Protein 7A8T (pdb70)

B-factor: mean 125.26, std 32.47, range [78.83, 239.93]

Foldseek 3Di:
DVCVVVQVVLLVVLVVLLCVLLVVLVPVLVVLLPLDDDQALVVLVVVLVVVVCCVPPVVVVSVVSLVVSVVSQVVSQVVCVVVVHDGRDDDDCRGPCNSVVSVVSRVVSNVPHNVSSVVSSVLNVLLVVLVVVLVVLLVVVVVVLPCLLVVLPDPPLLADALVRLVVVLVVLVVVVVVLVVCPVSLVSSVVSLVVNVVSPRVCSVVSVVSSVVSVVSNVSSVVSSVVSNVVSVLSNVLSVLLLVLLVVLQVLVVVLLVVLVVLLVVLPDDDDDQALVVLVVVVVVLVVVVVCLVVSVVSLVVSLVSLVVNVVSCVVVVSPYDSDRPNHPDDNVSSVVSSVSSVVSSVVSVVVSVVVSVLNVVLLVLLQVLLVLCVVLVVVLVVLVVQLVCLQVDDDDDLVVSLVSLVVSVVVLVVCVVSLVVSVVSLVVNVVSVNPDHPSHPDDNVSSVVSSVVSVVSSVVSSVVSVVVVVVVD/DPADDADPVNVVDDPDGDDDVPDDDPDDDDAPVVGPVVVVVVVPD

GO terms:
  GO:0005515 protein binding (F, IPI)
  GO:0030018 Z disc (C, IDA)
  GO:0005884 actin filament (C, TAS)
  GO:0008307 structural constituent of muscle (F, TAS)
  GO:0005576 extracellular region (C, TAS)
  GO:0005829 cytosol (C, TAS)
  GO:0031093 platelet alpha granule lumen (C, TAS)
  GO:0042802 identical protein binding (F, IPI)
  GO:0043268 positive regulation of potassium ion transport (P, IDA)
  GO:0099103 channel activator activity (F, IMP)
  GO:0042391 regulation of membrane potential (P, IMP)
  GO:0043267 negative regulation of potassium ion transport (P, IMP)
  GO:2000009 negative regulation of protein localization to cell surface (P, IMP)
  GO:0070080 titin Z domain binding (F, IPI)
  GO:0031432 titin binding (F, IPI)
  GO:0044325 transmembrane transporter binding (F, IPI)
  GO:0051373 FATZ binding (F, IDA)
  GO:0005546 phosphatidylinositol-4,5-bisphosphate binding (F, IDA)
  GO:0008092 cytoskeletal protein binding (F, IDA)
  GO:0005886 plasma membrane (C, IDA)

Structure (mmCIF, N/CA/C/O backbone):
data_7A8T
#
_entry.id   7A8T
#
_cell.length_a   103.440
_cell.length_b   103.440
_cell.length_c   218.143
_cell.angle_alpha   90.000
_cell.angle_beta   90.000
_cell.angle_gamma   120.000
#
_symmetry.space_group_name_H-M   'P 31 2 1'
#
loop_
_entity.id
_entity.type
_entity.pdbx_description
1 polymer Alpha-actinin-2
2 polymer Myozenin-1
#
loop_
_atom_site.group_PDB
_atom_site.id
_atom_site.type_symbol
_atom_site.label_atom_id
_atom_site.label_alt_id
_atom_site.label_comp_id
_atom_site.label_asym_id
_atom_site.label_entity_id
_atom_site.label_seq_id
_atom_site.pdbx_PDB_ins_code
_atom_site.Cartn_x
_atom_site.Cartn_y
_atom_site.Cartn_z
_atom_site.occupancy
_atom_site.B_iso_or_equiv
_atom_site.auth_seq_id
_atom_site.auth_comp_id
_atom_site.auth_asym_id
_atom_site.auth_atom_id
_atom_site.pdbx_PDB_model_num
ATOM 1 N N . SER A 1 3 ? 50.361 34.701 -159.884 1.00 214.71 273 SER A N 1
ATOM 2 C CA . SER A 1 3 ? 50.469 33.532 -159.015 1.00 215.55 273 SER A CA 1
ATOM 3 C C . SER A 1 3 ? 50.186 33.905 -157.536 1.00 218.47 273 SER A C 1
ATOM 4 O O . SER A 1 3 ? 51.001 33.631 -156.644 1.00 217.92 273 SER A O 1
ATOM 7 N N . ALA A 1 4 ? 49.002 34.517 -157.293 1.00 216.28 274 ALA A N 1
ATOM 8 C CA . ALA A 1 4 ? 48.514 34.931 -155.969 1.00 216.13 274 ALA A CA 1
ATOM 9 C C . ALA A 1 4 ? 47.984 33.728 -155.163 1.00 220.16 274 ALA A C 1
ATOM 10 O O . ALA A 1 4 ? 48.141 33.692 -153.939 1.00 219.74 274 ALA A O 1
ATOM 12 N N . VAL A 1 5 ? 47.359 32.751 -155.863 1.00 218.89 275 VAL A N 1
ATOM 13 C CA . VAL A 1 5 ? 46.799 31.514 -155.301 1.00 220.09 275 VAL A CA 1
ATOM 14 C C . VAL A 1 5 ? 47.918 30.443 -155.161 1.00 222.53 275 VAL A C 1
ATOM 15 O O . VAL A 1 5 ? 47.810 29.579 -154.293 1.00 223.08 275 VAL A O 1
ATOM 19 N N . ASN A 1 6 ? 48.988 30.523 -155.991 1.00 218.85 276 ASN A N 1
ATOM 20 C CA . ASN A 1 6 ? 50.129 29.599 -155.957 1.00 218.63 276 ASN A CA 1
ATOM 21 C C . ASN A 1 6 ? 51.016 29.847 -154.724 1.00 220.03 276 ASN A C 1
ATOM 22 O O . ASN A 1 6 ? 51.686 28.919 -154.258 1.00 219.68 276 ASN A O 1
ATOM 27 N N . GLN A 1 7 ? 51.008 31.098 -154.201 1.00 216.46 277 GLN A N 1
ATOM 28 C CA . GLN A 1 7 ? 51.790 31.530 -153.035 1.00 215.62 277 GLN A CA 1
ATOM 29 C C . GLN A 1 7 ? 51.045 31.291 -151.691 1.00 218.80 277 GLN A C 1
ATOM 30 O O . GLN A 1 7 ? 51.700 30.921 -150.713 1.00 218.43 277 GLN A O 1
ATOM 36 N N . GLU A 1 8 ? 49.695 31.493 -151.645 1.00 216.31 278 GLU A N 1
ATOM 37 C CA . GLU A 1 8 ? 48.862 31.288 -150.441 1.00 216.39 278 GLU A CA 1
ATOM 38 C C . GLU A 1 8 ? 48.225 29.868 -150.412 1.00 219.40 278 GLU A C 1
ATOM 39 O O . GLU A 1 8 ? 47.235 29.636 -149.708 1.00 219.54 278 GLU A O 1
ATOM 45 N N . ASN A 1 9 ? 48.834 28.920 -151.159 1.00 216.93 279 ASN A N 1
ATOM 46 C CA . ASN A 1 9 ? 48.433 27.514 -151.279 1.00 217.92 279 ASN A CA 1
ATOM 47 C C . ASN A 1 9 ? 49.043 26.707 -150.132 1.00 219.43 279 ASN A C 1
ATOM 48 O O . ASN A 1 9 ? 48.377 26.517 -149.116 1.00 219.57 279 ASN A O 1
ATOM 53 N N . GLU A 1 10 ? 50.332 26.292 -150.276 1.00 215.21 280 GLU A N 1
ATOM 54 C CA . GLU A 1 10 ? 51.117 25.524 -149.294 1.00 214.51 280 GLU A CA 1
ATOM 55 C C . GLU A 1 10 ? 51.430 26.385 -148.037 1.00 214.94 280 GLU A C 1
ATOM 56 O O . GLU A 1 10 ? 51.918 25.854 -147.035 1.00 214.71 280 GLU A O 1
ATOM 62 N N . ARG A 1 11 ? 51.117 27.702 -148.093 1.00 210.41 281 ARG A N 1
ATOM 63 C CA . ARG A 1 11 ? 51.273 28.675 -147.005 1.00 208.77 281 ARG A CA 1
ATOM 64 C C . ARG A 1 11 ? 50.242 28.369 -145.906 1.00 210.68 281 ARG A C 1
ATOM 65 O O . ARG A 1 11 ? 50.616 28.161 -144.745 1.00 210.32 281 ARG A O 1
ATOM 73 N N . LEU A 1 12 ? 48.950 28.317 -146.297 1.00 207.48 282 LEU A N 1
ATOM 74 C CA . LEU A 1 12 ? 47.813 28.034 -145.424 1.00 206.94 282 LEU A CA 1
ATOM 75 C C . LEU A 1 12 ? 47.624 26.517 -145.229 1.00 209.74 282 LEU A C 1
ATOM 76 O O . LEU A 1 12 ? 46.983 26.109 -144.258 1.00 209.58 282 LEU A O 1
ATOM 81 N N . MET A 1 13 ? 48.205 25.690 -146.127 1.00 204.96 283 MET A N 1
ATOM 82 C CA . MET A 1 13 ? 48.167 24.227 -146.035 1.00 205.62 283 MET A CA 1
ATOM 83 C C . MET A 1 13 ? 49.133 23.734 -144.959 1.00 206.05 283 MET A C 1
ATOM 84 O O . MET A 1 13 ? 48.807 22.787 -144.240 1.00 206.62 283 MET A O 1
ATOM 89 N N . GLU A 1 14 ? 50.323 24.372 -144.851 1.00 198.98 284 GLU A N 1
ATOM 90 C CA . GLU A 1 14 ? 51.324 24.035 -143.838 1.00 197.07 284 GLU A CA 1
ATOM 91 C C . GLU A 1 14 ? 51.018 24.753 -142.520 1.00 195.47 284 GLU A C 1
ATOM 92 O O . GLU A 1 14 ? 51.619 24.417 -141.498 1.00 194.73 284 GLU A O 1
ATOM 98 N N . GLU A 1 15 ? 50.069 25.722 -142.540 1.00 188.01 285 GLU A N 1
ATOM 99 C CA . GLU A 1 15 ? 49.584 26.437 -141.353 1.00 184.77 285 GLU A CA 1
ATOM 100 C C . GLU A 1 15 ? 48.830 25.439 -140.479 1.00 184.68 285 GLU A C 1
ATOM 101 O O . GLU A 1 15 ? 49.135 25.311 -139.293 1.00 184.02 285 GLU A O 1
ATOM 107 N N . TYR A 1 16 ? 47.895 24.681 -141.102 1.00 178.36 286 TYR A N 1
ATOM 108 C CA . TYR A 1 16 ? 47.104 23.606 -140.502 1.00 177.17 286 TYR A CA 1
ATOM 109 C C . TYR A 1 16 ? 48.035 22.497 -140.016 1.00 179.96 286 TYR A C 1
ATOM 110 O O . TYR A 1 16 ? 47.809 21.962 -138.938 1.00 179.81 286 TYR A O 1
ATOM 119 N N . GLU A 1 17 ? 49.077 22.156 -140.807 1.00 175.77 287 GLU A N 1
ATOM 120 C CA . GLU A 1 17 ? 50.062 21.126 -140.463 1.00 175.83 287 GLU A CA 1
ATOM 121 C C . GLU A 1 17 ? 50.871 21.529 -139.226 1.00 177.28 287 GLU A C 1
ATOM 122 O O . GLU A 1 17 ? 51.210 20.673 -138.411 1.00 177.16 287 GLU A O 1
ATOM 128 N N . ARG A 1 18 ? 51.150 22.839 -139.083 1.00 171.75 288 ARG A N 1
ATOM 129 C CA . ARG A 1 18 ? 51.877 23.427 -137.958 1.00 170.06 288 ARG A CA 1
ATOM 130 C C . ARG A 1 18 ? 50.969 23.461 -136.712 1.00 172.38 288 ARG A C 1
ATOM 131 O O . ARG A 1 18 ? 51.356 22.942 -135.657 1.00 172.08 288 ARG A O 1
ATOM 139 N N . LEU A 1 19 ? 49.761 24.064 -136.848 1.00 166.88 289 LEU A N 1
ATOM 140 C CA . LEU A 1 19 ? 48.782 24.218 -135.776 1.00 165.08 289 LEU A CA 1
ATOM 141 C C . LEU A 1 19 ? 48.259 22.883 -135.257 1.00 167.65 289 LEU A C 1
ATOM 142 O O . LEU A 1 19 ? 48.136 22.739 -134.037 1.00 167.12 289 LEU A O 1
ATOM 147 N N . ALA A 1 20 ? 47.979 21.906 -136.154 1.00 163.21 290 ALA A N 1
ATOM 148 C CA . ALA A 1 20 ? 47.491 20.584 -135.752 1.00 163.54 290 ALA A CA 1
ATOM 149 C C . ALA A 1 20 ? 48.544 19.808 -134.945 1.00 166.88 290 ALA A C 1
ATOM 150 O O . ALA A 1 20 ? 48.165 19.029 -134.070 1.00 166.76 290 ALA A O 1
ATOM 152 N N . SER A 1 21 ? 49.853 20.036 -135.207 1.00 162.84 291 SER A N 1
ATOM 153 C CA . SER A 1 21 ? 50.930 19.353 -134.473 1.00 162.84 291 SER A CA 1
ATOM 154 C C . SER A 1 21 ? 51.073 19.932 -133.068 1.00 162.41 291 SER A C 1
ATOM 155 O O . SER A 1 21 ? 51.147 19.164 -132.110 1.00 162.65 291 SER A O 1
ATOM 158 N N . GLU A 1 22 ? 51.085 21.279 -132.949 1.00 154.99 292 GLU A N 1
ATOM 159 C CA . GLU A 1 22 ? 51.194 22.008 -131.679 1.00 152.52 292 GLU A CA 1
ATOM 160 C C . GLU A 1 22 ? 50.069 21.631 -130.700 1.00 153.58 292 GLU A C 1
ATOM 161 O O . GLU A 1 22 ? 50.322 21.516 -129.498 1.00 153.43 292 GLU A O 1
ATOM 167 N N . LEU A 1 23 ? 48.844 21.422 -131.225 1.00 147.71 293 LEU A N 1
ATOM 168 C CA . LEU A 1 23 ? 47.662 21.056 -130.454 1.00 146.36 293 LEU A CA 1
ATOM 169 C C . LEU A 1 23 ? 47.677 19.572 -130.065 1.00 150.28 293 LEU A C 1
ATOM 170 O O . LEU A 1 23 ? 47.518 19.276 -128.878 1.00 149.93 293 LEU A O 1
ATOM 175 N N . LEU A 1 24 ? 47.888 18.645 -131.038 1.00 146.82 294 LEU A N 1
ATOM 176 C CA . LEU A 1 24 ? 47.906 17.198 -130.774 1.00 147.73 294 LEU A CA 1
ATOM 177 C C . LEU A 1 24 ? 49.072 16.798 -129.876 1.00 150.63 294 LEU A C 1
ATOM 178 O O . LEU A 1 24 ? 49.009 15.735 -129.254 1.00 150.27 294 LEU A O 1
ATOM 183 N N . GLU A 1 25 ? 50.110 17.661 -129.776 1.00 147.31 295 GLU A N 1
ATOM 184 C CA . GLU A 1 25 ? 51.252 17.438 -128.887 1.00 148.12 295 GLU A CA 1
ATOM 185 C C . GLU A 1 25 ? 50.836 17.751 -127.456 1.00 151.34 295 GLU A C 1
ATOM 186 O O . GLU A 1 25 ? 51.128 16.970 -126.540 1.00 152.28 295 GLU A O 1
ATOM 192 N N . TRP A 1 26 ? 50.135 18.893 -127.270 1.00 144.67 296 TRP A N 1
ATOM 193 C CA . TRP A 1 26 ? 49.635 19.330 -125.974 1.00 142.20 296 TRP A CA 1
ATOM 194 C C . TRP A 1 26 ? 48.586 18.354 -125.447 1.00 142.71 296 TRP A C 1
ATOM 195 O O . TRP A 1 26 ? 48.579 18.072 -124.252 1.00 141.72 296 TRP A O 1
ATOM 206 N N . ILE A 1 27 ? 47.715 17.835 -126.334 1.00 138.01 297 ILE A N 1
ATOM 207 C CA . ILE A 1 27 ? 46.654 16.890 -125.979 1.00 137.89 297 ILE A CA 1
ATOM 208 C C . ILE A 1 27 ? 47.279 15.550 -125.560 1.00 143.19 297 ILE A C 1
ATOM 209 O O . ILE A 1 27 ? 46.809 14.962 -124.591 1.00 142.07 297 ILE A O 1
ATOM 214 N N . ARG A 1 28 ? 48.349 15.092 -126.257 1.00 142.70 298 ARG A N 1
ATOM 215 C CA . ARG A 1 28 ? 49.037 13.810 -125.989 1.00 144.69 298 ARG A CA 1
ATOM 216 C C . ARG A 1 28 ? 49.679 13.743 -124.599 1.00 147.53 298 ARG A C 1
ATOM 217 O O . ARG A 1 28 ? 49.698 12.667 -123.994 1.00 147.98 298 ARG A O 1
ATOM 225 N N . ARG A 1 29 ? 50.195 14.879 -124.092 1.00 142.03 299 ARG A N 1
ATOM 226 C CA . ARG A 1 29 ? 50.842 14.892 -122.786 1.00 140.94 299 ARG A CA 1
ATOM 227 C C . ARG A 1 29 ? 49.887 15.284 -121.636 1.00 144.07 299 ARG A C 1
ATOM 228 O O . ARG A 1 29 ? 50.101 14.814 -120.518 1.00 144.12 299 ARG A O 1
ATOM 236 N N . THR A 1 30 ? 48.853 16.119 -121.873 1.00 139.96 300 THR A N 1
ATOM 237 C CA . THR A 1 30 ? 47.978 16.486 -120.752 1.00 138.66 300 THR A CA 1
ATOM 238 C C . THR A 1 30 ? 46.872 15.421 -120.528 1.00 144.51 300 THR A C 1
ATOM 239 O O . THR A 1 30 ? 46.234 15.475 -119.477 1.00 144.70 300 THR A O 1
ATOM 243 N N . ILE A 1 31 ? 46.681 14.433 -121.441 1.00 141.83 301 ILE A N 1
ATOM 244 C CA . ILE A 1 31 ? 45.670 13.386 -121.213 1.00 143.08 301 ILE A CA 1
ATOM 245 C C . ILE A 1 31 ? 46.134 12.426 -120.067 1.00 149.20 301 ILE A C 1
ATOM 246 O O . ILE A 1 31 ? 45.339 12.231 -119.144 1.00 148.52 301 ILE A O 1
ATOM 251 N N . PRO A 1 32 ? 47.372 11.843 -120.060 1.00 147.60 302 PRO A N 1
ATOM 252 C CA . PRO A 1 32 ? 47.747 10.912 -118.964 1.00 147.98 302 PRO A CA 1
ATOM 253 C C . PRO A 1 32 ? 47.644 11.500 -117.552 1.00 149.33 302 PRO A C 1
ATOM 254 O O . PRO A 1 32 ? 47.269 10.790 -116.609 1.00 148.94 302 PRO A O 1
ATOM 258 N N . TRP A 1 33 ? 47.975 12.798 -117.424 1.00 143.84 303 TRP A N 1
ATOM 259 C CA . TRP A 1 33 ? 47.934 13.579 -116.189 1.00 141.51 303 TRP A CA 1
ATOM 260 C C . TRP A 1 33 ? 46.496 13.637 -115.635 1.00 143.35 303 TRP A C 1
ATOM 261 O O . TRP A 1 33 ? 46.279 13.396 -114.450 1.00 142.79 303 TRP A O 1
ATOM 272 N N . LEU A 1 34 ? 45.533 13.925 -116.510 1.00 139.35 304 LEU A N 1
ATOM 273 C CA . LEU A 1 34 ? 44.105 14.060 -116.236 1.00 138.90 304 LEU A CA 1
ATOM 274 C C . LEU A 1 34 ? 43.434 12.721 -115.845 1.00 144.15 304 LEU A C 1
ATOM 275 O O . LEU A 1 34 ? 42.550 12.727 -114.981 1.00 142.38 304 LEU A O 1
ATOM 280 N N . GLU A 1 35 ? 43.839 11.582 -116.469 1.00 143.61 305 GLU A N 1
ATOM 281 C CA . GLU A 1 35 ? 43.209 10.295 -116.140 1.00 145.54 305 GLU A CA 1
ATOM 282 C C . GLU A 1 35 ? 43.975 9.514 -115.042 1.00 150.75 305 GLU A C 1
ATOM 283 O O . GLU A 1 35 ? 43.674 8.342 -114.796 1.00 152.14 305 GLU A O 1
ATOM 289 N N . ASN A 1 36 ? 44.876 10.193 -114.315 1.00 146.36 306 ASN A N 1
ATOM 290 C CA . ASN A 1 36 ? 45.540 9.599 -113.162 1.00 146.40 306 ASN A CA 1
ATOM 291 C C . ASN A 1 36 ? 44.696 9.928 -111.908 1.00 150.60 306 ASN A C 1
ATOM 292 O O . ASN A 1 36 ? 44.743 11.055 -111.397 1.00 147.94 306 ASN A O 1
ATOM 297 N N . ARG A 1 37 ? 43.881 8.948 -111.464 1.00 149.65 307 ARG A N 1
ATOM 298 C CA . ARG A 1 37 ? 43.004 9.063 -110.294 1.00 148.89 307 ARG A CA 1
ATOM 299 C C . ARG A 1 37 ? 43.553 8.213 -109.111 1.00 153.62 307 ARG A C 1
ATOM 300 O O . ARG A 1 37 ? 42.788 7.556 -108.387 1.00 154.15 307 ARG A O 1
ATOM 308 N N . THR A 1 38 ? 44.883 8.276 -108.894 1.00 149.53 308 THR A N 1
ATOM 309 C CA . THR A 1 38 ? 45.540 7.590 -107.778 1.00 149.36 308 THR A CA 1
ATOM 310 C C . THR A 1 38 ? 45.812 8.658 -106.705 1.00 150.25 308 THR A C 1
ATOM 311 O O . THR A 1 38 ? 46.637 9.550 -106.938 1.00 148.86 308 THR A O 1
ATOM 315 N N . PRO A 1 39 ? 45.085 8.633 -105.557 1.00 145.49 309 PRO A N 1
ATOM 316 C CA . PRO A 1 39 ? 45.275 9.691 -104.543 1.00 142.91 309 PRO A CA 1
ATOM 317 C C . PRO A 1 39 ? 46.652 9.687 -103.878 1.00 144.01 309 PRO A C 1
ATOM 318 O O . PRO A 1 39 ? 47.323 8.651 -103.826 1.00 143.69 309 PRO A O 1
ATOM 322 N N . GLU A 1 40 ? 47.063 10.871 -103.382 1.00 138.07 310 GLU A N 1
ATOM 323 C CA . GLU A 1 40 ? 48.325 11.095 -102.681 1.00 136.81 310 GLU A CA 1
ATOM 324 C C . GLU A 1 40 ? 48.128 10.871 -101.164 1.00 138.20 310 GLU A C 1
ATOM 325 O O . GLU A 1 40 ? 46.996 10.653 -100.708 1.00 136.77 310 GLU A O 1
ATOM 331 N N . LYS A 1 41 ? 49.239 10.860 -100.404 1.00 133.94 311 LYS A N 1
ATOM 332 C CA . LYS A 1 41 ? 49.236 10.574 -98.971 1.00 133.14 311 LYS A CA 1
ATOM 333 C C . LYS A 1 41 ? 48.821 11.770 -98.111 1.00 133.47 311 LYS A C 1
ATOM 334 O O . LYS A 1 41 ? 48.165 11.568 -97.084 1.00 132.80 311 LYS A O 1
ATOM 340 N N . THR A 1 42 ? 49.230 12.994 -98.492 1.00 126.97 312 THR A N 1
ATOM 341 C CA . THR A 1 42 ? 48.936 14.173 -97.690 1.00 124.68 312 THR A CA 1
ATOM 342 C C . THR A 1 42 ? 47.859 15.058 -98.371 1.00 126.10 312 THR A C 1
ATOM 343 O O . THR A 1 42 ? 47.729 15.071 -99.603 1.00 126.72 312 THR A O 1
ATOM 347 N N . MET A 1 43 ? 47.067 15.771 -97.545 1.00 119.27 313 MET A N 1
ATOM 348 C CA . MET A 1 43 ? 46.016 16.682 -98.012 1.00 117.15 313 MET A CA 1
ATOM 349 C C . MET A 1 43 ? 46.641 17.842 -98.792 1.00 122.51 313 MET A C 1
ATOM 350 O O . MET A 1 43 ? 46.135 18.184 -99.859 1.00 122.83 313 MET A O 1
ATOM 355 N N . GLN A 1 44 ? 47.766 18.400 -98.281 1.00 119.74 314 GLN A N 1
ATOM 356 C CA . GLN A 1 44 ? 48.542 19.496 -98.876 1.00 120.01 314 GLN A CA 1
ATOM 357 C C . GLN A 1 44 ? 48.912 19.192 -100.347 1.00 124.50 314 GLN A C 1
ATOM 358 O O . GLN A 1 44 ? 48.913 20.110 -101.180 1.00 123.78 314 GLN A O 1
ATOM 364 N N . ALA A 1 45 ? 49.195 17.894 -100.653 1.00 121.48 315 ALA A N 1
ATOM 365 C CA . ALA A 1 45 ? 49.544 17.385 -101.985 1.00 121.88 315 ALA A CA 1
ATOM 366 C C . ALA A 1 45 ? 48.360 17.473 -102.931 1.00 125.17 315 ALA A C 1
ATOM 367 O O . ALA A 1 45 ? 48.521 17.900 -104.079 1.00 125.32 315 ALA A O 1
ATOM 369 N N . MET A 1 46 ? 47.169 17.075 -102.448 1.00 120.42 316 MET A N 1
ATOM 370 C CA . MET A 1 46 ? 45.928 17.152 -103.211 1.00 119.75 316 MET A CA 1
ATOM 371 C C . MET A 1 46 ? 45.527 18.620 -103.381 1.00 120.24 316 MET A C 1
ATOM 372 O O . MET A 1 46 ? 44.999 18.981 -104.427 1.00 119.61 316 MET A O 1
ATOM 377 N N . GLN A 1 47 ? 45.875 19.475 -102.400 1.00 114.28 317 GLN A N 1
ATOM 378 C CA . GLN A 1 47 ? 45.652 20.912 -102.460 1.00 113.31 317 GLN A CA 1
ATOM 379 C C . GLN A 1 47 ? 46.519 21.576 -103.567 1.00 119.46 317 GLN A C 1
ATOM 380 O O . GLN A 1 47 ? 46.080 22.556 -104.181 1.00 119.70 317 GLN A O 1
ATOM 386 N N . LYS A 1 48 ? 47.736 21.038 -103.819 1.00 116.07 318 LYS A N 1
ATOM 387 C CA . LYS A 1 48 ? 48.646 21.519 -104.866 1.00 115.33 318 LYS A CA 1
ATOM 388 C C . LYS A 1 48 ? 48.098 21.051 -106.211 1.00 118.74 318 LYS A C 1
ATOM 389 O O . LYS A 1 48 ? 48.079 21.845 -107.156 1.00 119.60 318 LYS A O 1
ATOM 395 N N . LYS A 1 49 ? 47.605 19.790 -106.283 1.00 113.72 319 LYS A N 1
ATOM 396 C CA . LYS A 1 49 ? 46.998 19.217 -107.489 1.00 113.56 319 LYS A CA 1
ATOM 397 C C . LYS A 1 49 ? 45.764 20.020 -107.911 1.00 117.67 319 LYS A C 1
ATOM 398 O O . LYS A 1 49 ? 45.567 20.255 -109.103 1.00 118.93 319 LYS A O 1
ATOM 404 N N . LEU A 1 50 ? 44.954 20.471 -106.933 1.00 113.75 320 LEU A N 1
ATOM 405 C CA . LEU A 1 50 ? 43.755 21.265 -107.185 1.00 113.41 320 LEU A CA 1
ATOM 406 C C . LEU A 1 50 ? 44.115 22.597 -107.809 1.00 117.79 320 LEU A C 1
ATOM 407 O O . LEU A 1 50 ? 43.448 22.991 -108.755 1.00 118.30 320 LEU A O 1
ATOM 412 N N . GLU A 1 51 ? 45.192 23.256 -107.340 1.00 114.10 321 GLU A N 1
ATOM 413 C CA . GLU A 1 51 ? 45.643 24.532 -107.908 1.00 113.61 321 GLU A CA 1
ATOM 414 C C . GLU A 1 51 ? 46.155 24.339 -109.330 1.00 117.85 321 GLU A C 1
ATOM 415 O O . GLU A 1 51 ? 45.967 25.227 -110.166 1.00 117.58 321 GLU A O 1
ATOM 421 N N . ASP A 1 52 ? 46.758 23.166 -109.610 1.00 114.63 322 ASP A N 1
ATOM 422 C CA . ASP A 1 52 ? 47.245 22.797 -110.942 1.00 114.70 322 ASP A CA 1
ATOM 423 C C . ASP A 1 52 ? 46.084 22.638 -111.910 1.00 116.91 322 ASP A C 1
ATOM 424 O O . ASP A 1 52 ? 46.208 23.053 -113.064 1.00 118.43 322 ASP A O 1
ATOM 429 N N . PHE A 1 53 ? 44.955 22.068 -111.449 1.00 110.90 323 PHE A N 1
ATOM 430 C CA . PHE A 1 53 ? 43.763 21.943 -112.286 1.00 110.44 323 PHE A CA 1
ATOM 431 C C . PHE A 1 53 ? 43.084 23.328 -112.438 1.00 116.00 323 PHE A C 1
ATOM 432 O O . PHE A 1 53 ? 42.457 23.593 -113.465 1.00 116.06 323 PHE A O 1
ATOM 440 N N . ARG A 1 54 ? 43.248 24.227 -111.442 1.00 113.28 324 ARG A N 1
ATOM 441 C CA . ARG A 1 54 ? 42.727 25.593 -111.538 1.00 113.10 324 ARG A CA 1
ATOM 442 C C . ARG A 1 54 ? 43.542 26.332 -112.588 1.00 119.08 324 ARG A C 1
ATOM 443 O O . ARG A 1 54 ? 42.971 27.090 -113.364 1.00 119.78 324 ARG A O 1
ATOM 451 N N . ASP A 1 55 ? 44.869 26.072 -112.643 1.00 116.60 325 ASP A N 1
ATOM 452 C CA . ASP A 1 55 ? 45.762 26.672 -113.635 1.00 116.97 325 ASP A CA 1
ATOM 453 C C . ASP A 1 55 ? 45.389 26.177 -115.023 1.00 118.90 325 ASP A C 1
ATOM 454 O O . ASP A 1 55 ? 45.264 26.988 -115.940 1.00 118.44 325 ASP A O 1
ATOM 459 N N . TYR A 1 56 ? 45.152 24.856 -115.158 1.00 113.54 326 TYR A N 1
ATOM 460 C CA . TYR A 1 56 ? 44.741 24.230 -116.413 1.00 112.89 326 TYR A CA 1
ATOM 461 C C . TYR A 1 56 ? 43.457 24.903 -116.914 1.00 117.11 326 TYR A C 1
ATOM 462 O O . TYR A 1 56 ? 43.488 25.582 -117.938 1.00 117.45 326 TYR A O 1
ATOM 471 N N . ARG A 1 57 ? 42.368 24.790 -116.142 1.00 112.56 327 ARG A N 1
ATOM 472 C CA . ARG A 1 57 ? 41.069 25.345 -116.474 1.00 112.02 327 ARG A CA 1
ATOM 473 C C . ARG A 1 57 ? 41.080 26.814 -116.778 1.00 117.26 327 ARG A C 1
ATOM 474 O O . ARG A 1 57 ? 40.400 27.191 -117.733 1.00 118.90 327 ARG A O 1
ATOM 482 N N . ARG A 1 58 ? 41.782 27.665 -115.999 1.00 113.19 328 ARG A N 1
ATOM 483 C CA . ARG A 1 58 ? 41.618 29.079 -116.321 1.00 114.06 328 ARG A CA 1
ATOM 484 C C . ARG A 1 58 ? 42.810 29.724 -117.092 1.00 120.52 328 ARG A C 1
ATOM 485 O O . ARG A 1 58 ? 42.614 30.812 -117.647 1.00 120.70 328 ARG A O 1
ATOM 493 N N . LYS A 1 59 ? 43.968 29.046 -117.224 1.00 117.69 329 LYS A N 1
ATOM 494 C CA . LYS A 1 59 ? 45.108 29.634 -117.934 1.00 117.45 329 LYS A CA 1
ATOM 495 C C . LYS A 1 59 ? 45.571 28.813 -119.158 1.00 121.55 329 LYS A C 1
ATOM 496 O O . LYS A 1 59 ? 45.762 29.403 -120.218 1.00 121.02 329 LYS A O 1
ATOM 502 N N . HIS A 1 60 ? 45.758 27.484 -119.018 1.00 118.49 330 HIS A N 1
ATOM 503 C CA . HIS A 1 60 ? 46.291 26.615 -120.070 1.00 119.32 330 HIS A CA 1
ATOM 504 C C . HIS A 1 60 ? 45.273 26.050 -121.077 1.00 121.48 330 HIS A C 1
ATOM 505 O O . HIS A 1 60 ? 45.624 25.947 -122.253 1.00 123.06 330 HIS A O 1
ATOM 512 N N . LYS A 1 61 ? 44.063 25.643 -120.655 1.00 114.61 331 LYS A N 1
ATOM 513 C CA . LYS A 1 61 ? 43.086 25.106 -121.609 1.00 113.55 331 LYS A CA 1
ATOM 514 C C . LYS A 1 61 ? 42.391 26.233 -122.435 1.00 117.33 331 LYS A C 1
ATOM 515 O O . LYS A 1 61 ? 42.208 26.012 -123.636 1.00 116.85 331 LYS A O 1
ATOM 521 N N . PRO A 1 62 ? 42.023 27.429 -121.873 1.00 114.02 332 PRO A N 1
ATOM 522 C CA . PRO A 1 62 ? 41.371 28.464 -122.707 1.00 114.38 332 PRO A CA 1
ATOM 523 C C . PRO A 1 62 ? 42.116 28.802 -124.024 1.00 119.71 332 PRO A C 1
ATOM 524 O O . PRO A 1 62 ? 41.423 28.903 -125.048 1.00 120.32 332 PRO A O 1
ATOM 528 N N . PRO A 1 63 ? 43.476 28.925 -124.091 1.00 116.17 333 PRO A N 1
ATOM 529 C CA . PRO A 1 63 ? 44.114 29.190 -125.393 1.00 115.58 333 PRO A CA 1
ATOM 530 C C . PRO A 1 63 ? 44.055 27.977 -126.339 1.00 119.34 333 PRO A C 1
ATOM 531 O O . PRO A 1 63 ? 43.937 28.160 -127.556 1.00 120.86 333 PRO A O 1
ATOM 535 N N . LYS A 1 64 ? 44.120 26.746 -125.787 1.00 113.26 334 LYS A N 1
ATOM 536 C CA . LYS A 1 64 ? 44.052 25.504 -126.561 1.00 112.39 334 LYS A CA 1
ATOM 537 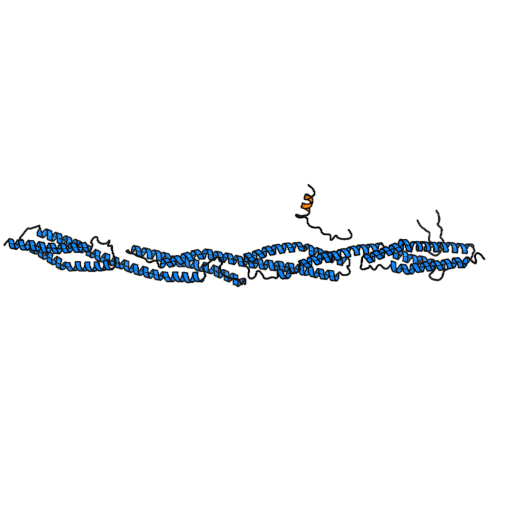C C . LYS A 1 64 ? 42.624 25.281 -127.096 1.00 115.77 334 LYS A C 1
ATOM 538 O O . LYS A 1 64 ? 42.447 24.702 -128.170 1.00 115.25 334 LYS A O 1
ATOM 544 N N . VAL A 1 65 ? 41.613 25.794 -126.376 1.00 112.51 335 VAL A N 1
ATOM 545 C CA . VAL A 1 65 ? 40.218 25.746 -126.812 1.00 113.42 335 VAL A CA 1
ATOM 546 C C . VAL A 1 65 ? 40.110 26.625 -128.050 1.00 118.44 335 VAL A C 1
ATOM 547 O O . VAL A 1 65 ? 39.616 26.163 -129.079 1.00 119.93 335 VAL A O 1
ATOM 551 N N . GLN A 1 66 ? 40.661 27.857 -127.971 1.00 114.57 336 GLN A N 1
ATOM 552 C CA . GLN A 1 66 ? 40.686 28.827 -129.066 1.00 114.70 336 GLN A CA 1
ATOM 553 C C . GLN A 1 66 ? 41.416 28.255 -130.280 1.00 120.23 336 GLN A C 1
ATOM 554 O O . GLN A 1 66 ? 40.895 28.358 -131.385 1.00 121.15 336 GLN A O 1
ATOM 560 N N . GLU A 1 67 ? 42.586 27.618 -130.077 1.00 117.30 337 GLU A N 1
ATOM 561 C CA . GLU A 1 67 ? 43.369 27.002 -131.153 1.00 118.29 337 GLU A CA 1
ATOM 562 C C . GLU A 1 67 ? 42.572 25.897 -131.866 1.00 124.59 337 GLU A C 1
ATOM 563 O O . GLU A 1 67 ? 42.581 25.860 -133.095 1.00 125.42 337 GLU A O 1
ATOM 569 N N . LYS A 1 68 ? 41.865 25.029 -131.107 1.00 122.49 338 LYS A N 1
ATOM 570 C CA . LYS A 1 68 ? 41.052 23.930 -131.639 1.00 124.58 338 LYS A CA 1
ATOM 571 C C . LYS A 1 68 ? 39.886 24.479 -132.490 1.00 133.16 338 LYS A C 1
ATOM 572 O O . LYS A 1 68 ? 39.572 23.890 -133.526 1.00 134.22 338 LYS A O 1
ATOM 578 N N . CYS A 1 69 ? 39.262 25.599 -132.089 1.00 132.56 339 CYS A N 1
ATOM 579 C CA . CYS A 1 69 ? 38.184 26.122 -132.925 1.00 135.49 339 CYS A CA 1
ATOM 580 C C . CYS A 1 69 ? 38.762 27.000 -134.078 1.00 137.07 339 CYS A C 1
ATOM 581 O O . CYS A 1 69 ? 38.079 27.199 -135.089 1.00 137.18 339 CYS A O 1
ATOM 584 N N . GLN A 1 70 ? 40.044 27.446 -133.953 1.00 130.92 340 GLN A N 1
ATOM 585 C CA . GLN A 1 70 ? 40.758 28.226 -134.976 1.00 129.57 340 GLN A CA 1
ATOM 586 C C . GLN A 1 70 ? 41.191 27.308 -136.115 1.00 133.02 340 GLN A C 1
ATOM 587 O O . GLN A 1 70 ? 41.124 27.693 -137.282 1.00 132.21 340 GLN A O 1
ATOM 593 N N . LEU A 1 71 ? 41.637 26.088 -135.752 1.00 129.47 341 LEU A N 1
ATOM 594 C CA . LEU A 1 71 ? 42.046 25.004 -136.643 1.00 129.48 341 LEU A CA 1
ATOM 595 C C . LEU A 1 71 ? 40.863 24.623 -137.531 1.00 133.31 341 LEU A C 1
ATOM 596 O O . LEU A 1 71 ? 41.043 24.404 -138.721 1.00 133.94 341 LEU A O 1
ATOM 601 N N . GLU A 1 72 ? 39.653 24.623 -136.956 1.00 130.05 342 GLU A N 1
ATOM 602 C CA . GLU A 1 72 ? 38.394 24.365 -137.641 1.00 132.06 342 GLU A CA 1
ATOM 603 C C . GL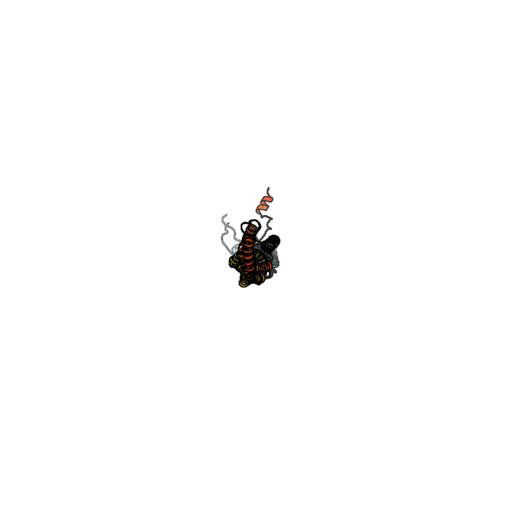U A 1 72 ? 38.082 25.500 -138.625 1.00 136.67 342 GLU A C 1
ATOM 604 O O . GLU A 1 72 ? 37.673 25.221 -139.751 1.00 137.98 342 GLU A O 1
ATOM 610 N N . ILE A 1 73 ? 38.289 26.766 -138.207 1.00 132.62 343 ILE A N 1
ATOM 611 C CA . ILE A 1 73 ? 38.052 27.956 -139.033 1.00 133.06 343 ILE A CA 1
ATOM 612 C C . ILE A 1 73 ? 39.037 27.945 -140.208 1.00 140.65 343 ILE A C 1
ATOM 613 O O . ILE A 1 73 ? 38.610 28.032 -141.360 1.00 142.08 343 ILE A O 1
ATOM 618 N N . ASN A 1 74 ? 40.336 27.775 -139.920 1.00 138.03 344 ASN A N 1
ATOM 619 C CA . ASN A 1 74 ? 41.403 27.716 -140.919 1.00 138.30 344 ASN A CA 1
ATOM 620 C C . ASN A 1 74 ? 41.116 26.633 -141.980 1.00 147.62 344 ASN A C 1
ATOM 621 O O . ASN A 1 74 ? 41.286 26.902 -143.176 1.00 148.98 344 ASN A O 1
ATOM 626 N N . PHE A 1 75 ? 40.625 25.447 -141.547 1.00 146.13 345 PHE A N 1
ATOM 627 C CA . PHE A 1 75 ? 40.284 24.330 -142.427 1.00 148.45 345 PHE A CA 1
ATOM 628 C C . PHE A 1 75 ? 39.033 24.635 -143.285 1.00 155.96 345 PHE A C 1
ATOM 629 O O . PHE A 1 75 ? 39.095 24.477 -144.504 1.00 156.56 345 PHE A O 1
ATOM 637 N N . ASN A 1 76 ? 37.904 25.041 -142.656 1.00 154.43 346 ASN A N 1
ATOM 638 C CA . ASN A 1 76 ? 36.634 25.331 -143.346 1.00 156.50 346 ASN A CA 1
ATOM 639 C C . ASN A 1 76 ? 36.786 26.399 -144.449 1.00 161.73 346 ASN A C 1
ATOM 640 O O . ASN A 1 76 ? 36.092 26.315 -145.466 1.00 162.27 346 ASN A O 1
ATOM 645 N N . THR A 1 77 ? 37.697 27.385 -144.239 1.00 158.29 347 THR A N 1
ATOM 646 C CA . THR A 1 77 ? 37.992 28.480 -145.175 1.00 158.13 347 THR A CA 1
ATOM 647 C C . THR A 1 77 ? 38.965 28.026 -146.266 1.00 162.79 347 THR A C 1
ATOM 648 O O . THR A 1 77 ? 38.815 28.464 -147.407 1.00 162.69 347 THR A O 1
ATOM 652 N N . LEU A 1 78 ? 39.955 27.162 -145.920 1.00 159.67 348 LEU A N 1
ATOM 653 C CA . LEU A 1 78 ? 40.923 26.618 -146.882 1.00 160.48 348 LEU A CA 1
ATOM 654 C C . LEU A 1 78 ? 40.219 25.702 -147.910 1.00 166.19 348 LEU A C 1
ATOM 655 O O . LEU A 1 78 ? 40.541 25.776 -149.099 1.00 166.59 348 LEU A O 1
ATOM 660 N N . GLN A 1 79 ? 39.253 24.872 -147.457 1.00 162.93 349 GLN A N 1
ATOM 661 C CA . GLN A 1 79 ? 38.511 23.951 -148.321 1.00 164.63 349 GLN A CA 1
ATOM 662 C C . GLN A 1 79 ? 37.493 24.678 -149.220 1.00 168.89 349 GLN A C 1
ATOM 663 O O . GLN A 1 79 ? 37.296 24.233 -150.351 1.00 170.22 349 GLN A O 1
ATOM 669 N N . THR A 1 80 ? 36.866 25.788 -148.754 1.00 163.91 350 THR A N 1
ATOM 670 C CA . THR A 1 80 ? 35.925 26.546 -149.598 1.00 164.40 350 THR A CA 1
ATOM 671 C C . THR A 1 80 ? 36.698 27.488 -150.561 1.00 168.10 350 THR A C 1
ATOM 672 O O . THR A 1 80 ? 36.127 27.960 -151.544 1.00 167.97 350 THR A O 1
ATOM 676 N N . LYS A 1 81 ? 38.000 27.718 -150.303 1.00 164.66 351 LYS A N 1
ATOM 677 C CA . LYS A 1 81 ? 38.886 28.490 -151.182 1.00 164.12 351 LYS A CA 1
ATOM 678 C C . LYS A 1 81 ? 39.212 27.624 -152.421 1.00 171.22 351 LYS A C 1
ATOM 679 O O . LYS A 1 81 ? 38.938 28.055 -153.548 1.00 171.35 351 LYS A O 1
ATOM 685 N N . LEU A 1 82 ? 39.751 26.386 -152.197 1.00 169.59 352 LEU A N 1
ATOM 686 C CA . LEU A 1 82 ? 40.136 25.442 -153.257 1.00 171.80 352 LEU A CA 1
ATOM 687 C C . LEU A 1 82 ? 38.920 24.822 -154.001 1.00 179.85 352 LEU A C 1
ATOM 688 O O . LEU A 1 82 ? 39.113 24.301 -155.102 1.00 181.91 352 LEU A O 1
ATOM 693 N N . ARG A 1 83 ? 37.692 24.892 -153.439 1.00 177.07 353 ARG A N 1
ATOM 694 C CA . ARG A 1 83 ? 36.496 24.391 -154.131 1.00 179.65 353 ARG A CA 1
ATOM 695 C C . ARG A 1 83 ? 35.975 25.475 -155.096 1.00 183.42 353 ARG A C 1
ATOM 696 O O . ARG A 1 83 ? 35.438 25.137 -156.155 1.00 185.28 353 ARG A O 1
ATOM 704 N N . ILE A 1 84 ? 36.171 26.770 -154.745 1.00 177.67 354 ILE A N 1
ATOM 705 C CA . ILE A 1 84 ? 35.780 27.912 -155.579 1.00 177.28 354 ILE A CA 1
ATOM 706 C C . ILE A 1 84 ? 36.736 28.002 -156.784 1.00 182.98 354 ILE A C 1
ATOM 707 O O . ILE A 1 84 ? 36.264 28.152 -157.912 1.00 183.74 354 ILE A O 1
ATOM 712 N N . SER A 1 85 ? 38.066 27.872 -156.544 1.00 179.70 355 SER A N 1
ATOM 713 C CA . SER A 1 85 ? 39.108 27.932 -157.582 1.00 180.01 355 SER A CA 1
ATOM 714 C C . SER A 1 85 ? 39.290 26.574 -158.324 1.00 188.33 355 SER A C 1
ATOM 715 O O . SER A 1 85 ? 40.279 26.396 -159.050 1.00 188.24 355 SER A O 1
ATOM 718 N N . ASN A 1 86 ? 38.309 25.639 -158.154 1.00 188.25 356 ASN A N 1
ATOM 719 C CA . ASN A 1 86 ? 38.198 24.299 -158.769 1.00 191.28 356 ASN A CA 1
ATOM 720 C C . ASN A 1 86 ? 39.458 23.411 -158.568 1.00 195.98 356 ASN A C 1
ATOM 721 O O . ASN A 1 86 ? 39.592 22.374 -159.225 1.00 197.99 356 ASN A O 1
ATOM 726 N N . ARG A 1 87 ? 40.335 23.796 -157.619 1.00 190.87 357 ARG A N 1
ATOM 727 C CA . ARG A 1 87 ? 41.575 23.104 -157.261 1.00 190.71 357 ARG A CA 1
ATOM 728 C C . ARG A 1 87 ? 41.271 21.776 -156.529 1.00 197.52 357 ARG A C 1
ATOM 729 O O . ARG A 1 87 ? 40.158 21.631 -156.016 1.00 197.18 357 ARG A O 1
ATOM 737 N N . PRO A 1 88 ? 42.217 20.798 -156.450 1.00 197.29 358 PRO A N 1
ATOM 738 C CA . PRO A 1 88 ? 41.907 19.545 -155.727 1.00 199.59 358 PRO A CA 1
ATOM 739 C C . PRO A 1 88 ? 41.758 19.758 -154.210 1.00 202.22 358 PRO A C 1
ATOM 740 O O . PRO A 1 88 ? 42.294 20.734 -153.672 1.00 198.89 358 PRO A O 1
ATOM 744 N N . ALA A 1 89 ? 41.009 18.855 -153.530 1.00 200.53 359 ALA A N 1
ATOM 745 C CA . ALA A 1 89 ? 40.734 18.914 -152.086 1.00 199.13 359 ALA A CA 1
ATOM 746 C C . ALA A 1 89 ? 41.981 18.601 -151.238 1.00 202.10 359 ALA A C 1
ATOM 747 O O . ALA A 1 89 ? 42.729 17.666 -151.551 1.00 203.70 359 ALA A O 1
ATOM 749 N N . PHE A 1 90 ? 42.198 19.394 -150.165 1.00 195.53 360 PHE A N 1
ATOM 750 C CA . PHE A 1 90 ? 43.343 19.248 -149.262 1.00 193.62 360 PHE A CA 1
ATOM 751 C C . PHE A 1 90 ? 43.187 18.034 -148.345 1.00 197.14 360 PHE A C 1
ATOM 752 O O . PHE A 1 90 ? 42.076 17.703 -147.926 1.00 197.68 360 PHE A O 1
ATOM 760 N N . MET A 1 91 ? 44.321 17.382 -148.038 1.00 192.94 361 MET A N 1
ATOM 761 C CA . MET A 1 91 ? 44.403 16.219 -147.162 1.00 193.94 361 MET A CA 1
ATOM 762 C C . MET A 1 91 ? 45.689 16.302 -146.287 1.00 193.71 361 MET A C 1
ATOM 763 O O . MET A 1 91 ? 46.775 16.538 -146.826 1.00 193.09 361 MET A O 1
ATOM 768 N N . PRO A 1 92 ? 45.578 16.104 -144.944 1.00 186.92 362 PRO A N 1
ATOM 769 C CA . PRO A 1 92 ? 46.761 16.208 -144.066 1.00 184.19 362 PRO A CA 1
ATOM 770 C C . PRO A 1 92 ? 47.507 14.878 -143.837 1.00 186.53 362 PRO A C 1
ATOM 771 O O . PRO A 1 92 ? 46.977 13.802 -144.118 1.00 188.03 362 PRO A O 1
ATOM 775 N N . SER A 1 93 ? 48.738 14.974 -143.286 1.00 180.51 363 SER A N 1
ATOM 776 C CA . SER A 1 93 ? 49.697 13.880 -143.078 1.00 182.02 363 SER A CA 1
ATOM 777 C C . SER A 1 93 ? 49.422 12.927 -141.893 1.00 185.55 363 SER A C 1
ATOM 778 O O . SER A 1 93 ? 49.636 13.285 -140.729 1.00 183.47 363 SER A O 1
ATOM 781 N N . GLU A 1 94 ? 49.061 11.667 -142.235 1.00 183.90 364 GLU A N 1
ATOM 782 C CA . GLU A 1 94 ? 48.807 10.521 -141.349 1.00 185.11 364 GLU A CA 1
ATOM 783 C C . GLU A 1 94 ? 47.843 10.870 -140.182 1.00 187.14 364 GLU A C 1
ATOM 784 O O . GLU A 1 94 ? 46.675 11.164 -140.450 1.00 187.03 364 GLU A O 1
ATOM 790 N N . GLY A 1 95 ? 48.332 10.833 -138.931 1.00 181.10 365 GLY A N 1
ATOM 791 C CA . GLY A 1 95 ? 47.557 11.118 -137.722 1.00 178.18 365 GLY A CA 1
ATOM 792 C C . GLY A 1 95 ? 47.418 12.594 -137.399 1.00 175.98 365 GLY A C 1
ATOM 793 O O . GLY A 1 95 ? 47.674 13.013 -136.263 1.00 173.08 365 GLY A O 1
ATOM 794 N N . LYS A 1 96 ? 47.007 13.389 -138.412 1.00 170.25 366 LYS A N 1
ATOM 795 C CA . LYS A 1 96 ? 46.833 14.843 -138.344 1.00 166.48 366 LYS A CA 1
ATOM 796 C C . LYS A 1 96 ? 45.607 15.305 -139.161 1.00 168.47 366 LYS A C 1
ATOM 797 O O . LYS A 1 96 ? 45.535 16.475 -139.548 1.00 165.40 366 LYS A O 1
ATOM 803 N N . MET A 1 97 ? 44.633 14.391 -139.386 1.00 167.38 367 MET A N 1
ATOM 804 C CA . MET A 1 97 ? 43.402 14.649 -140.150 1.00 168.11 367 MET A CA 1
ATOM 805 C C . MET A 1 97 ? 42.247 15.048 -139.227 1.00 169.57 367 MET A C 1
ATOM 806 O O . MET A 1 97 ? 42.340 14.861 -138.011 1.00 168.44 367 MET A O 1
ATOM 811 N N . VAL A 1 98 ? 41.157 15.587 -139.813 1.00 164.87 368 VAL A N 1
ATOM 812 C CA . VAL A 1 98 ? 39.943 16.063 -139.126 1.00 163.49 368 VAL A CA 1
ATOM 813 C C . VAL A 1 98 ? 39.487 15.067 -138.036 1.00 167.71 368 VAL A C 1
ATOM 814 O O . VAL A 1 98 ? 39.384 15.445 -136.869 1.00 165.44 368 VAL A O 1
ATOM 818 N N . SER A 1 99 ? 39.280 13.795 -138.418 1.00 166.57 369 SER A N 1
ATOM 819 C CA . SER A 1 99 ? 38.844 12.705 -137.544 1.00 167.63 369 SER A CA 1
ATOM 820 C C . SER A 1 99 ? 39.827 12.431 -136.395 1.00 168.13 369 SER A C 1
ATOM 821 O O . SER A 1 99 ? 39.387 12.050 -135.308 1.00 166.79 369 SER A O 1
ATOM 824 N N . ASP A 1 100 ? 41.145 12.603 -136.644 1.00 163.54 370 ASP A N 1
ATOM 825 C CA . ASP A 1 100 ? 42.213 12.342 -135.667 1.00 162.06 370 ASP A CA 1
ATOM 826 C C . ASP A 1 100 ? 42.256 13.410 -134.578 1.00 161.58 370 ASP A C 1
ATOM 827 O O . ASP A 1 100 ? 42.569 13.090 -133.431 1.00 160.11 370 ASP A O 1
ATOM 832 N N . ILE A 1 101 ? 41.961 14.671 -134.937 1.00 156.03 371 ILE A N 1
ATOM 833 C CA . ILE A 1 101 ? 41.951 15.798 -133.996 1.00 152.94 371 ILE A CA 1
ATOM 834 C C . ILE A 1 101 ? 40.725 15.680 -133.069 1.00 155.26 371 ILE A C 1
ATOM 835 O O . ILE A 1 101 ? 40.886 15.664 -131.847 1.00 153.57 371 ILE A O 1
ATOM 840 N N . ALA A 1 102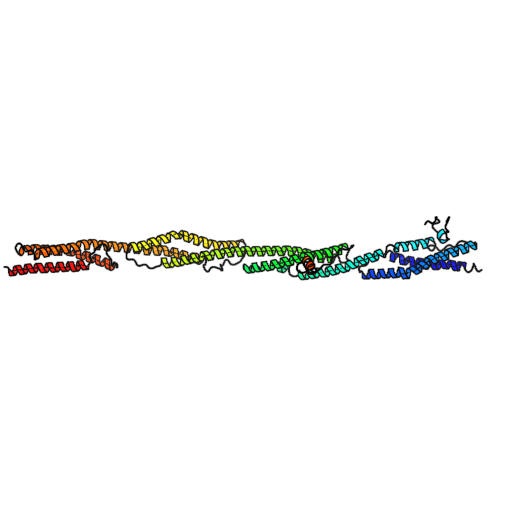 ? 39.512 15.575 -133.662 1.00 152.02 372 ALA A N 1
ATOM 841 C CA . ALA A 1 102 ? 38.237 15.460 -132.953 1.00 152.14 372 ALA A CA 1
ATOM 842 C C . ALA A 1 102 ? 38.195 14.252 -132.017 1.00 156.45 372 ALA A C 1
ATOM 843 O O . ALA A 1 102 ? 37.548 14.320 -130.973 1.00 156.00 372 ALA A O 1
ATOM 845 N N . GLY A 1 103 ? 38.897 13.184 -132.387 1.00 153.80 373 GLY A N 1
ATOM 846 C CA . GLY A 1 103 ? 38.992 11.964 -131.595 1.00 154.71 373 GLY A CA 1
ATOM 847 C C . GLY A 1 103 ? 39.956 12.076 -130.432 1.00 155.76 373 GLY A C 1
ATOM 848 O O . GLY A 1 103 ? 39.767 11.415 -129.407 1.00 155.68 373 GLY A O 1
ATOM 849 N N . ALA A 1 104 ? 41.010 12.900 -130.594 1.00 149.83 374 ALA A N 1
ATOM 850 C CA . ALA A 1 104 ? 42.027 13.138 -129.566 1.00 147.61 374 ALA A CA 1
ATOM 851 C C . ALA A 1 104 ? 41.489 14.112 -128.509 1.00 148.82 374 ALA A C 1
ATOM 852 O O . ALA A 1 104 ? 41.646 13.876 -127.306 1.00 147.81 374 ALA A O 1
ATOM 854 N N . TRP A 1 105 ? 40.814 15.182 -128.970 1.00 143.76 375 TRP A N 1
ATOM 855 C CA . TRP A 1 105 ? 40.171 16.172 -128.125 1.00 141.88 375 TRP A CA 1
ATOM 856 C C . TRP A 1 105 ? 39.035 15.497 -127.358 1.00 148.41 375 TRP A C 1
ATOM 857 O O . TRP A 1 105 ? 38.726 15.915 -126.243 1.00 148.04 375 TRP A O 1
ATOM 868 N N . GLN A 1 106 ? 38.454 14.420 -127.927 1.00 147.19 376 GLN A N 1
ATOM 869 C CA . GLN A 1 106 ? 37.385 13.661 -127.286 1.00 148.73 376 GLN A CA 1
ATOM 870 C C . GLN A 1 106 ? 37.888 12.925 -126.032 1.00 152.54 376 GLN A C 1
ATOM 871 O O . GLN A 1 106 ? 37.188 12.947 -125.013 1.00 151.52 376 GLN A O 1
ATOM 877 N N . ARG A 1 107 ? 39.096 12.304 -126.093 1.00 149.88 377 ARG A N 1
ATOM 878 C CA . ARG A 1 107 ? 39.677 11.583 -124.948 1.00 150.12 377 ARG A CA 1
ATOM 879 C C . ARG A 1 107 ? 40.021 12.555 -123.808 1.00 151.91 377 ARG A C 1
ATOM 880 O O . ARG A 1 107 ? 39.922 12.178 -122.630 1.00 152.11 377 ARG A O 1
ATOM 888 N N . LEU A 1 108 ? 40.402 13.807 -124.168 1.00 145.06 378 LEU A N 1
ATOM 889 C CA . LEU A 1 108 ? 40.739 14.867 -123.221 1.00 141.29 378 LEU A CA 1
ATOM 890 C C . LEU A 1 108 ? 39.490 15.271 -122.430 1.00 144.43 378 LEU A C 1
ATOM 891 O O . LEU A 1 108 ? 39.504 15.124 -121.210 1.00 143.10 378 LEU A O 1
ATOM 896 N N . GLU A 1 109 ? 38.390 15.681 -123.119 1.00 141.76 379 GLU A N 1
ATOM 897 C CA . GLU A 1 109 ? 37.133 16.113 -122.482 1.00 141.66 379 GLU A CA 1
ATOM 898 C C . GLU A 1 109 ? 36.470 14.972 -121.664 1.00 148.30 379 GLU A C 1
ATOM 899 O O . GLU A 1 109 ? 35.671 15.253 -120.767 1.00 147.15 379 GLU A O 1
ATOM 905 N N . GLN A 1 110 ? 36.866 13.704 -121.931 1.00 147.92 380 GLN A N 1
ATOM 906 C CA . GLN A 1 110 ? 36.415 12.503 -121.219 1.00 149.79 380 GLN A CA 1
ATOM 907 C C . GLN A 1 110 ? 37.229 12.303 -119.943 1.00 153.14 380 GLN A C 1
ATOM 908 O O . GLN A 1 110 ? 36.659 11.989 -118.890 1.00 153.33 380 GLN A O 1
ATOM 914 N N . ALA A 1 111 ? 38.567 12.481 -120.037 1.00 148.09 381 ALA A N 1
ATOM 915 C CA . ALA A 1 111 ? 39.484 12.377 -118.896 1.00 146.07 381 ALA A CA 1
ATOM 916 C C . ALA A 1 111 ? 39.196 13.505 -117.874 1.00 146.99 381 ALA A C 1
ATOM 917 O O . ALA A 1 111 ? 39.322 13.312 -116.662 1.00 146.39 381 ALA A O 1
ATOM 919 N N . GLU A 1 112 ? 38.733 14.649 -118.404 1.00 141.49 382 GLU A N 1
ATOM 920 C CA . GLU A 1 112 ? 38.378 15.908 -117.763 1.00 139.04 382 GLU A CA 1
ATOM 921 C C . GLU A 1 112 ? 37.132 15.830 -116.882 1.00 143.63 382 GLU A C 1
ATOM 922 O O . GLU A 1 112 ? 37.115 16.501 -115.849 1.00 143.21 382 GLU A O 1
ATOM 928 N N . LYS A 1 113 ? 36.075 15.088 -117.289 1.00 141.17 383 LYS A N 1
ATOM 929 C CA . LYS A 1 113 ? 34.838 15.058 -116.498 1.00 141.57 383 LYS A CA 1
ATOM 930 C C . LYS A 1 113 ? 35.063 14.376 -115.129 1.00 145.25 383 LYS A C 1
ATOM 931 O O . LYS A 1 113 ? 34.711 14.944 -114.080 1.00 143.48 383 LYS A O 1
ATOM 937 N N . GLY A 1 114 ? 35.739 13.233 -115.147 1.00 142.94 384 GLY A N 1
ATOM 938 C CA . GLY A 1 114 ? 36.082 12.530 -113.921 1.00 142.71 384 GLY A CA 1
ATOM 939 C C . GLY A 1 114 ? 37.340 13.109 -113.295 1.00 142.75 384 GLY A C 1
ATOM 940 O O . GLY A 1 114 ? 38.405 12.455 -113.382 1.00 142.92 384 GLY A O 1
ATOM 941 N N . TYR A 1 115 ? 37.239 14.369 -112.674 1.00 132.43 385 TYR A N 1
ATOM 942 C CA . TYR A 1 115 ? 38.436 14.981 -112.079 1.00 127.71 385 TYR A CA 1
ATOM 943 C C . TYR A 1 115 ? 38.215 15.945 -110.889 1.00 129.22 385 TYR A C 1
ATOM 944 O O . TYR A 1 115 ? 38.694 15.593 -109.799 1.00 128.95 385 TYR A O 1
ATOM 953 N N . GLU A 1 116 ? 37.646 17.181 -111.084 1.00 122.50 386 GLU A N 1
ATOM 954 C CA . GLU A 1 116 ? 37.551 18.152 -109.976 1.00 119.84 386 GLU A CA 1
ATOM 955 C C . GLU A 1 116 ? 36.778 17.558 -108.774 1.00 124.20 386 GLU A C 1
ATOM 956 O O . GLU A 1 116 ? 37.253 17.669 -107.634 1.00 123.00 386 GLU A O 1
ATOM 962 N N . GLU A 1 117 ? 35.644 16.876 -109.042 1.00 121.20 387 GLU A N 1
ATOM 963 C CA . GLU A 1 117 ? 34.806 16.230 -108.033 1.00 121.05 387 GLU A CA 1
ATOM 964 C C . GLU A 1 117 ? 35.598 15.151 -107.279 1.00 125.01 387 GLU A C 1
ATOM 965 O O . GLU A 1 117 ? 35.403 15.008 -106.079 1.00 124.66 387 GLU A O 1
ATOM 971 N N . TRP A 1 118 ? 36.505 14.426 -107.965 1.00 122.49 388 TRP A N 1
ATOM 972 C CA . TRP A 1 118 ? 37.352 13.389 -107.362 1.00 122.44 388 TRP A CA 1
ATOM 973 C C . TRP A 1 118 ? 38.396 14.029 -106.464 1.00 122.16 388 TRP A C 1
ATOM 974 O O . TRP A 1 118 ? 38.615 13.562 -105.352 1.00 121.54 388 TRP A O 1
ATOM 985 N N . LEU A 1 119 ? 39.062 15.074 -106.968 1.00 116.48 389 LEU A N 1
ATOM 986 C CA . LEU A 1 119 ? 40.107 15.811 -106.272 1.00 114.11 389 LEU A CA 1
ATOM 987 C C . LEU A 1 119 ? 39.576 16.324 -104.946 1.00 115.09 389 LEU A C 1
ATOM 988 O O . LEU A 1 119 ? 40.176 16.050 -103.922 1.00 113.79 389 LEU A O 1
ATOM 993 N N . LEU A 1 120 ? 38.394 16.959 -104.960 1.00 111.68 390 LEU A N 1
ATOM 994 C CA . LEU A 1 120 ? 37.721 17.521 -103.789 1.00 110.89 390 LEU A CA 1
ATOM 995 C C . LEU A 1 120 ? 37.288 16.467 -102.781 1.00 116.38 390 LEU A C 1
ATOM 996 O O . LEU A 1 120 ? 37.384 16.731 -101.581 1.00 116.07 390 LEU A O 1
ATOM 1001 N N . ASN A 1 121 ? 36.822 15.282 -103.246 1.00 113.80 391 ASN A N 1
ATOM 1002 C CA . ASN A 1 121 ? 36.420 14.196 -102.344 1.00 113.75 391 ASN A CA 1
ATOM 1003 C C . ASN A 1 121 ? 37.638 13.616 -101.650 1.00 114.96 391 ASN A C 1
ATOM 1004 O O . ASN A 1 121 ? 37.585 13.335 -100.446 1.00 114.45 391 ASN A O 1
ATOM 1009 N N . GLU A 1 122 ? 38.754 13.524 -102.386 1.00 109.36 392 GLU A N 1
ATOM 1010 C CA . GLU A 1 122 ? 40.012 13.068 -101.825 1.00 107.92 392 GLU A CA 1
ATOM 1011 C C . GLU A 1 122 ? 40.537 14.094 -100.828 1.00 108.79 392 GLU A C 1
ATOM 1012 O O . GLU A 1 122 ? 40.999 13.663 -99.773 1.00 109.55 392 GLU A O 1
ATOM 1018 N N . ILE A 1 123 ? 40.405 15.428 -101.099 1.00 102.14 393 ILE A N 1
ATOM 1019 C CA . ILE A 1 123 ? 40.849 16.478 -100.152 1.00 100.41 393 ILE A CA 1
ATOM 1020 C C . ILE A 1 123 ? 40.002 16.405 -98.878 1.00 105.82 393 ILE A C 1
ATOM 1021 O O . ILE A 1 123 ? 40.546 16.483 -97.776 1.00 105.22 393 ILE A O 1
ATOM 1026 N N . ARG A 1 124 ? 38.677 16.259 -99.036 1.00 104.15 394 ARG A N 1
ATOM 1027 C CA . ARG A 1 124 ? 37.712 16.180 -97.941 1.00 104.52 394 ARG A CA 1
ATOM 1028 C C . ARG A 1 124 ? 38.019 15.003 -97.003 1.00 111.12 394 ARG A C 1
ATOM 1029 O O . ARG A 1 124 ? 37.972 15.174 -95.771 1.00 111.75 394 ARG A O 1
ATOM 1037 N N . ARG A 1 125 ? 38.343 13.821 -97.593 1.00 107.83 395 ARG A N 1
ATOM 1038 C CA . ARG A 1 125 ? 38.695 12.594 -96.881 1.00 107.48 395 ARG A CA 1
ATOM 1039 C C . ARG A 1 125 ? 40.025 12.795 -96.144 1.00 110.78 395 ARG A C 1
ATOM 1040 O O . ARG A 1 125 ? 40.093 12.544 -94.934 1.00 110.92 395 ARG A O 1
ATOM 1048 N N . LEU A 1 126 ? 41.066 13.298 -96.850 1.00 105.81 396 LEU A N 1
ATOM 1049 C CA . LEU A 1 126 ? 42.388 13.522 -96.249 1.00 104.56 396 LEU A CA 1
ATOM 1050 C C . LEU A 1 126 ? 42.339 14.507 -95.078 1.00 106.65 396 LEU A C 1
ATOM 1051 O O . LEU A 1 126 ? 43.056 14.305 -94.110 1.00 106.50 396 LEU A O 1
ATOM 1056 N N . GLU A 1 127 ? 41.486 15.538 -95.152 1.00 102.13 397 GLU A N 1
ATOM 1057 C CA . GLU A 1 127 ? 41.300 16.543 -94.109 1.00 101.48 397 GLU A CA 1
ATOM 1058 C C . GLU A 1 127 ? 40.827 15.887 -92.832 1.00 107.50 397 GLU A C 1
ATOM 1059 O O . GLU A 1 127 ? 41.349 16.188 -91.744 1.00 106.27 397 GLU A O 1
ATOM 1065 N N . ARG A 1 128 ? 39.840 14.975 -92.984 1.00 106.23 398 ARG A N 1
ATOM 1066 C CA . ARG A 1 128 ? 39.256 14.183 -91.905 1.00 106.61 398 ARG A CA 1
ATOM 1067 C C . ARG A 1 128 ? 40.319 13.261 -91.314 1.00 110.03 398 ARG A C 1
ATOM 1068 O O . ARG A 1 128 ? 40.611 13.346 -90.115 1.00 110.01 398 ARG A O 1
ATOM 1076 N N . LEU A 1 129 ? 40.908 12.409 -92.166 1.00 104.80 399 LEU A N 1
ATOM 1077 C CA . LEU A 1 129 ? 41.952 11.488 -91.768 1.00 104.26 399 LEU A CA 1
ATOM 1078 C C . LEU A 1 129 ? 43.051 12.190 -90.986 1.00 105.30 399 LEU A C 1
ATOM 1079 O O . LEU A 1 129 ? 43.392 11.713 -89.910 1.00 104.67 399 LEU A O 1
ATOM 1084 N N . GLU A 1 130 ? 43.555 13.347 -91.473 1.00 99.95 400 GLU A N 1
ATOM 1085 C CA . GLU A 1 130 ? 44.622 14.089 -90.798 1.00 98.86 400 GLU A CA 1
ATOM 1086 C C . GLU A 1 130 ? 44.194 14.516 -89.384 1.00 103.46 400 GLU A C 1
ATOM 1087 O O . GLU A 1 130 ? 44.984 14.373 -88.440 1.00 103.50 400 GLU A O 1
ATOM 1093 N N . HIS A 1 131 ? 42.933 14.961 -89.231 1.00 98.53 401 HIS A N 1
ATOM 1094 C CA . HIS A 1 131 ? 42.378 15.368 -87.948 1.00 96.99 401 HIS A CA 1
ATOM 1095 C C . HIS A 1 131 ? 42.270 14.159 -87.016 1.00 102.94 401 HIS A C 1
ATOM 1096 O O . HIS A 1 131 ? 42.873 14.166 -85.935 1.00 103.85 401 HIS A O 1
ATOM 1103 N N . LEU A 1 132 ? 41.522 13.118 -87.430 1.00 98.95 402 LEU A N 1
ATOM 1104 C CA . LEU A 1 132 ? 41.306 11.940 -86.591 1.00 98.73 402 LEU A CA 1
ATOM 1105 C C . LEU A 1 132 ? 42.598 11.243 -86.182 1.00 103.01 402 LEU A C 1
ATOM 1106 O O . LEU A 1 132 ? 42.664 10.750 -85.059 1.00 103.03 402 LEU A O 1
ATOM 1111 N N . ALA A 1 133 ? 43.623 11.229 -87.057 1.00 100.05 403 ALA A N 1
ATOM 1112 C CA . ALA A 1 133 ? 44.924 10.613 -86.771 1.00 100.38 403 ALA A CA 1
ATOM 1113 C C . ALA A 1 133 ? 45.619 11.333 -85.640 1.00 104.87 403 ALA A C 1
ATOM 1114 O O . ALA A 1 133 ? 46.245 10.677 -84.804 1.00 107.27 403 ALA A O 1
ATOM 1116 N N . GLU A 1 134 ? 45.482 12.670 -85.584 1.00 99.01 404 GLU A N 1
ATOM 1117 C CA . GLU A 1 134 ? 46.076 13.475 -84.530 1.00 97.73 404 GLU A CA 1
ATOM 1118 C C . GLU A 1 134 ? 45.241 13.349 -83.272 1.00 101.76 404 GLU A C 1
ATOM 1119 O O . GLU A 1 134 ? 45.813 13.266 -82.181 1.00 103.53 404 GLU A O 1
ATOM 1125 N N . LYS A 1 135 ? 43.895 13.304 -83.404 1.00 95.94 405 LYS A N 1
ATOM 1126 C CA . LYS A 1 135 ? 43.014 13.153 -82.234 1.00 93.90 405 LYS A CA 1
ATOM 1127 C C . LYS A 1 135 ? 43.285 11.801 -81.573 1.00 97.79 405 LYS A C 1
ATOM 1128 O O . LYS A 1 135 ? 43.329 11.733 -80.346 1.00 97.61 405 LYS A O 1
ATOM 1134 N N . PHE A 1 136 ? 43.520 10.736 -82.387 1.00 93.23 406 PHE A N 1
ATOM 1135 C CA . PHE A 1 136 ? 43.851 9.408 -81.877 1.00 92.40 406 PHE A CA 1
ATOM 1136 C C . PHE A 1 136 ? 45.133 9.496 -81.042 1.00 97.35 406 PHE A C 1
ATOM 1137 O O . PHE A 1 136 ? 45.104 9.110 -79.882 1.00 95.90 406 PHE A O 1
ATOM 1145 N N . ARG A 1 137 ? 46.230 10.060 -81.610 1.00 95.83 407 ARG A N 1
ATOM 1146 C CA . ARG A 1 137 ? 47.512 10.262 -80.917 1.00 96.05 407 ARG A CA 1
ATOM 1147 C C . ARG A 1 137 ? 47.297 11.021 -79.602 1.00 101.09 407 ARG A C 1
ATOM 1148 O O . ARG A 1 137 ? 47.931 10.682 -78.611 1.00 101.37 407 ARG A O 1
ATOM 1156 N N . GLN A 1 138 ? 46.389 12.031 -79.589 1.00 97.80 408 GLN A N 1
ATOM 1157 C CA . GLN A 1 138 ? 46.061 12.844 -78.407 1.00 97.35 408 GLN A CA 1
ATOM 1158 C C . GLN A 1 138 ? 45.387 11.972 -77.342 1.00 98.28 408 GLN A C 1
ATOM 1159 O O . GLN A 1 138 ? 45.899 11.876 -76.230 1.00 101.43 408 GLN A O 1
ATOM 1165 N N . LYS A 1 139 ? 44.267 11.323 -77.685 1.00 89.71 409 LYS A N 1
ATOM 1166 C CA . LYS A 1 139 ? 43.507 10.492 -76.755 1.00 88.08 409 LYS A CA 1
ATOM 1167 C C . LYS A 1 139 ? 44.287 9.274 -76.278 1.00 91.66 409 LYS A C 1
ATOM 1168 O O . LYS A 1 139 ? 44.259 8.982 -75.077 1.00 92.46 409 LYS A O 1
ATOM 1174 N N . ALA A 1 140 ? 44.953 8.542 -77.202 1.00 88.03 410 ALA A N 1
ATOM 1175 C CA . ALA A 1 140 ? 45.706 7.318 -76.869 1.00 88.04 410 ALA A CA 1
ATOM 1176 C C . ALA A 1 140 ? 46.805 7.650 -75.874 1.00 92.94 410 ALA A C 1
ATOM 1177 O O . ALA A 1 140 ? 46.811 7.070 -74.802 1.00 92.45 410 ALA A O 1
ATOM 1179 N N . SER A 1 141 ? 47.613 8.687 -76.155 1.00 91.13 411 SER A N 1
ATOM 1180 C CA . SER A 1 141 ? 48.686 9.144 -75.282 1.00 91.95 411 SER A CA 1
ATOM 1181 C C . SER A 1 141 ? 48.207 9.465 -73.889 1.00 97.72 411 SER A C 1
ATOM 1182 O O . SER A 1 141 ? 48.833 8.996 -72.930 1.00 98.38 411 SER A O 1
ATOM 1185 N N . THR A 1 142 ? 47.103 10.243 -73.751 1.00 94.17 412 THR A N 1
ATOM 1186 C CA . THR A 1 142 ? 46.645 10.609 -72.411 1.00 94.22 412 THR A CA 1
ATOM 1187 C C . THR A 1 142 ? 46.113 9.352 -71.682 1.00 97.34 412 THR A C 1
ATOM 1188 O O . THR A 1 142 ? 46.439 9.175 -70.506 1.00 97.98 412 THR A O 1
ATOM 1192 N N . HIS A 1 143 ? 45.426 8.427 -72.378 1.00 92.51 413 HIS A N 1
ATOM 1193 C CA . HIS A 1 143 ? 44.990 7.194 -71.693 1.00 91.40 413 HIS A CA 1
ATOM 1194 C C . HIS A 1 143 ? 46.211 6.367 -71.260 1.00 94.26 413 HIS A C 1
ATOM 1195 O O . HIS A 1 143 ? 46.263 5.877 -70.133 1.00 93.37 413 HIS A O 1
ATOM 1202 N N . GLU A 1 144 ? 47.207 6.269 -72.150 1.00 90.89 414 GLU A N 1
ATOM 1203 C CA . GLU A 1 144 ? 48.466 5.574 -71.907 1.00 91.46 414 GLU A CA 1
ATOM 1204 C C . GLU A 1 144 ? 49.162 6.113 -70.654 1.00 98.00 414 GLU A C 1
ATOM 1205 O O . GLU A 1 144 ? 49.549 5.286 -69.811 1.00 99.48 414 GLU A O 1
ATOM 1211 N N . THR A 1 145 ? 49.248 7.480 -70.476 1.00 93.70 415 THR A N 1
ATOM 1212 C CA . THR A 1 145 ? 49.897 8.047 -69.272 1.00 93.25 415 THR A CA 1
ATOM 1213 C C . THR A 1 145 ? 49.079 7.754 -68.011 1.00 96.36 415 THR A C 1
ATOM 1214 O O . THR A 1 145 ? 49.679 7.567 -66.962 1.00 99.29 415 THR A O 1
ATOM 1218 N N . TRP A 1 146 ? 47.743 7.674 -68.106 1.00 89.67 416 TRP A N 1
ATOM 1219 C CA . TRP A 1 146 ? 46.881 7.311 -66.977 1.00 87.87 416 TRP A CA 1
ATOM 1220 C C . TRP A 1 146 ? 47.067 5.833 -66.600 1.00 91.73 416 TRP A C 1
ATOM 1221 O O . TRP A 1 146 ? 47.036 5.503 -65.422 1.00 92.08 416 TRP A O 1
ATOM 1232 N N . ALA A 1 147 ? 47.207 4.945 -67.587 1.00 88.38 417 ALA A N 1
ATOM 1233 C CA . ALA A 1 147 ? 47.314 3.504 -67.346 1.00 88.43 417 ALA A CA 1
ATOM 1234 C C . ALA A 1 147 ? 48.638 3.076 -66.728 1.00 94.24 417 ALA A C 1
ATOM 1235 O O . ALA A 1 147 ? 48.643 2.084 -66.004 1.00 96.12 417 ALA A O 1
ATOM 1237 N N . TYR A 1 148 ? 49.740 3.815 -66.960 1.00 90.65 418 TYR A N 1
ATOM 1238 C CA . TYR A 1 148 ? 51.059 3.465 -66.411 1.00 91.00 418 TYR A CA 1
ATOM 1239 C C . TYR A 1 148 ? 50.989 3.162 -64.945 1.00 94.29 418 TYR A C 1
ATOM 1240 O O . TYR A 1 148 ? 50.359 3.911 -64.204 1.00 94.16 418 TYR A O 1
ATOM 1249 N N . GLY A 1 149 ? 51.544 2.010 -64.566 1.00 90.83 419 GLY A N 1
ATOM 1250 C CA . GLY A 1 149 ? 51.597 1.508 -63.197 1.00 88.99 419 GLY A CA 1
ATOM 1251 C C . GLY A 1 149 ? 50.356 0.867 -62.603 1.00 92.90 419 GLY A C 1
ATOM 1252 O O . GLY A 1 149 ? 50.475 0.104 -61.633 1.00 95.02 419 GLY A O 1
ATOM 1253 N N . LYS A 1 150 ? 49.155 1.175 -63.128 1.00 87.52 420 LYS A N 1
ATOM 1254 C CA . LYS A 1 150 ? 47.885 0.694 -62.554 1.00 86.73 420 LYS A CA 1
ATOM 1255 C C . LYS A 1 150 ? 47.785 -0.840 -62.434 1.00 92.56 420 LYS A C 1
ATOM 1256 O O . LYS A 1 150 ? 47.190 -1.313 -61.474 1.00 92.04 420 LYS A O 1
ATOM 1262 N N . GLU A 1 151 ? 48.366 -1.614 -63.369 1.00 92.13 421 GLU A N 1
ATOM 1263 C CA . GLU A 1 151 ? 48.299 -3.082 -63.277 1.00 93.34 421 GLU A CA 1
ATOM 1264 C C . GLU A 1 151 ? 49.141 -3.592 -62.107 1.00 99.38 421 GLU A C 1
ATOM 1265 O O . GLU A 1 151 ? 48.685 -4.461 -61.348 1.00 100.00 421 GLU A O 1
ATOM 1271 N N . GLN A 1 152 ? 50.348 -3.005 -61.931 1.00 95.75 422 GLN A N 1
ATOM 1272 C CA . GLN A 1 152 ? 51.283 -3.317 -60.841 1.00 95.20 422 GLN A CA 1
ATOM 1273 C C . GLN A 1 152 ? 50.634 -3.043 -59.496 1.00 96.81 422 GLN A C 1
ATOM 1274 O O . GLN A 1 152 ? 50.636 -3.917 -58.628 1.00 98.26 422 GLN A O 1
ATOM 1280 N N . ILE A 1 153 ? 50.040 -1.836 -59.341 1.00 89.99 423 ILE A N 1
ATOM 1281 C CA . ILE A 1 153 ? 49.375 -1.385 -58.105 1.00 87.79 423 ILE A CA 1
ATOM 1282 C C . ILE A 1 153 ? 48.235 -2.352 -57.729 1.00 92.25 423 ILE A C 1
ATOM 1283 O O . ILE A 1 153 ? 48.030 -2.622 -56.546 1.00 91.03 423 ILE A O 1
ATOM 1288 N N . LEU A 1 154 ? 47.481 -2.838 -58.728 1.00 90.15 424 LEU A N 1
ATOM 1289 C CA . LEU A 1 154 ? 46.334 -3.706 -58.483 1.00 90.06 424 LEU A CA 1
ATOM 1290 C C . LEU A 1 154 ? 46.759 -5.080 -58.068 1.00 98.17 424 LEU A C 1
ATOM 1291 O O . LEU A 1 154 ? 45.999 -5.764 -57.383 1.00 98.79 424 LEU A O 1
ATOM 1296 N N . LEU A 1 155 ? 47.977 -5.481 -58.455 1.00 97.77 425 LEU A N 1
ATOM 1297 C CA . LEU A 1 155 ? 48.525 -6.778 -58.065 1.00 99.25 425 LEU A CA 1
ATOM 1298 C C . LEU A 1 155 ? 49.147 -6.715 -56.666 1.00 104.56 425 LEU A C 1
ATOM 1299 O O . LEU A 1 155 ? 49.395 -7.770 -56.101 1.00 107.60 425 LEU A O 1
ATOM 1304 N N . GLN A 1 156 ? 49.406 -5.521 -56.103 1.00 99.27 426 GLN A N 1
ATOM 1305 C CA . GLN A 1 156 ? 50.011 -5.387 -54.769 1.00 98.88 426 GLN A CA 1
ATOM 1306 C C . GLN A 1 156 ? 49.241 -6.159 -53.728 1.00 106.53 426 GLN A C 1
ATOM 1307 O O . GLN A 1 156 ? 48.001 -6.075 -53.696 1.00 105.84 426 GLN A O 1
ATOM 1313 N N . LYS A 1 157 ? 49.991 -6.922 -52.883 1.00 106.20 427 LYS A N 1
ATOM 1314 C CA . LYS A 1 157 ? 49.467 -7.778 -51.809 1.00 106.80 427 LYS A CA 1
ATOM 1315 C C . LYS A 1 157 ? 49.706 -7.117 -50.426 1.00 114.87 427 LYS A C 1
ATOM 1316 O O . LYS A 1 157 ? 50.221 -7.720 -49.466 1.00 116.23 427 LYS A O 1
ATOM 1322 N N . ASP A 1 158 ? 49.252 -5.871 -50.335 1.00 111.71 428 ASP A N 1
ATOM 1323 C CA . ASP A 1 158 ? 49.368 -5.034 -49.157 1.00 111.89 428 ASP A CA 1
ATOM 1324 C C . ASP A 1 158 ? 48.480 -5.496 -47.987 1.00 115.83 428 ASP A C 1
ATOM 1325 O O . ASP A 1 158 ? 48.891 -5.378 -46.834 1.00 117.60 428 ASP A O 1
ATOM 1330 N N . TYR A 1 159 ? 47.292 -6.017 -48.279 1.00 111.08 429 TYR A N 1
ATOM 1331 C CA . TYR A 1 159 ? 46.274 -6.440 -47.309 1.00 110.87 429 TYR A CA 1
ATOM 1332 C C . TYR A 1 159 ? 46.600 -7.746 -46.510 1.00 117.00 429 TYR A C 1
ATOM 1333 O O . TYR A 1 159 ? 45.893 -8.029 -45.529 1.00 113.94 429 TYR A O 1
ATOM 1342 N N . GLU A 1 160 ? 47.631 -8.536 -46.939 1.00 118.01 430 GLU A N 1
ATOM 1343 C CA . GLU A 1 160 ? 47.997 -9.847 -46.360 1.00 120.22 430 GLU A CA 1
ATOM 1344 C C . GLU A 1 160 ? 48.249 -9.802 -44.843 1.00 128.50 430 GLU A C 1
ATOM 1345 O O . GLU A 1 160 ? 47.823 -10.712 -44.118 1.00 128.27 430 GLU A O 1
ATOM 1351 N N . SER A 1 161 ? 48.910 -8.737 -44.364 1.00 127.99 431 SER A N 1
ATOM 1352 C CA . SER A 1 161 ? 49.232 -8.557 -42.941 1.00 128.38 431 SER A CA 1
ATOM 1353 C C . SER A 1 161 ? 48.723 -7.189 -42.459 1.00 131.81 431 SER A C 1
ATOM 1354 O O . SER A 1 161 ? 49.496 -6.367 -41.950 1.00 132.52 431 SER A O 1
ATOM 1357 N N . ALA A 1 162 ? 47.420 -6.932 -42.660 1.00 126.17 432 ALA A N 1
ATOM 1358 C CA . ALA A 1 162 ? 46.807 -5.659 -42.289 1.00 124.00 432 ALA A CA 1
ATOM 1359 C C . ALA A 1 162 ? 45.663 -5.875 -41.309 1.00 124.40 432 ALA A C 1
ATOM 1360 O O . ALA A 1 162 ? 45.069 -6.957 -41.288 1.00 123.43 432 ALA A O 1
ATOM 1362 N N . SER A 1 163 ? 45.376 -4.841 -40.489 1.00 119.00 433 SER A N 1
ATOM 1363 C CA . SER A 1 163 ? 44.313 -4.814 -39.473 1.00 117.57 433 SER A CA 1
ATOM 1364 C C . SER A 1 163 ? 42.945 -4.681 -40.140 1.00 117.90 433 SER A C 1
ATOM 1365 O O . SER A 1 163 ? 42.888 -4.347 -41.322 1.00 118.16 433 SER A O 1
ATOM 1368 N N . LEU A 1 164 ? 41.854 -4.914 -39.388 1.00 111.65 434 LEU A N 1
ATOM 1369 C CA . LEU A 1 164 ? 40.483 -4.824 -39.890 1.00 111.33 434 LEU A CA 1
ATOM 1370 C C . LEU A 1 164 ? 40.144 -3.423 -40.412 1.00 117.58 434 LEU A C 1
ATOM 1371 O O . LEU A 1 164 ? 39.455 -3.295 -41.425 1.00 117.86 434 LEU A O 1
ATOM 1376 N N . THR A 1 165 ? 40.634 -2.381 -39.746 1.00 115.21 435 THR A N 1
ATOM 1377 C CA . THR A 1 165 ? 40.331 -1.023 -40.186 1.00 114.89 435 THR A CA 1
ATOM 1378 C C . THR A 1 165 ? 41.290 -0.601 -41.303 1.00 116.60 435 THR A C 1
ATOM 1379 O O . THR A 1 165 ? 40.857 0.151 -42.182 1.00 116.84 435 THR A O 1
ATOM 1383 N N . GLU A 1 166 ? 42.549 -1.121 -41.315 1.00 111.28 436 GLU A N 1
ATOM 1384 C CA . GLU A 1 166 ? 43.518 -0.866 -42.399 1.00 110.75 436 GLU A CA 1
ATOM 1385 C C . GLU A 1 166 ? 42.936 -1.347 -43.749 1.00 113.24 436 GLU A C 1
ATOM 1386 O O . GLU A 1 166 ? 42.971 -0.607 -44.736 1.00 112.45 436 GLU A O 1
ATOM 1392 N N . VAL A 1 167 ? 42.360 -2.576 -43.745 1.00 109.05 437 VAL A N 1
ATOM 1393 C CA . VAL A 1 167 ? 41.684 -3.263 -44.859 1.00 108.56 437 VAL A CA 1
ATOM 1394 C C . VAL A 1 167 ? 40.450 -2.444 -45.280 1.00 113.69 437 VAL A C 1
ATOM 1395 O O . VAL A 1 167 ? 40.257 -2.185 -46.473 1.00 114.13 437 VAL A O 1
ATOM 1399 N N . ARG A 1 168 ? 39.648 -2.009 -44.301 1.00 109.87 438 ARG A N 1
ATOM 1400 C CA . ARG A 1 168 ? 38.467 -1.203 -44.561 1.00 109.99 438 ARG A CA 1
ATOM 1401 C C . ARG A 1 168 ? 38.820 0.138 -45.236 1.00 112.23 438 ARG A C 1
ATOM 1402 O O . ARG A 1 168 ? 38.016 0.623 -46.037 1.00 112.22 438 ARG A O 1
ATOM 1410 N N . ALA A 1 169 ? 40.024 0.707 -44.955 1.00 106.46 439 ALA A N 1
ATOM 1411 C CA . ALA A 1 169 ? 40.486 1.944 -45.605 1.00 105.47 439 ALA A CA 1
ATOM 1412 C C . ALA A 1 169 ? 40.830 1.656 -47.052 1.00 108.82 439 ALA A C 1
ATOM 1413 O O . ALA A 1 169 ? 40.511 2.464 -47.928 1.00 111.02 439 ALA A O 1
ATOM 1415 N N . LEU A 1 170 ? 41.442 0.470 -47.307 1.00 100.80 440 LEU A N 1
ATOM 1416 C CA . LEU A 1 170 ? 41.848 -0.001 -48.617 1.00 97.74 440 LEU A CA 1
ATOM 1417 C C . LEU A 1 170 ? 40.636 -0.230 -49.513 1.00 103.99 440 LEU A C 1
ATOM 1418 O O . LEU A 1 170 ? 40.766 -0.117 -50.745 1.00 104.72 440 LEU A O 1
ATOM 1423 N N . LEU A 1 171 ? 39.469 -0.557 -48.904 1.00 100.97 441 LEU A N 1
ATOM 1424 C CA . LEU A 1 171 ? 38.209 -0.782 -49.620 1.00 101.77 441 LEU A CA 1
ATOM 1425 C C . LEU A 1 171 ? 37.530 0.533 -50.006 1.00 109.86 441 LEU A C 1
ATOM 1426 O O . LEU A 1 171 ? 36.754 0.539 -50.962 1.00 111.79 441 LEU A O 1
ATOM 1431 N N . ARG A 1 172 ? 37.764 1.632 -49.261 1.00 107.35 442 ARG A N 1
ATOM 1432 C CA . ARG A 1 172 ? 37.164 2.917 -49.652 1.00 108.03 442 ARG A CA 1
ATOM 1433 C C . ARG A 1 172 ? 37.995 3.484 -50.777 1.00 110.25 442 ARG A C 1
ATOM 1434 O O . ARG A 1 172 ? 37.441 3.994 -51.745 1.00 110.95 442 ARG A O 1
ATOM 1442 N N . LYS A 1 173 ? 39.331 3.364 -50.657 1.00 104.45 443 LYS A N 1
ATOM 1443 C CA . LYS A 1 173 ? 40.300 3.805 -51.655 1.00 103.74 443 LYS A CA 1
ATOM 1444 C C . LYS A 1 173 ? 40.079 3.068 -52.983 1.00 109.91 443 LYS A C 1
ATOM 1445 O O . LYS A 1 173 ? 40.146 3.690 -54.057 1.00 111.13 443 LYS A O 1
ATOM 1451 N N . HIS A 1 174 ? 39.790 1.748 -52.901 1.00 105.54 444 HIS A N 1
ATOM 1452 C CA . HIS A 1 174 ? 39.503 0.903 -54.054 1.00 104.98 444 HIS A CA 1
ATOM 1453 C C . HIS A 1 174 ? 38.137 1.262 -54.662 1.00 111.91 444 HIS A C 1
ATOM 1454 O O . HIS A 1 174 ? 37.989 1.234 -55.889 1.00 113.07 444 HIS A O 1
ATOM 1461 N N . GLU A 1 175 ? 37.152 1.625 -53.814 1.00 108.80 445 GLU A N 1
ATOM 1462 C CA . GLU A 1 175 ? 35.827 2.074 -54.260 1.00 109.93 445 GLU A CA 1
ATOM 1463 C C . GLU A 1 175 ? 35.998 3.304 -55.171 1.00 109.76 445 GLU A C 1
ATOM 1464 O O . GLU A 1 175 ? 35.351 3.388 -56.224 1.00 110.43 445 GLU A O 1
ATOM 1470 N N . ALA A 1 176 ? 36.932 4.210 -54.782 1.00 101.96 446 ALA A N 1
ATOM 1471 C CA . ALA A 1 176 ? 37.290 5.416 -55.521 1.00 100.53 446 ALA A CA 1
ATOM 1472 C C . ALA A 1 176 ? 37.938 5.063 -56.842 1.00 103.15 446 ALA A C 1
ATOM 1473 O O . ALA A 1 176 ? 37.649 5.705 -57.853 1.00 103.27 446 ALA A O 1
ATOM 1475 N N . PHE A 1 177 ? 38.798 4.028 -56.847 1.00 98.01 447 PHE A N 1
ATOM 1476 C CA . PHE A 1 177 ? 39.486 3.593 -58.056 1.00 96.56 447 PHE A CA 1
ATOM 1477 C C . PHE A 1 177 ? 38.491 3.082 -59.075 1.00 101.13 447 PHE A C 1
ATOM 1478 O O . PHE A 1 177 ? 38.634 3.397 -60.258 1.00 99.15 447 PHE A O 1
ATOM 1486 N N . GLU A 1 178 ? 37.479 2.310 -58.613 1.00 100.51 448 GLU A N 1
ATOM 1487 C CA . GLU A 1 178 ? 36.425 1.712 -59.444 1.00 102.20 448 GLU A CA 1
ATOM 1488 C C . GLU A 1 178 ? 35.593 2.774 -60.166 1.00 109.99 448 GLU A C 1
ATOM 1489 O O . GLU A 1 178 ? 35.221 2.556 -61.323 1.00 110.41 448 GLU A O 1
ATOM 1495 N N . SER A 1 179 ? 35.311 3.918 -59.490 1.00 107.92 449 SER A N 1
ATOM 1496 C CA . SER A 1 179 ? 34.568 5.045 -60.057 1.00 108.49 449 SER A CA 1
ATOM 1497 C C . SER A 1 179 ? 35.401 5.708 -61.146 1.00 112.22 449 SER A C 1
ATOM 1498 O O . SER A 1 179 ? 34.855 6.064 -62.200 1.00 112.63 449 SER A O 1
ATOM 1501 N N . ASP A 1 180 ? 36.738 5.855 -60.885 1.00 107.93 450 ASP A N 1
ATOM 1502 C CA . ASP A 1 180 ? 37.737 6.433 -61.800 1.00 107.67 450 ASP A CA 1
ATOM 1503 C C . ASP A 1 180 ? 37.849 5.532 -63.023 1.00 110.56 450 ASP A C 1
ATOM 1504 O O . ASP A 1 180 ? 37.916 6.016 -64.146 1.00 112.18 450 ASP A O 1
ATOM 1509 N N . LEU A 1 181 ? 37.784 4.222 -62.806 1.00 104.13 451 LEU A N 1
ATOM 1510 C CA . LEU A 1 181 ? 37.829 3.237 -63.867 1.00 101.96 451 LEU A CA 1
ATOM 1511 C C . LEU A 1 181 ? 36.562 3.298 -64.722 1.00 104.56 451 LEU A C 1
ATOM 1512 O O . LEU A 1 181 ? 36.653 3.099 -65.921 1.00 105.44 451 LEU A O 1
ATOM 1517 N N . ALA A 1 182 ? 35.396 3.577 -64.127 1.00 100.53 452 ALA A N 1
ATOM 1518 C CA . ALA A 1 182 ? 34.135 3.664 -64.868 1.00 101.54 452 ALA A CA 1
ATOM 1519 C C . ALA A 1 182 ? 34.158 4.855 -65.826 1.00 107.27 452 ALA A C 1
ATOM 1520 O O . ALA A 1 182 ? 33.741 4.741 -66.994 1.00 107.26 452 ALA A O 1
ATOM 1522 N N . ALA A 1 183 ? 34.717 5.980 -65.336 1.00 104.04 453 ALA A N 1
ATOM 1523 C CA . ALA A 1 183 ? 34.881 7.225 -66.070 1.00 104.43 453 ALA A CA 1
ATOM 1524 C C . ALA A 1 183 ? 35.674 7.030 -67.379 1.00 110.64 453 ALA A C 1
ATOM 1525 O O . ALA A 1 183 ? 35.277 7.575 -68.417 1.00 112.55 453 ALA A O 1
ATOM 1527 N N . HIS A 1 184 ? 36.740 6.202 -67.351 1.00 106.96 454 HIS A N 1
ATOM 1528 C CA . HIS A 1 184 ? 37.597 5.960 -68.523 1.00 106.42 454 HIS A CA 1
ATOM 1529 C C . HIS A 1 184 ? 37.016 4.984 -69.538 1.00 110.51 454 HIS A C 1
ATOM 1530 O O . HIS A 1 184 ? 37.615 4.816 -70.601 1.00 110.13 454 HIS A O 1
ATOM 1537 N N . GLN A 1 185 ? 35.848 4.377 -69.259 1.00 108.46 455 GLN A N 1
ATOM 1538 C CA . GLN A 1 185 ? 35.216 3.421 -70.186 1.00 109.08 455 GLN A CA 1
ATOM 1539 C C . GLN A 1 185 ? 34.968 4.052 -71.546 1.00 114.50 455 GLN A C 1
ATOM 1540 O O . GLN A 1 185 ? 35.336 3.462 -72.558 1.00 115.70 455 GLN A O 1
ATOM 1546 N N . ASP A 1 186 ? 34.390 5.256 -71.567 1.00 112.05 456 ASP A N 1
ATOM 1547 C CA . ASP A 1 186 ? 34.052 5.970 -72.800 1.00 113.71 456 ASP A CA 1
ATOM 1548 C C . ASP A 1 186 ? 35.268 6.501 -73.536 1.00 113.20 456 ASP A C 1
ATOM 1549 O O . ASP A 1 186 ? 35.207 6.624 -74.755 1.00 114.15 456 ASP A O 1
ATOM 1554 N N . ARG A 1 187 ? 36.364 6.799 -72.818 1.00 105.39 457 ARG A N 1
ATOM 1555 C CA . ARG A 1 187 ? 37.620 7.276 -73.409 1.00 102.91 457 ARG A CA 1
ATOM 1556 C C . ARG A 1 187 ? 38.238 6.158 -74.259 1.00 106.38 457 ARG A C 1
ATOM 1557 O O . ARG A 1 187 ? 38.757 6.449 -75.336 1.00 107.16 457 ARG A O 1
ATOM 1565 N N . VAL A 1 188 ? 38.123 4.876 -73.812 1.00 100.77 458 VAL A N 1
ATOM 1566 C CA . VAL A 1 188 ? 38.668 3.730 -74.551 1.00 99.63 458 VAL A CA 1
ATOM 1567 C C . VAL A 1 188 ? 37.729 3.428 -75.712 1.00 103.97 458 VAL A C 1
ATOM 1568 O O . VAL A 1 188 ? 38.189 2.979 -76.769 1.00 103.61 458 VAL A O 1
ATOM 1572 N N . GLU A 1 189 ? 36.418 3.694 -75.520 1.00 100.57 459 GLU A N 1
ATOM 1573 C CA . GLU A 1 189 ? 35.420 3.494 -76.566 1.00 101.15 459 GLU A CA 1
ATOM 1574 C C . GLU A 1 189 ? 35.690 4.507 -77.686 1.00 104.18 459 GLU A C 1
ATOM 1575 O O . GLU A 1 189 ? 35.757 4.108 -78.858 1.00 104.49 459 GLU A O 1
ATOM 1581 N N . GLN A 1 190 ? 35.960 5.790 -77.314 1.00 98.82 460 GLN A N 1
ATOM 1582 C CA . GLN A 1 190 ? 36.313 6.858 -78.258 1.00 98.06 460 GLN A CA 1
ATOM 1583 C C . GLN A 1 190 ? 37.566 6.458 -79.032 1.00 100.55 460 GLN A C 1
ATOM 1584 O O . GLN A 1 190 ? 37.560 6.549 -80.261 1.00 100.96 460 GLN A O 1
ATOM 1590 N N . ILE A 1 191 ? 38.611 5.943 -78.324 1.00 94.98 461 ILE A N 1
ATOM 1591 C CA . ILE A 1 191 ? 39.873 5.503 -78.940 1.00 94.38 461 ILE A CA 1
ATOM 1592 C C . ILE A 1 191 ? 39.588 4.399 -79.986 1.00 100.25 461 ILE A C 1
ATOM 1593 O O . ILE A 1 191 ? 40.017 4.530 -81.146 1.00 101.42 461 ILE A O 1
ATOM 1598 N N . ALA A 1 192 ? 38.839 3.348 -79.586 1.00 95.39 462 ALA A N 1
ATOM 1599 C CA . ALA A 1 192 ? 38.459 2.247 -80.465 1.00 95.80 462 ALA A CA 1
ATOM 1600 C C . ALA A 1 192 ? 37.647 2.735 -81.681 1.00 101.16 462 ALA A C 1
ATOM 1601 O O . ALA A 1 192 ? 37.922 2.298 -82.802 1.00 101.28 462 ALA A O 1
ATOM 1603 N N . ALA A 1 193 ? 36.694 3.681 -81.471 1.00 98.41 463 ALA A N 1
ATOM 1604 C CA . ALA A 1 193 ? 35.846 4.259 -82.536 1.00 98.25 463 ALA A CA 1
ATOM 1605 C C . ALA A 1 193 ? 36.658 5.044 -83.563 1.00 103.01 463 ALA A C 1
ATOM 1606 O O . ALA A 1 193 ? 36.453 4.855 -84.776 1.00 106.58 463 ALA A O 1
ATOM 1608 N N . ILE A 1 194 ? 37.581 5.903 -83.093 1.00 96.25 464 ILE A N 1
ATOM 1609 C CA . ILE A 1 194 ? 38.474 6.697 -83.947 1.00 94.83 464 ILE A CA 1
ATOM 1610 C C . ILE A 1 194 ? 39.339 5.759 -84.748 1.00 101.60 464 ILE A C 1
ATOM 1611 O O . ILE A 1 194 ? 39.493 5.979 -85.940 1.00 103.09 464 ILE A O 1
ATOM 1616 N N . ALA A 1 195 ? 39.864 4.684 -84.125 1.00 100.73 465 ALA A N 1
ATOM 1617 C CA . ALA A 1 195 ? 40.682 3.688 -84.833 1.00 102.06 465 ALA A CA 1
ATOM 1618 C C . ALA A 1 195 ? 39.877 2.999 -85.932 1.00 108.16 465 ALA A C 1
ATOM 1619 O O . ALA A 1 195 ? 40.395 2.817 -87.041 1.00 108.90 465 ALA A O 1
ATOM 1621 N N . GLN A 1 196 ? 38.597 2.666 -85.643 1.00 107.05 466 GLN A N 1
ATOM 1622 C CA . GLN A 1 196 ? 37.707 2.012 -86.608 1.00 110.07 466 GLN A CA 1
ATOM 1623 C C . GLN A 1 196 ? 37.411 2.945 -87.791 1.00 116.72 466 GLN A C 1
ATOM 1624 O O . GLN A 1 196 ? 37.454 2.478 -88.930 1.00 118.42 466 GLN A O 1
ATOM 1630 N N . GLU A 1 197 ? 37.178 4.256 -87.543 1.00 112.88 467 GLU A N 1
ATOM 1631 C CA . GLU A 1 197 ? 36.947 5.212 -88.636 1.00 112.84 467 GLU A CA 1
ATOM 1632 C C . GLU A 1 197 ? 38.227 5.389 -89.463 1.00 115.38 467 GLU A C 1
ATOM 1633 O O . GLU A 1 197 ? 38.135 5.400 -90.687 1.00 116.78 467 GLU A O 1
ATOM 1639 N N . LEU A 1 198 ? 39.413 5.491 -88.819 1.00 109.74 468 LEU A N 1
ATOM 1640 C CA . LEU A 1 198 ? 40.684 5.636 -89.546 1.00 109.29 468 LEU A CA 1
ATOM 1641 C C . LEU A 1 198 ? 40.930 4.434 -90.440 1.00 117.22 468 LEU A C 1
ATOM 1642 O O . LEU A 1 198 ? 41.564 4.564 -91.483 1.00 116.87 468 LEU A O 1
ATOM 1647 N N . ASN A 1 199 ? 40.401 3.265 -90.044 1.00 117.21 469 ASN A N 1
ATOM 1648 C CA . ASN A 1 199 ? 40.521 2.027 -90.809 1.00 119.26 469 ASN A CA 1
ATOM 1649 C C . ASN A 1 199 ? 39.606 2.065 -92.033 1.00 125.31 469 ASN A C 1
ATOM 1650 O O . ASN A 1 199 ? 40.058 1.778 -93.151 1.00 126.25 469 ASN A O 1
ATOM 1655 N N . GLU A 1 200 ? 38.323 2.445 -91.820 1.00 122.04 470 GLU A N 1
ATOM 1656 C CA . GLU A 1 200 ? 37.305 2.545 -92.870 1.00 122.93 470 GLU A CA 1
ATOM 1657 C C . GLU A 1 200 ? 37.694 3.574 -93.934 1.00 126.82 470 GLU A C 1
ATOM 1658 O O . GLU A 1 200 ? 37.580 3.265 -95.120 1.00 128.59 470 GLU A O 1
ATOM 1664 N N . LEU A 1 201 ? 38.236 4.741 -93.536 1.00 121.42 471 LEU A N 1
ATOM 1665 C CA . LEU A 1 201 ? 38.696 5.750 -94.505 1.00 120.41 471 LEU A CA 1
ATOM 1666 C C . LEU A 1 201 ? 40.065 5.389 -95.102 1.00 124.60 471 LEU A C 1
ATOM 1667 O O . LEU A 1 201 ? 40.576 6.163 -95.909 1.00 124.27 471 LEU A O 1
ATOM 1672 N N . ASP A 1 202 ? 40.670 4.248 -94.699 1.00 122.20 472 ASP A N 1
ATOM 1673 C CA . ASP A 1 202 ? 41.952 3.755 -95.212 1.00 123.32 472 ASP A CA 1
ATOM 1674 C C . ASP A 1 202 ? 43.096 4.785 -94.943 1.00 125.44 472 ASP A C 1
ATOM 1675 O O . ASP A 1 202 ? 43.534 5.506 -95.837 1.00 125.01 472 ASP A O 1
ATOM 1680 N N . TYR A 1 203 ? 43.526 4.871 -93.676 1.00 121.03 473 TYR A N 1
ATOM 1681 C CA . TYR A 1 203 ? 44.643 5.707 -93.226 1.00 119.45 473 TYR A CA 1
ATOM 1682 C C . TYR A 1 203 ? 45.915 4.966 -93.619 1.00 125.43 473 TYR A C 1
ATOM 1683 O O . TYR A 1 203 ? 45.891 3.731 -93.704 1.00 126.45 473 TYR A O 1
ATOM 1692 N N . HIS A 1 204 ? 46.999 5.694 -93.920 1.00 122.35 474 HIS A N 1
ATOM 1693 C CA . HIS A 1 204 ? 48.231 5.045 -94.380 1.00 124.12 474 HIS A CA 1
ATOM 1694 C C . HIS A 1 204 ? 48.997 4.278 -93.265 1.00 128.38 474 HIS A C 1
ATOM 1695 O O . HIS A 1 204 ? 49.821 3.417 -93.586 1.00 128.69 474 HIS A O 1
ATOM 1702 N N . ASP A 1 205 ? 48.763 4.625 -91.981 1.00 124.46 475 ASP A N 1
ATOM 1703 C CA . ASP A 1 205 ? 49.442 3.994 -90.839 1.00 124.45 475 ASP A CA 1
ATOM 1704 C C . ASP A 1 205 ? 48.446 3.215 -89.934 1.00 127.25 475 ASP A C 1
ATOM 1705 O O . ASP A 1 205 ? 48.733 2.986 -88.760 1.00 127.60 475 ASP A O 1
ATOM 1710 N N . ALA A 1 206 ? 47.329 2.726 -90.523 1.00 122.56 476 ALA A N 1
ATOM 1711 C CA . ALA A 1 206 ? 46.239 1.997 -89.866 1.00 121.57 476 ALA A CA 1
ATOM 1712 C C . ALA A 1 206 ? 46.702 0.780 -89.051 1.00 124.56 476 ALA A C 1
ATOM 1713 O O . ALA A 1 206 ? 46.133 0.528 -87.987 1.00 123.72 476 ALA A O 1
ATOM 1715 N N . VAL A 1 207 ? 47.725 0.049 -89.518 1.00 121.13 477 VAL A N 1
ATOM 1716 C CA . VAL A 1 207 ? 48.232 -1.142 -88.812 1.00 122.05 477 VAL A CA 1
ATOM 1717 C C . VAL A 1 207 ? 48.820 -0.787 -87.438 1.00 122.13 477 VAL A C 1
ATOM 1718 O O . VAL A 1 207 ? 48.465 -1.418 -86.437 1.00 121.03 477 VAL A O 1
ATOM 1722 N N . ASN A 1 208 ? 49.694 0.234 -87.397 1.00 116.67 478 ASN A N 1
ATOM 1723 C CA . ASN A 1 208 ? 50.305 0.733 -86.167 1.00 114.52 478 ASN A CA 1
ATOM 1724 C C . ASN A 1 208 ? 49.204 1.264 -85.233 1.00 113.85 478 ASN A C 1
ATOM 1725 O O . ASN A 1 208 ? 49.214 0.903 -84.045 1.00 113.12 478 ASN A O 1
ATOM 1730 N N . VAL A 1 209 ? 48.213 2.049 -85.792 1.00 105.49 479 VAL A N 1
ATOM 1731 C CA . VAL A 1 209 ? 47.028 2.554 -85.073 1.00 102.22 479 VAL A CA 1
ATOM 1732 C C . VAL A 1 209 ? 46.342 1.358 -84.395 1.00 107.81 479 VAL A C 1
ATOM 1733 O O . VAL A 1 209 ? 46.220 1.337 -83.175 1.00 106.96 479 VAL A O 1
ATOM 1737 N N . ASN A 1 210 ? 45.991 0.327 -85.177 1.00 107.25 480 ASN A N 1
ATOM 1738 C CA . ASN A 1 210 ? 45.337 -0.878 -84.676 1.00 108.21 480 ASN A CA 1
ATOM 1739 C C . ASN A 1 210 ? 46.165 -1.613 -83.615 1.00 112.27 480 ASN A C 1
ATOM 1740 O O . ASN A 1 210 ? 45.549 -2.121 -82.672 1.00 111.15 480 ASN A O 1
ATOM 1745 N N . ASP A 1 211 ? 47.532 -1.645 -83.723 1.00 110.33 481 ASP A N 1
ATOM 1746 C CA . ASP A 1 211 ? 48.332 -2.314 -82.682 1.00 111.42 481 ASP A CA 1
ATOM 1747 C C . ASP A 1 211 ? 48.335 -1.498 -81.388 1.00 111.66 481 ASP A C 1
ATOM 1748 O O . ASP A 1 211 ? 48.223 -2.089 -80.313 1.00 111.54 481 ASP A O 1
ATOM 1753 N N . ARG A 1 212 ? 48.438 -0.152 -81.491 1.00 105.32 482 ARG A N 1
ATOM 1754 C CA . ARG A 1 212 ? 48.391 0.786 -80.356 1.00 101.83 482 ARG A CA 1
ATOM 1755 C C . ARG A 1 212 ? 47.057 0.638 -79.642 1.00 104.69 482 ARG A C 1
ATOM 1756 O O . ARG A 1 212 ? 47.011 0.545 -78.417 1.00 105.76 482 ARG A O 1
ATOM 1764 N N . CYS A 1 213 ? 45.987 0.567 -80.422 1.00 100.70 483 CYS A N 1
ATOM 1765 C CA . CYS A 1 213 ? 44.627 0.413 -79.961 1.00 101.01 483 CYS A CA 1
ATOM 1766 C C . CYS A 1 213 ? 44.394 -0.959 -79.312 1.00 103.07 483 CYS A C 1
ATOM 1767 O O . CYS A 1 213 ? 43.731 -1.032 -78.276 1.00 101.27 483 CYS A O 1
ATOM 1770 N N . GLN A 1 214 ? 44.916 -2.038 -79.925 1.00 100.74 484 GLN A N 1
ATOM 1771 C CA . GLN A 1 214 ? 44.792 -3.413 -79.413 1.00 101.76 484 GLN A CA 1
ATOM 1772 C C . GLN A 1 214 ? 45.412 -3.496 -78.021 1.00 105.42 484 GLN A C 1
ATOM 1773 O O . GLN A 1 214 ? 44.799 -4.023 -77.079 1.00 105.30 484 GLN A O 1
ATOM 1779 N N . LYS A 1 215 ? 46.606 -2.893 -77.886 1.00 100.87 485 LYS A N 1
ATOM 1780 C CA . LYS A 1 215 ? 47.341 -2.820 -76.636 1.00 99.69 485 LYS A CA 1
ATOM 1781 C C . LYS A 1 215 ? 46.452 -2.190 -75.546 1.00 102.88 485 LYS A C 1
ATOM 1782 O O . LYS A 1 215 ? 46.265 -2.821 -74.501 1.00 104.68 485 LYS A O 1
ATOM 1788 N N . ILE A 1 216 ? 45.817 -1.028 -75.835 1.00 96.48 486 ILE A N 1
ATOM 1789 C CA . ILE A 1 216 ? 44.921 -0.323 -74.913 1.00 94.44 486 ILE A CA 1
ATOM 1790 C C . ILE A 1 216 ? 43.686 -1.190 -74.562 1.00 102.07 486 ILE A C 1
ATOM 1791 O O . ILE A 1 216 ? 43.343 -1.288 -73.383 1.00 101.13 486 ILE A O 1
ATOM 1796 N N . CYS A 1 217 ? 43.056 -1.843 -75.560 1.00 102.65 487 CYS A N 1
ATOM 1797 C CA . CYS A 1 217 ? 41.850 -2.644 -75.336 1.00 104.46 487 CYS A CA 1
ATOM 1798 C C . CYS A 1 217 ? 42.125 -3.890 -74.553 1.00 107.59 487 CYS A C 1
ATOM 1799 O O . CYS A 1 217 ? 41.337 -4.192 -73.647 1.00 106.95 487 CYS A O 1
ATOM 1802 N N . ASP A 1 218 ? 43.249 -4.589 -74.846 1.00 103.14 488 ASP A N 1
ATOM 1803 C CA . ASP A 1 218 ? 43.644 -5.779 -74.073 1.00 103.53 488 ASP A CA 1
ATOM 1804 C C . ASP A 1 218 ? 43.896 -5.401 -72.642 1.00 104.63 488 ASP A C 1
ATOM 1805 O O . ASP A 1 218 ? 43.299 -5.987 -71.744 1.00 106.30 488 ASP A O 1
ATOM 1810 N N . GLN A 1 219 ? 44.714 -4.362 -72.430 1.00 97.91 489 GLN A N 1
ATOM 1811 C CA . GLN A 1 219 ? 45.014 -3.861 -71.109 1.00 95.47 489 GLN A CA 1
ATOM 1812 C C . GLN A 1 219 ? 43.747 -3.481 -70.367 1.00 99.09 489 GLN A C 1
ATOM 1813 O O . GLN A 1 219 ? 43.660 -3.757 -69.182 1.00 100.05 489 GLN A O 1
ATOM 1819 N N . TRP A 1 220 ? 42.762 -2.886 -71.044 1.00 95.43 490 TRP A N 1
ATOM 1820 C CA . TRP A 1 220 ? 41.514 -2.468 -70.411 1.00 95.33 490 TRP A CA 1
ATOM 1821 C C . TRP A 1 220 ? 40.732 -3.653 -69.821 1.00 103.83 490 TRP A C 1
ATOM 1822 O O . TRP A 1 220 ? 40.164 -3.532 -68.727 1.00 105.58 490 TRP A O 1
ATOM 1833 N N . ASP A 1 221 ? 40.759 -4.804 -70.506 1.00 102.81 491 ASP A N 1
ATOM 1834 C CA . ASP A 1 221 ? 40.099 -6.035 -70.059 1.00 104.24 491 ASP A CA 1
ATOM 1835 C C . ASP A 1 221 ? 40.776 -6.576 -68.806 1.00 105.29 491 ASP A C 1
ATOM 1836 O O . ASP A 1 221 ? 40.083 -6.997 -67.863 1.00 105.77 491 ASP A O 1
ATOM 1841 N N . ARG A 1 222 ? 42.131 -6.545 -68.788 1.00 97.78 492 ARG A N 1
ATOM 1842 C CA . ARG A 1 222 ? 42.926 -6.998 -67.641 1.00 95.33 492 ARG A CA 1
ATOM 1843 C C . ARG A 1 222 ? 42.687 -6.108 -66.459 1.00 96.73 492 ARG A C 1
ATOM 1844 O O . ARG A 1 222 ? 42.454 -6.626 -65.368 1.00 96.20 492 ARG A O 1
ATOM 1852 N N . LEU A 1 223 ? 42.713 -4.758 -66.666 1.00 92.39 493 LEU A N 1
ATOM 1853 C CA . LEU A 1 223 ? 42.469 -3.792 -65.591 1.00 91.02 493 LEU A CA 1
ATOM 1854 C C . LEU A 1 223 ? 41.165 -4.106 -64.940 1.00 96.19 493 LEU A C 1
ATOM 1855 O O . LEU A 1 223 ? 41.096 -4.156 -63.715 1.00 94.11 493 LEU A O 1
ATOM 1860 N N . GLY A 1 224 ? 40.181 -4.438 -65.775 1.00 95.70 494 GLY A N 1
ATOM 1861 C CA . GLY A 1 224 ? 38.862 -4.855 -65.336 1.00 96.97 494 GLY A CA 1
ATOM 1862 C C . GLY A 1 224 ? 38.888 -6.042 -64.404 1.00 103.34 494 GLY A C 1
ATOM 1863 O O . GLY A 1 224 ? 38.401 -5.919 -63.273 1.00 105.42 494 GLY A O 1
ATOM 1864 N N . THR A 1 225 ? 39.507 -7.183 -64.836 1.00 99.44 495 THR A N 1
ATOM 1865 C CA . THR A 1 225 ? 39.558 -8.406 -64.011 1.00 100.01 495 THR A CA 1
ATOM 1866 C C . THR A 1 225 ? 40.436 -8.185 -62.745 1.00 103.97 495 THR A C 1
ATOM 1867 O O . THR A 1 225 ? 39.978 -8.531 -61.638 1.00 104.86 495 THR A O 1
ATOM 1871 N N . LEU A 1 226 ? 41.640 -7.557 -62.882 1.00 98.26 496 LEU A N 1
ATOM 1872 C CA . LEU A 1 226 ? 42.508 -7.236 -61.721 1.00 96.41 496 LEU A CA 1
ATOM 1873 C C . LEU A 1 226 ? 41.784 -6.418 -60.674 1.00 98.53 496 LEU A C 1
ATOM 1874 O O . LEU A 1 226 ? 42.005 -6.660 -59.487 1.00 99.87 496 LEU A O 1
ATOM 1879 N N . THR A 1 227 ? 40.916 -5.470 -61.097 1.00 93.03 497 THR A N 1
ATOM 1880 C CA . THR A 1 227 ? 40.126 -4.630 -60.181 1.00 92.57 497 THR A CA 1
ATOM 1881 C C . THR A 1 227 ? 39.128 -5.512 -59.409 1.00 99.09 497 THR A C 1
ATOM 1882 O O . THR A 1 227 ? 38.997 -5.339 -58.205 1.00 97.40 497 THR A O 1
ATOM 1886 N N . GLN A 1 228 ? 38.465 -6.473 -60.077 1.00 100.47 498 GLN A N 1
ATOM 1887 C CA . GLN A 1 228 ? 37.538 -7.373 -59.369 1.00 101.68 498 GLN A CA 1
ATOM 1888 C C . GLN A 1 228 ? 38.274 -8.300 -58.424 1.00 105.54 498 GLN A C 1
ATOM 1889 O O . GLN A 1 228 ? 37.890 -8.364 -57.243 1.00 104.96 498 GLN A O 1
ATOM 1895 N N . LYS A 1 229 ? 39.356 -8.967 -58.913 1.00 102.06 499 LYS A N 1
ATOM 1896 C CA . LYS A 1 229 ? 40.191 -9.870 -58.102 1.00 101.77 499 LYS A CA 1
ATOM 1897 C C . LYS A 1 229 ? 40.619 -9.177 -56.776 1.00 104.86 499 LYS A C 1
ATOM 1898 O O . LYS A 1 229 ? 40.504 -9.774 -55.699 1.00 106.23 499 LYS A O 1
ATOM 1904 N N . ARG A 1 230 ? 41.030 -7.899 -56.863 1.00 98.18 500 ARG A N 1
ATOM 1905 C CA . ARG A 1 230 ? 41.432 -7.087 -55.724 1.00 96.03 500 ARG A CA 1
ATOM 1906 C C . ARG A 1 230 ? 40.234 -6.825 -54.791 1.00 99.84 500 ARG A C 1
ATOM 1907 O O . ARG A 1 230 ? 40.390 -6.929 -53.581 1.00 99.44 500 ARG A O 1
ATOM 1915 N N . ARG A 1 231 ? 39.051 -6.495 -55.331 1.00 97.05 501 ARG A N 1
ATOM 1916 C CA . ARG A 1 231 ? 37.865 -6.259 -54.501 1.00 96.19 501 ARG A CA 1
ATOM 1917 C C . ARG A 1 231 ? 37.513 -7.568 -53.771 1.00 99.82 501 ARG A C 1
ATOM 1918 O O . ARG A 1 231 ? 37.257 -7.527 -52.572 1.00 97.40 501 ARG A O 1
ATOM 1926 N N . GLU A 1 232 ? 37.568 -8.729 -54.479 1.00 97.70 502 GLU A N 1
ATOM 1927 C CA . GLU A 1 232 ? 37.276 -10.035 -53.875 1.00 98.58 502 GLU A CA 1
ATOM 1928 C C . GLU A 1 232 ? 38.196 -10.314 -52.687 1.00 103.28 502 GLU A C 1
ATOM 1929 O O . GLU A 1 232 ? 37.721 -10.703 -51.605 1.00 102.63 502 GLU A O 1
ATOM 1935 N N . ALA A 1 233 ? 39.520 -10.083 -52.903 1.00 98.94 503 ALA A N 1
ATOM 1936 C CA . ALA A 1 233 ? 40.594 -10.280 -51.932 1.00 97.65 503 ALA A CA 1
ATOM 1937 C C . ALA A 1 233 ? 40.376 -9.443 -50.683 1.00 103.14 503 ALA A C 1
ATOM 1938 O O . ALA A 1 233 ? 40.419 -9.996 -49.570 1.00 103.72 503 ALA A O 1
ATOM 1940 N N . LEU A 1 234 ? 40.103 -8.124 -50.862 1.00 99.71 504 LEU A N 1
ATOM 1941 C CA . LEU A 1 234 ? 39.847 -7.197 -49.750 1.00 98.47 504 LEU A CA 1
ATOM 1942 C C . LEU A 1 234 ? 38.550 -7.582 -49.021 1.00 105.88 504 LEU A C 1
ATOM 1943 O O . LEU A 1 234 ? 38.569 -7.684 -47.794 1.00 105.80 504 LEU A O 1
ATOM 1948 N N . GLU A 1 235 ? 37.451 -7.864 -49.763 1.00 104.75 505 GLU A N 1
ATOM 1949 C CA . GLU A 1 235 ? 36.170 -8.292 -49.172 1.00 105.52 505 GLU A CA 1
ATOM 1950 C C . GLU A 1 235 ? 36.319 -9.572 -48.331 1.00 110.11 505 GLU A C 1
ATOM 1951 O O . GLU A 1 235 ? 35.665 -9.679 -47.289 1.00 109.65 505 GLU A O 1
ATOM 1957 N N . ARG A 1 236 ? 37.185 -10.522 -48.783 1.00 107.34 506 ARG A N 1
ATOM 1958 C CA . ARG A 1 236 ? 37.503 -11.783 -48.104 1.00 107.83 506 ARG A CA 1
ATOM 1959 C C . ARG A 1 236 ? 38.223 -11.482 -46.822 1.00 113.39 506 ARG A C 1
ATOM 1960 O O . ARG A 1 236 ? 37.714 -11.827 -45.758 1.00 113.43 506 ARG A O 1
ATOM 1968 N N . MET A 1 237 ? 39.379 -10.774 -46.916 1.00 111.55 507 MET A N 1
ATOM 1969 C CA . MET A 1 237 ? 40.205 -10.330 -45.786 1.00 111.88 507 MET A CA 1
ATOM 1970 C C . MET A 1 237 ? 39.364 -9.564 -44.751 1.00 115.82 507 MET A C 1
ATOM 1971 O O . MET A 1 237 ? 39.545 -9.776 -43.558 1.00 115.91 507 MET A O 1
ATOM 1976 N N . GLU A 1 238 ? 38.429 -8.715 -45.209 1.00 112.52 508 GLU A N 1
ATOM 1977 C CA . GLU A 1 238 ? 37.515 -7.958 -44.361 1.00 112.81 508 GLU A CA 1
ATOM 1978 C C . GLU A 1 238 ? 36.542 -8.886 -43.611 1.00 117.57 508 GLU A C 1
ATOM 1979 O O . GLU A 1 238 ? 36.301 -8.640 -42.435 1.00 117.88 508 GLU A O 1
ATOM 1985 N N . LYS A 1 239 ? 35.993 -9.936 -44.257 1.00 114.58 509 LYS A N 1
ATOM 1986 C CA . LYS A 1 239 ? 35.043 -10.835 -43.575 1.00 115.23 509 LYS A CA 1
ATOM 1987 C C . LYS A 1 239 ? 35.696 -11.701 -42.488 1.00 117.67 509 LYS A C 1
ATOM 1988 O O . LYS A 1 239 ? 35.080 -11.939 -41.446 1.00 117.14 509 LYS A O 1
ATOM 1994 N N . LEU A 1 240 ? 36.927 -12.167 -42.729 1.00 112.94 510 LEU A N 1
ATOM 1995 C CA . LEU A 1 240 ? 37.604 -13.063 -41.807 1.00 112.42 510 LEU A CA 1
ATOM 1996 C C . LEU A 1 240 ? 38.187 -12.267 -40.615 1.00 116.25 510 LEU A C 1
ATOM 1997 O O . LEU A 1 240 ? 38.057 -12.729 -39.474 1.00 116.00 510 LEU A O 1
ATOM 2002 N N . LEU A 1 241 ? 38.661 -11.012 -40.832 1.00 111.47 511 LEU A N 1
ATOM 2003 C CA . LEU A 1 241 ? 39.116 -10.175 -39.711 1.00 109.26 511 LEU A CA 1
ATOM 2004 C C . LEU A 1 241 ? 37.907 -9.670 -38.885 1.00 115.22 511 LEU A C 1
ATOM 2005 O O . LEU A 1 241 ? 38.091 -9.315 -37.718 1.00 115.67 511 LEU A O 1
ATOM 2010 N N . GLU A 1 242 ? 36.684 -9.665 -39.473 1.00 112.97 512 GLU A N 1
ATOM 2011 C CA . GLU A 1 242 ? 35.423 -9.302 -38.807 1.00 113.38 512 GLU A CA 1
ATOM 2012 C C . GLU A 1 242 ? 34.953 -10.431 -37.889 1.00 116.36 512 GLU A C 1
ATOM 2013 O O . GLU A 1 242 ? 34.620 -10.168 -36.741 1.00 115.38 512 GLU A O 1
ATOM 2019 N N . THR A 1 243 ? 34.907 -11.682 -38.396 1.00 113.90 513 THR A N 1
ATOM 2020 C CA . THR A 1 243 ? 34.453 -12.846 -37.616 1.00 114.57 513 THR A CA 1
ATOM 2021 C C . THR A 1 243 ? 35.393 -13.105 -36.426 1.00 116.54 513 THR A C 1
ATOM 2022 O O . THR A 1 243 ? 34.907 -13.395 -35.325 1.00 116.64 513 THR A O 1
ATOM 2026 N N . ILE A 1 244 ? 36.718 -12.930 -36.632 1.00 109.95 514 ILE A N 1
ATOM 2027 C CA . ILE A 1 244 ? 37.733 -13.098 -35.590 1.00 108.04 514 ILE A CA 1
ATOM 2028 C C . ILE A 1 244 ? 37.570 -11.998 -34.535 1.00 112.33 514 ILE A C 1
ATOM 2029 O O . ILE A 1 244 ? 37.706 -12.256 -33.346 1.00 112.69 514 ILE A O 1
ATOM 2034 N N . ASP A 1 245 ? 37.244 -10.785 -34.966 1.00 109.36 515 ASP A N 1
ATOM 2035 C CA . ASP A 1 245 ? 37.042 -9.660 -34.061 1.00 108.06 515 ASP A CA 1
ATOM 2036 C C . ASP A 1 245 ? 35.821 -9.892 -33.189 1.00 110.72 515 ASP A C 1
ATOM 2037 O O . ASP A 1 245 ? 35.891 -9.654 -31.987 1.00 110.41 515 ASP A O 1
ATOM 2042 N N . GLN A 1 246 ? 34.711 -10.359 -33.783 1.00 107.33 516 GLN A N 1
ATOM 2043 C CA . GLN A 1 246 ? 33.477 -10.632 -33.039 1.00 108.07 516 GLN A CA 1
ATOM 2044 C C . GLN A 1 246 ? 33.713 -11.716 -31.964 1.00 107.92 516 GLN A C 1
ATOM 2045 O O . GLN A 1 246 ? 33.240 -11.557 -30.827 1.00 106.16 516 GLN A O 1
ATOM 2051 N N . LEU A 1 247 ? 34.507 -12.772 -32.321 1.00 101.26 517 LEU A N 1
ATOM 2052 C CA . LEU A 1 247 ? 34.886 -13.872 -31.430 1.00 99.03 517 LEU A CA 1
ATOM 2053 C C . LEU A 1 247 ? 35.742 -13.361 -30.289 1.00 101.63 517 LEU A C 1
ATOM 2054 O O . LEU A 1 247 ? 35.422 -13.623 -29.126 1.00 101.26 517 LEU A O 1
ATOM 2059 N N . HIS A 1 248 ? 36.796 -12.591 -30.608 1.00 98.59 518 HIS A N 1
ATOM 2060 C CA . HIS A 1 248 ? 37.686 -11.972 -29.619 1.00 98.84 518 HIS A CA 1
ATOM 2061 C C . HIS A 1 248 ? 36.922 -11.121 -28.587 1.00 103.18 518 HIS A C 1
ATOM 2062 O O . HIS A 1 248 ? 37.263 -11.148 -27.400 1.00 100.85 518 HIS A O 1
ATOM 2069 N N . LEU A 1 249 ? 35.864 -10.419 -29.031 1.00 102.56 519 LEU A N 1
ATOM 2070 C CA . LEU A 1 249 ? 35.035 -9.624 -28.134 1.00 104.41 519 LEU A CA 1
ATOM 2071 C C . LEU A 1 249 ? 34.198 -10.543 -27.250 1.00 109.32 519 LEU A C 1
ATOM 2072 O O . LEU A 1 249 ? 34.260 -10.395 -26.029 1.00 109.79 519 LEU A O 1
ATOM 2077 N N . GLU A 1 250 ? 33.475 -11.516 -27.841 1.00 106.20 520 GLU A N 1
ATOM 2078 C CA . GLU A 1 250 ? 32.678 -12.501 -27.096 1.00 107.28 520 GLU A CA 1
ATOM 2079 C C . GLU A 1 250 ? 33.544 -13.141 -25.995 1.00 110.42 520 GLU A C 1
ATOM 2080 O O . GLU A 1 250 ? 33.095 -13.220 -24.851 1.00 111.00 520 GLU A O 1
ATOM 2086 N N . PHE A 1 251 ? 34.802 -13.514 -26.323 1.00 105.04 521 PHE A N 1
ATOM 2087 C CA . PHE A 1 251 ? 35.742 -14.112 -25.375 1.00 103.72 521 PHE A CA 1
ATOM 2088 C C . PHE A 1 251 ? 35.987 -13.192 -24.199 1.00 107.83 521 PHE A C 1
ATOM 2089 O O . PHE A 1 251 ? 35.727 -13.596 -23.079 1.00 108.85 521 PHE A O 1
ATOM 2097 N N . ALA A 1 252 ? 36.476 -11.967 -24.450 1.00 104.04 522 ALA A N 1
ATOM 2098 C CA . ALA A 1 252 ? 36.785 -10.931 -23.448 1.00 103.34 522 ALA A CA 1
ATOM 2099 C C . ALA A 1 252 ? 35.588 -10.592 -22.544 1.00 106.63 522 ALA A C 1
ATOM 2100 O O . ALA A 1 252 ? 35.777 -10.300 -21.355 1.00 105.35 522 ALA A O 1
ATOM 2102 N N . LYS A 1 253 ? 34.374 -10.586 -23.134 1.00 103.55 523 LYS A N 1
ATOM 2103 C CA . LYS A 1 253 ? 33.118 -10.270 -22.468 1.00 104.23 523 LYS A CA 1
ATOM 2104 C C . LYS A 1 253 ? 32.786 -11.345 -21.411 1.00 108.77 523 LYS A C 1
ATOM 2105 O O . LYS A 1 253 ? 32.438 -10.999 -20.278 1.00 109.15 523 LYS A O 1
ATOM 2111 N N . ARG A 1 254 ? 32.942 -12.630 -21.771 1.00 103.65 524 ARG A N 1
ATOM 2112 C CA . ARG A 1 254 ? 32.636 -13.746 -20.892 1.00 102.79 524 ARG A CA 1
ATOM 2113 C C . ARG A 1 254 ? 33.827 -14.154 -20.008 1.00 106.08 524 ARG A C 1
ATOM 2114 O O . ARG A 1 254 ? 33.595 -14.681 -18.914 1.00 106.87 524 ARG A O 1
ATOM 2122 N N . ALA A 1 255 ? 35.076 -13.903 -20.439 1.00 100.84 525 ALA A N 1
ATOM 2123 C CA . ALA A 1 255 ? 36.257 -14.294 -19.662 1.00 100.38 525 ALA A CA 1
ATOM 2124 C C . ALA A 1 255 ? 36.491 -13.423 -18.436 1.00 105.13 525 ALA A C 1
ATOM 2125 O O . ALA A 1 255 ? 37.054 -13.919 -17.469 1.00 106.32 525 ALA A O 1
ATOM 2127 N N . ALA A 1 256 ? 36.081 -12.147 -18.462 1.00 100.94 526 ALA A N 1
ATOM 2128 C CA . ALA A 1 256 ? 36.262 -11.216 -17.347 1.00 99.99 526 ALA A CA 1
ATOM 2129 C C . ALA A 1 256 ? 35.432 -11.628 -16.129 1.00 104.63 526 ALA A C 1
ATOM 2130 O O . ALA A 1 256 ? 36.025 -11.767 -15.052 1.00 105.96 526 ALA A O 1
ATOM 2132 N N . PRO A 1 257 ? 34.095 -11.871 -16.236 1.00 99.55 527 PRO A N 1
ATOM 2133 C CA . PRO A 1 257 ? 33.339 -12.277 -15.044 1.00 98.63 527 PRO A CA 1
ATOM 2134 C C . PRO A 1 257 ? 33.761 -13.651 -14.540 1.00 101.56 527 PRO A C 1
ATOM 2135 O O . PRO A 1 257 ? 33.831 -13.859 -13.327 1.00 101.89 527 PRO A O 1
ATOM 2139 N N . PHE A 1 258 ? 34.081 -14.576 -15.457 1.00 97.87 528 PHE A N 1
ATOM 2140 C CA . PHE A 1 258 ? 34.494 -15.921 -15.070 1.00 97.52 528 PHE A CA 1
ATOM 2141 C C . PHE A 1 258 ? 35.788 -15.852 -14.284 1.00 102.23 528 PHE A C 1
ATOM 2142 O O . PHE A 1 258 ? 35.894 -16.492 -13.230 1.00 102.34 528 PHE A O 1
ATOM 2150 N N . ASN A 1 259 ? 36.745 -15.034 -14.761 1.00 98.09 529 ASN A N 1
ATOM 2151 C CA . ASN A 1 259 ? 38.015 -14.843 -14.074 1.00 97.52 529 ASN A CA 1
ATOM 2152 C C . ASN A 1 259 ? 37.769 -14.271 -12.669 1.00 101.27 529 ASN A C 1
ATOM 2153 O O . ASN A 1 259 ? 38.348 -14.775 -11.703 1.00 99.39 529 ASN A O 1
ATOM 2158 N N . ASN A 1 260 ? 36.880 -13.247 -12.560 1.00 99.23 530 ASN A N 1
ATOM 2159 C CA . ASN A 1 260 ? 36.511 -12.603 -11.289 1.00 99.19 530 ASN A CA 1
ATOM 2160 C C . ASN A 1 260 ? 36.016 -13.645 -10.294 1.00 101.86 530 ASN A C 1
ATOM 2161 O O . ASN A 1 260 ? 36.516 -13.703 -9.165 1.00 101.71 530 ASN A O 1
ATOM 2166 N N . TRP A 1 261 ? 35.075 -14.501 -10.737 1.00 96.94 531 TRP A N 1
ATOM 2167 C CA . TRP A 1 261 ? 34.540 -15.570 -9.912 1.00 95.78 531 TRP A CA 1
ATOM 2168 C C . TRP A 1 261 ? 35.640 -16.487 -9.426 1.00 98.96 531 TRP A C 1
ATOM 2169 O O . TRP A 1 261 ? 35.681 -16.800 -8.232 1.00 100.97 531 TRP A O 1
ATOM 2180 N N . MET A 1 262 ? 36.515 -16.920 -10.338 1.00 93.48 532 MET A N 1
ATOM 2181 C CA . MET A 1 262 ? 37.601 -17.839 -10.031 1.00 93.40 532 MET A CA 1
ATOM 2182 C C . MET A 1 262 ? 38.534 -17.316 -8.974 1.00 96.90 532 MET A C 1
ATOM 2183 O O . MET A 1 262 ? 38.866 -18.059 -8.055 1.00 95.40 532 MET A O 1
ATOM 2188 N N . GLU A 1 263 ? 38.930 -16.031 -9.082 1.00 94.74 533 GLU A N 1
ATOM 2189 C CA . GLU A 1 263 ? 39.848 -15.361 -8.164 1.00 94.19 533 GLU A CA 1
ATOM 2190 C C . GLU A 1 263 ? 39.208 -15.253 -6.786 1.00 98.40 533 GLU A C 1
ATOM 2191 O O . GLU A 1 263 ? 39.917 -15.335 -5.769 1.00 98.12 533 GLU A O 1
ATOM 2197 N N . GLY A 1 264 ? 37.881 -15.056 -6.777 1.00 95.51 534 GLY A N 1
ATOM 2198 C CA . GLY A 1 264 ? 37.066 -14.947 -5.574 1.00 96.20 534 GLY A CA 1
ATOM 2199 C C . GLY A 1 264 ? 37.004 -16.264 -4.831 1.00 102.45 534 GLY A C 1
ATOM 2200 O O . GLY A 1 264 ? 37.358 -16.333 -3.644 1.00 103.38 534 GLY A O 1
ATOM 2201 N N . ALA A 1 265 ? 36.594 -17.330 -5.556 1.00 98.00 535 ALA A N 1
ATOM 2202 C CA . ALA A 1 265 ? 36.522 -18.704 -5.062 1.00 97.38 535 ALA A CA 1
ATOM 2203 C C . ALA A 1 265 ? 37.856 -19.128 -4.423 1.00 104.00 535 ALA A C 1
ATOM 2204 O O . ALA A 1 265 ? 37.848 -19.640 -3.304 1.00 105.26 535 ALA A O 1
ATOM 2206 N N . MET A 1 266 ? 38.997 -18.844 -5.092 1.00 100.92 536 MET A N 1
ATOM 2207 C CA . MET A 1 266 ? 40.348 -19.162 -4.615 1.00 101.18 536 MET A CA 1
ATOM 2208 C C . MET A 1 266 ? 40.646 -18.522 -3.281 1.00 101.62 536 MET A C 1
ATOM 2209 O O . MET A 1 266 ? 41.289 -19.141 -2.437 1.00 102.77 536 MET A O 1
ATOM 2214 N N . GLU A 1 267 ? 40.200 -17.283 -3.094 1.00 95.38 537 GLU A N 1
ATOM 2215 C CA . GLU A 1 267 ? 40.435 -16.531 -1.861 1.00 94.48 537 GLU A CA 1
ATOM 2216 C C . GLU A 1 267 ? 39.544 -17.061 -0.737 1.00 96.14 537 GLU A C 1
ATOM 2217 O O . GLU A 1 267 ? 40.019 -17.299 0.381 1.00 94.96 537 GLU A O 1
ATOM 2223 N N . ASP A 1 268 ? 38.254 -17.272 -1.056 1.00 91.27 538 ASP A N 1
ATOM 2224 C CA . ASP A 1 268 ? 37.274 -17.685 -0.076 1.00 90.98 538 ASP A CA 1
ATOM 2225 C C . ASP A 1 268 ? 37.370 -19.187 0.299 1.00 96.10 538 ASP A C 1
ATOM 2226 O O . ASP A 1 268 ? 36.967 -19.544 1.413 1.00 96.08 538 ASP A O 1
ATOM 2231 N N . LEU A 1 269 ? 37.954 -20.050 -0.558 1.00 92.25 539 LEU A N 1
ATOM 2232 C CA . LEU A 1 269 ? 38.102 -21.466 -0.170 1.00 91.97 539 LEU A CA 1
ATOM 2233 C C . LEU A 1 269 ? 39.278 -21.618 0.825 1.00 95.13 539 LEU A C 1
ATOM 2234 O O . LEU A 1 269 ? 39.529 -22.695 1.361 1.00 92.15 539 LEU A O 1
ATOM 2239 N N . GLN A 1 270 ? 39.981 -20.510 1.065 1.00 94.15 540 GLN A N 1
ATOM 2240 C CA . GLN A 1 270 ? 41.141 -20.433 1.936 1.00 94.64 540 GLN A CA 1
ATOM 2241 C C . GLN A 1 270 ? 40.834 -19.623 3.184 1.00 99.63 540 GLN A C 1
ATOM 2242 O O . GLN A 1 270 ? 41.693 -19.527 4.060 1.00 99.61 540 GLN A O 1
ATOM 2248 N N . ASP A 1 271 ? 39.616 -19.044 3.271 1.00 97.80 541 ASP A N 1
ATOM 2249 C CA . ASP A 1 271 ? 39.168 -18.204 4.390 1.00 98.76 541 ASP A CA 1
ATOM 2250 C C . ASP A 1 271 ? 39.217 -18.962 5.696 1.00 104.99 541 ASP A C 1
ATOM 2251 O O . ASP A 1 271 ? 38.618 -20.044 5.812 1.00 103.62 541 ASP A O 1
ATOM 2256 N N . MET A 1 272 ? 39.948 -18.402 6.676 1.00 104.54 542 MET A N 1
ATOM 2257 C CA . MET A 1 272 ? 40.103 -19.052 7.972 1.00 105.32 542 MET A CA 1
ATOM 2258 C C . MET A 1 272 ? 38.909 -18.759 8.874 1.00 104.61 542 MET A C 1
ATOM 2259 O O . MET A 1 272 ? 38.543 -17.600 9.070 1.00 105.88 542 MET A O 1
ATOM 2264 N N . PHE A 1 273 ? 38.295 -19.834 9.400 1.00 95.23 543 PHE A N 1
ATOM 2265 C CA . PHE A 1 273 ? 37.102 -19.775 10.224 1.00 93.02 543 PHE A CA 1
ATOM 2266 C C . PHE A 1 273 ? 37.364 -20.036 11.727 1.00 98.49 543 PHE A C 1
ATOM 2267 O O . PHE A 1 273 ? 38.362 -20.651 12.122 1.00 98.52 543 PHE A O 1
ATOM 2275 N N . ILE A 1 274 ? 36.421 -19.564 12.552 1.00 95.64 544 ILE A N 1
ATOM 2276 C CA . ILE A 1 274 ? 36.360 -19.740 14.002 1.00 95.20 544 ILE A CA 1
ATOM 2277 C C . ILE A 1 274 ? 34.929 -20.174 14.312 1.00 102.86 544 ILE A C 1
ATOM 2278 O O . ILE A 1 274 ? 33.990 -19.540 13.812 1.00 104.12 544 ILE A O 1
ATOM 2283 N N . VAL A 1 275 ? 34.747 -21.275 15.069 1.00 99.12 545 VAL A N 1
ATOM 2284 C CA . VAL A 1 275 ? 33.397 -21.739 15.403 1.00 98.98 545 VAL A CA 1
ATOM 2285 C C . VAL A 1 275 ? 33.348 -22.228 16.841 1.00 103.66 545 VAL A C 1
ATOM 2286 O O . VAL A 1 275 ? 34.370 -22.644 17.410 1.00 104.66 545 VAL A O 1
ATOM 2290 N N . HIS A 1 276 ? 32.153 -22.186 17.437 1.00 98.80 546 HIS A N 1
ATOM 2291 C CA . HIS A 1 276 ? 31.945 -22.624 18.821 1.00 97.04 546 HIS A CA 1
ATOM 2292 C C . HIS A 1 276 ? 30.611 -23.354 18.956 1.00 98.63 546 HIS A C 1
ATOM 2293 O O . HIS A 1 276 ? 30.023 -23.373 20.046 1.00 99.02 546 HIS A O 1
ATOM 2300 N N . SER A 1 277 ? 30.132 -23.939 17.837 1.00 92.44 547 SER A N 1
ATOM 2301 C CA . SER A 1 277 ? 28.842 -24.591 17.728 1.00 92.53 547 SER A CA 1
ATOM 2302 C C . SER A 1 277 ? 28.812 -25.566 16.544 1.00 97.44 547 SER A C 1
ATOM 2303 O O . SER A 1 277 ? 29.397 -25.279 15.490 1.00 98.03 547 SER A O 1
ATOM 2306 N N . ILE A 1 278 ? 28.089 -26.690 16.698 1.00 93.46 548 ILE A N 1
ATOM 2307 C CA . ILE A 1 278 ? 27.913 -27.651 15.613 1.00 94.20 548 ILE A CA 1
ATOM 2308 C C . ILE A 1 278 ? 27.154 -26.951 14.471 1.00 104.49 548 ILE A C 1
ATOM 2309 O O . ILE A 1 278 ? 27.528 -27.096 13.300 1.00 105.47 548 ILE A O 1
ATOM 2314 N N . GLU A 1 279 ? 26.103 -26.166 14.828 1.00 103.27 549 GLU A N 1
ATOM 2315 C CA . GLU A 1 279 ? 25.278 -25.411 13.880 1.00 103.76 549 GLU A CA 1
ATOM 2316 C C . GLU A 1 279 ? 26.174 -24.537 12.984 1.00 103.23 549 GLU A C 1
ATOM 2317 O O . GLU A 1 279 ? 26.046 -24.610 11.760 1.00 101.33 549 GLU A O 1
ATOM 2323 N N . GLU A 1 280 ? 27.108 -23.780 13.605 1.00 98.55 550 GLU A N 1
ATOM 2324 C CA . GLU A 1 280 ? 28.058 -22.887 12.946 1.00 98.34 550 GLU A CA 1
ATOM 2325 C C . GLU A 1 280 ? 28.876 -23.629 11.890 1.00 102.18 550 GLU A C 1
ATOM 2326 O O . GLU A 1 280 ? 28.846 -23.218 10.737 1.00 103.46 550 GLU A O 1
ATOM 2332 N N . ILE A 1 281 ? 29.554 -24.743 12.248 1.00 97.49 551 ILE A N 1
ATOM 2333 C CA . ILE A 1 281 ? 30.368 -25.499 11.287 1.00 96.19 551 ILE A CA 1
ATOM 2334 C C . ILE A 1 281 ? 29.487 -26.160 10.238 1.00 102.15 551 ILE A C 1
ATOM 2335 O O . ILE A 1 281 ? 29.899 -26.221 9.078 1.00 104.20 551 ILE A O 1
ATOM 2340 N N . GLN A 1 282 ? 28.262 -26.580 10.599 1.00 98.26 552 GLN A N 1
ATOM 2341 C CA . GLN A 1 282 ? 27.367 -27.181 9.615 1.00 98.55 552 GLN A CA 1
ATOM 2342 C C . GLN A 1 282 ? 26.965 -26.135 8.526 1.00 101.87 552 GLN A C 1
ATOM 2343 O O . GLN A 1 282 ? 26.898 -26.490 7.343 1.00 101.51 552 GLN A O 1
ATOM 2349 N N . SER A 1 283 ? 26.800 -24.842 8.914 1.00 97.56 553 SER A N 1
ATOM 2350 C CA . SER A 1 283 ? 26.533 -23.728 7.989 1.00 96.54 553 SER A CA 1
ATOM 2351 C C . SER A 1 283 ? 27.597 -23.694 6.899 1.00 98.27 553 SER A C 1
ATOM 2352 O O . SER A 1 283 ? 27.265 -23.721 5.706 1.00 99.46 553 SER A O 1
ATOM 2355 N N . LEU A 1 284 ? 28.877 -23.723 7.324 1.00 91.00 554 LEU A N 1
ATOM 2356 C CA . LEU A 1 284 ? 30.036 -23.726 6.446 1.00 88.94 554 LEU A CA 1
ATOM 2357 C C . LEU A 1 284 ? 30.055 -24.968 5.554 1.00 94.65 554 LEU A C 1
ATOM 2358 O O . LEU A 1 284 ? 30.335 -24.824 4.360 1.00 96.35 554 LEU A O 1
ATOM 2363 N N . ILE A 1 285 ? 29.699 -26.163 6.085 1.00 89.66 555 ILE A N 1
ATOM 2364 C CA . ILE A 1 285 ? 29.636 -27.389 5.255 1.00 88.60 555 ILE A CA 1
ATOM 2365 C C . ILE A 1 285 ? 28.548 -27.227 4.198 1.00 93.68 555 ILE A C 1
ATOM 2366 O O . ILE A 1 285 ? 28.747 -27.623 3.038 1.00 94.29 555 ILE A O 1
ATOM 2371 N N . THR A 1 286 ? 27.384 -26.666 4.601 1.00 91.66 556 THR A N 1
ATOM 2372 C CA . THR A 1 286 ? 26.243 -26.493 3.693 1.00 93.01 556 THR A CA 1
ATOM 2373 C C . THR A 1 286 ? 26.683 -25.605 2.560 1.00 96.68 556 THR A C 1
ATOM 2374 O O . THR A 1 286 ? 26.595 -26.027 1.403 1.00 95.77 556 THR A O 1
ATOM 2378 N N . ALA A 1 287 ? 27.245 -24.406 2.912 1.00 92.60 557 ALA A N 1
ATOM 2379 C CA . ALA A 1 287 ? 27.764 -23.414 1.972 1.00 91.08 557 ALA A CA 1
ATOM 2380 C C . ALA A 1 287 ? 28.757 -24.055 1.020 1.00 94.77 557 ALA A C 1
ATOM 2381 O O . ALA A 1 287 ? 28.622 -23.851 -0.186 1.00 97.11 557 ALA A O 1
ATOM 2383 N N . HIS A 1 288 ? 29.682 -24.899 1.526 1.00 88.99 558 HIS A N 1
ATOM 2384 C CA . HIS A 1 288 ? 30.651 -25.600 0.676 1.00 89.30 558 HIS A CA 1
ATOM 2385 C C . HIS A 1 288 ? 29.995 -26.602 -0.253 1.00 93.18 558 HIS A C 1
ATOM 2386 O O . HIS A 1 288 ? 30.379 -26.685 -1.426 1.00 92.32 558 HIS A O 1
ATOM 2393 N N . GLU A 1 289 ? 29.004 -27.360 0.248 1.00 91.19 559 GLU A N 1
ATOM 2394 C CA . GLU A 1 289 ? 28.319 -28.315 -0.630 1.00 93.13 559 GLU A CA 1
ATOM 2395 C C . GLU A 1 289 ? 27.587 -27.548 -1.733 1.00 98.68 559 GLU A C 1
ATOM 2396 O O . GLU A 1 289 ? 27.604 -27.987 -2.893 1.00 100.07 559 GLU A O 1
ATOM 2402 N N . GLN A 1 290 ? 27.023 -26.350 -1.389 1.00 93.56 560 GLN A N 1
ATOM 2403 C CA . GLN A 1 290 ? 26.350 -25.484 -2.359 1.00 93.18 560 GLN A CA 1
ATOM 2404 C C . GLN A 1 290 ? 27.344 -25.074 -3.425 1.00 97.36 560 GLN A C 1
ATOM 2405 O O . GLN A 1 290 ? 27.035 -25.166 -4.607 1.00 98.65 560 GLN A O 1
ATOM 2411 N N . PHE A 1 291 ? 28.571 -24.707 -3.017 1.00 92.32 561 PHE A N 1
ATOM 2412 C CA . PHE A 1 291 ? 29.630 -24.329 -3.953 1.00 90.50 561 PHE A CA 1
ATOM 2413 C C . PHE A 1 291 ? 29.991 -25.484 -4.879 1.00 93.89 561 PHE A C 1
ATOM 2414 O O . PHE A 1 291 ? 29.962 -25.297 -6.087 1.00 95.24 561 PHE A O 1
ATOM 2422 N N . LYS A 1 292 ? 30.336 -26.661 -4.336 1.00 90.25 562 LYS A N 1
ATOM 2423 C CA . LYS A 1 292 ? 30.694 -27.837 -5.151 1.00 90.21 562 LYS A CA 1
ATOM 2424 C C . LYS A 1 292 ? 29.597 -28.178 -6.139 1.00 98.66 562 LYS A C 1
ATOM 2425 O O . LYS A 1 292 ? 29.892 -28.674 -7.237 1.00 101.10 562 LYS A O 1
ATOM 2431 N N . ALA A 1 293 ? 28.325 -27.920 -5.753 1.00 96.33 563 ALA A N 1
ATOM 2432 C CA . ALA A 1 293 ? 27.152 -28.233 -6.579 1.00 97.95 563 ALA A CA 1
ATOM 2433 C C . ALA A 1 293 ? 27.193 -27.561 -7.964 1.00 103.91 563 ALA A C 1
ATOM 2434 O O . ALA A 1 293 ? 26.854 -28.209 -8.960 1.00 105.95 563 ALA A O 1
ATOM 2436 N N . THR A 1 294 ? 27.619 -26.287 -8.032 1.00 98.67 564 THR A N 1
ATOM 2437 C CA . THR A 1 294 ? 27.642 -25.539 -9.285 1.00 98.29 564 THR A CA 1
ATOM 2438 C C . THR A 1 294 ? 28.935 -25.690 -10.081 1.00 102.75 564 THR A C 1
ATOM 2439 O O . THR A 1 294 ? 29.015 -25.152 -11.188 1.00 103.57 564 THR A O 1
ATOM 2443 N N . LEU A 1 295 ? 29.929 -26.436 -9.573 1.00 98.39 565 LEU A N 1
ATOM 2444 C CA . LEU A 1 295 ? 31.196 -26.582 -10.293 1.00 97.64 565 LEU A CA 1
ATOM 2445 C C . LEU A 1 295 ? 31.013 -27.162 -11.714 1.00 106.16 565 LEU A C 1
ATOM 2446 O O . LEU A 1 295 ? 31.607 -26.600 -12.639 1.00 105.62 565 LEU A O 1
ATOM 2451 N N . PRO A 1 296 ? 30.154 -28.185 -11.962 1.00 105.66 566 PRO A N 1
ATOM 2452 C CA . PRO A 1 296 ? 29.970 -28.643 -13.345 1.00 106.84 566 PRO A CA 1
ATOM 2453 C C . PRO A 1 296 ? 29.420 -27.536 -14.261 1.00 112.52 566 PRO A C 1
ATOM 2454 O O . PRO A 1 296 ? 29.857 -27.457 -15.404 1.00 113.64 566 PRO A O 1
ATOM 2458 N N . GLU A 1 297 ? 28.506 -26.667 -13.764 1.00 108.91 567 GLU A N 1
ATOM 2459 C CA . GLU A 1 297 ? 27.946 -25.547 -14.534 1.00 109.01 567 GLU A CA 1
ATOM 2460 C C . GLU A 1 297 ? 29.074 -24.533 -14.898 1.00 110.15 567 GLU A C 1
ATOM 2461 O O . GLU A 1 297 ? 29.155 -24.077 -16.039 1.00 109.77 567 GLU A O 1
ATOM 2467 N N . ALA A 1 298 ? 29.944 -24.221 -13.915 1.00 104.70 568 ALA A N 1
ATOM 2468 C CA . ALA A 1 298 ? 31.108 -23.343 -14.005 1.00 102.20 568 ALA A CA 1
ATOM 2469 C C . ALA A 1 298 ? 32.084 -23.866 -15.047 1.00 107.12 568 ALA A C 1
ATOM 2470 O O . ALA A 1 298 ? 32.611 -23.075 -15.834 1.00 107.10 568 ALA A O 1
ATOM 2472 N N . ASP A 1 299 ? 32.310 -25.201 -15.074 1.00 103.90 569 ASP A N 1
ATOM 2473 C CA . ASP A 1 299 ? 33.214 -25.840 -16.028 1.00 104.39 569 ASP A CA 1
ATOM 2474 C C . ASP A 1 299 ? 32.641 -25.736 -17.435 1.00 110.56 569 ASP A C 1
ATOM 2475 O O . ASP A 1 299 ? 33.404 -25.556 -18.381 1.00 111.45 569 ASP A O 1
ATOM 2480 N N . GLY A 1 300 ? 31.311 -25.797 -17.553 1.00 107.26 570 GLY A N 1
ATOM 2481 C CA . GLY A 1 300 ? 30.599 -25.629 -18.815 1.00 107.56 570 GLY A CA 1
ATOM 2482 C C . GLY A 1 300 ? 30.919 -24.277 -19.423 1.00 110.25 570 GLY A C 1
ATOM 2483 O O . GLY A 1 300 ? 31.269 -24.182 -20.604 1.00 110.13 570 GLY A O 1
ATOM 2484 N N . GLU A 1 301 ? 30.871 -23.230 -18.588 1.00 105.80 571 GLU A N 1
ATOM 2485 C CA . GLU A 1 301 ? 31.229 -21.877 -18.995 1.00 104.34 571 GLU A CA 1
ATOM 2486 C C . GLU A 1 301 ? 32.712 -21.808 -19.354 1.00 108.35 571 GLU A C 1
ATOM 2487 O O . GLU A 1 301 ? 33.032 -21.275 -20.411 1.00 109.36 571 GLU A O 1
ATOM 2493 N N . ARG A 1 302 ? 33.597 -22.400 -18.524 1.00 103.42 572 ARG A N 1
ATOM 2494 C CA . ARG A 1 302 ? 35.041 -22.441 -18.767 1.00 102.44 572 ARG A CA 1
ATOM 2495 C C . ARG A 1 302 ? 35.376 -23.092 -20.116 1.00 109.65 572 ARG A C 1
ATOM 2496 O O . ARG A 1 302 ? 36.179 -22.526 -20.861 1.00 109.45 572 ARG A O 1
ATOM 2504 N N . GLN A 1 303 ? 34.742 -24.256 -20.432 1.00 108.29 573 GLN A N 1
ATOM 2505 C CA . GLN A 1 303 ? 34.910 -25.006 -21.682 1.00 109.66 573 GLN A CA 1
ATOM 2506 C C . GLN A 1 303 ? 34.418 -24.185 -22.887 1.00 115.55 573 GLN A C 1
ATOM 2507 O O . GLN A 1 303 ? 35.100 -24.152 -23.921 1.00 116.08 573 GLN A O 1
ATOM 2513 N N . SER A 1 304 ? 33.242 -23.514 -22.740 1.00 111.93 574 SER A N 1
ATOM 2514 C CA . SER A 1 304 ? 32.612 -22.673 -23.768 1.00 111.35 574 SER A CA 1
ATOM 2515 C C . SER A 1 304 ? 33.478 -21.491 -24.139 1.00 113.57 574 SER A C 1
ATOM 2516 O O . SER A 1 304 ? 33.598 -21.192 -25.321 1.00 114.00 574 SER A O 1
ATOM 2519 N N . ILE A 1 305 ? 34.070 -20.818 -23.145 1.00 109.32 575 ILE A N 1
ATOM 2520 C CA . ILE A 1 305 ? 34.940 -19.661 -23.354 1.00 108.30 575 ILE A CA 1
ATOM 2521 C C . ILE A 1 305 ? 36.194 -20.104 -24.119 1.00 113.74 575 ILE A C 1
ATOM 2522 O O . ILE A 1 305 ? 36.563 -19.475 -25.111 1.00 114.26 575 ILE A O 1
ATOM 2527 N N . MET A 1 306 ? 36.795 -21.224 -23.717 1.00 109.98 576 MET A N 1
ATOM 2528 C CA . MET A 1 306 ? 38.001 -21.713 -24.360 1.00 109.48 576 MET A CA 1
ATOM 2529 C C . MET A 1 306 ? 37.729 -22.118 -25.802 1.00 114.78 576 MET A C 1
ATOM 2530 O O . MET A 1 306 ? 38.586 -21.890 -26.670 1.00 115.45 576 MET A O 1
ATOM 2535 N N . ALA A 1 307 ? 36.503 -22.622 -26.075 1.00 110.33 577 ALA A N 1
ATOM 2536 C CA . ALA A 1 307 ? 36.041 -22.996 -27.419 1.00 109.16 577 ALA A CA 1
ATOM 2537 C C . ALA A 1 307 ? 36.015 -21.767 -28.348 1.00 108.62 577 ALA A C 1
ATOM 2538 O O . ALA A 1 307 ? 36.403 -21.877 -29.513 1.00 107.64 577 ALA A O 1
ATOM 2540 N N . ILE A 1 308 ? 35.624 -20.584 -27.807 1.00 103.40 578 ILE A N 1
ATOM 2541 C CA . ILE A 1 308 ? 35.606 -19.322 -28.556 1.00 101.96 578 ILE A CA 1
ATOM 2542 C C . ILE A 1 308 ? 37.009 -19.066 -29.130 1.00 103.36 578 ILE A C 1
ATOM 2543 O O . ILE A 1 308 ? 37.122 -18.895 -30.343 1.00 102.68 578 ILE A O 1
ATOM 2548 N N . GLN A 1 309 ? 38.065 -19.158 -28.299 1.00 98.51 579 GLN A N 1
ATOM 2549 C CA . GLN A 1 309 ? 39.430 -18.985 -28.779 1.00 98.66 579 GLN A CA 1
ATOM 2550 C C . GLN A 1 309 ? 39.835 -20.071 -29.797 1.00 107.51 579 GLN A C 1
ATOM 2551 O O . GLN A 1 309 ? 40.411 -19.716 -30.830 1.00 109.57 579 GLN A O 1
ATOM 2557 N N . ASN A 1 310 ? 39.517 -21.362 -29.549 1.00 105.07 580 ASN A N 1
ATOM 2558 C CA . ASN A 1 310 ? 39.899 -22.428 -30.486 1.00 107.34 580 ASN A CA 1
ATOM 2559 C C . ASN A 1 310 ? 39.203 -22.261 -31.848 1.00 111.24 580 ASN A C 1
ATOM 2560 O O . ASN A 1 310 ? 39.743 -22.718 -32.866 1.00 112.49 580 ASN A O 1
ATOM 2565 N N . GLU A 1 311 ? 38.043 -21.564 -31.875 1.00 105.27 581 GLU A N 1
ATOM 2566 C CA . GLU A 1 311 ? 37.343 -21.266 -33.116 1.00 104.74 581 GLU A CA 1
ATOM 2567 C C . GLU A 1 311 ? 38.133 -20.230 -33.914 1.00 109.11 581 GLU A C 1
ATOM 2568 O O . GLU A 1 311 ? 38.204 -20.366 -35.133 1.00 110.45 581 GLU A O 1
ATOM 2574 N N . VAL A 1 312 ? 38.757 -19.222 -33.246 1.00 104.62 582 VAL A N 1
ATOM 2575 C CA . VAL A 1 312 ? 39.512 -18.203 -33.983 1.00 104.41 582 VAL A CA 1
ATOM 2576 C C . VAL A 1 312 ? 40.705 -18.866 -34.671 1.00 110.56 582 VAL A C 1
ATOM 2577 O O . VAL A 1 312 ? 40.883 -18.669 -35.876 1.00 110.82 582 VAL A O 1
ATOM 2581 N N . GLU A 1 313 ? 41.445 -19.723 -33.948 1.00 107.98 583 GLU A N 1
ATOM 2582 C CA . GLU A 1 313 ? 42.593 -20.420 -34.514 1.00 109.36 583 GLU A CA 1
ATOM 2583 C C . GLU A 1 313 ? 42.159 -21.312 -35.695 1.00 113.91 583 GLU A C 1
ATOM 2584 O O . GLU A 1 313 ? 42.885 -21.364 -36.700 1.00 113.76 583 GLU A O 1
ATOM 2590 N N . LYS A 1 314 ? 40.943 -21.937 -35.607 1.00 110.69 584 LYS A N 1
ATOM 2591 C CA . LYS A 1 314 ? 40.349 -22.776 -36.671 1.00 111.78 584 LYS A CA 1
ATOM 2592 C C . LYS A 1 314 ? 40.059 -21.898 -37.902 1.00 112.81 584 LYS A C 1
ATOM 2593 O O . LYS A 1 314 ? 40.411 -22.291 -39.004 1.00 112.58 584 LYS A O 1
ATOM 2599 N N . VAL A 1 315 ? 39.466 -20.702 -37.705 1.00 108.16 585 VAL A N 1
ATOM 2600 C CA . VAL A 1 315 ? 39.196 -19.716 -38.774 1.00 106.76 585 VAL A CA 1
ATOM 2601 C C . VAL A 1 315 ? 40.550 -19.304 -39.400 1.00 110.71 585 VAL A C 1
ATOM 2602 O O . VAL A 1 315 ? 40.750 -19.580 -40.572 1.00 110.13 585 VAL A O 1
ATOM 2606 N N . ILE A 1 316 ? 41.503 -18.745 -38.602 1.00 108.68 586 ILE A N 1
ATOM 2607 C CA . ILE A 1 316 ? 42.851 -18.367 -39.064 1.00 109.53 586 ILE A CA 1
ATOM 2608 C C . ILE A 1 316 ? 43.512 -19.501 -39.890 1.00 121.25 586 ILE A C 1
ATOM 2609 O O . ILE A 1 316 ? 43.924 -19.239 -41.017 1.00 122.34 586 ILE A O 1
ATOM 2614 N N . GLN A 1 317 ? 43.593 -20.739 -39.350 1.00 122.69 587 GLN A N 1
ATOM 2615 C CA . GLN A 1 317 ? 44.221 -21.881 -40.034 1.00 126.24 587 GLN A CA 1
ATOM 2616 C C . GLN A 1 317 ? 43.509 -22.234 -41.341 1.00 134.95 587 GLN A C 1
ATOM 2617 O O . GLN A 1 317 ? 44.176 -22.394 -42.368 1.00 136.01 587 GLN A O 1
ATOM 2623 N N . SER A 1 318 ? 42.176 -22.382 -41.298 1.00 134.65 588 SER A N 1
ATOM 2624 C CA . SER A 1 318 ? 41.377 -22.802 -42.445 1.00 137.77 588 SER A CA 1
ATOM 2625 C C . SER A 1 318 ? 41.378 -21.803 -43.596 1.00 146.47 588 SER A C 1
ATOM 2626 O O . SER A 1 318 ? 41.584 -22.206 -44.739 1.00 148.54 588 SER A O 1
ATOM 2629 N N . TYR A 1 319 ? 41.173 -20.519 -43.322 1.00 144.71 589 TYR A N 1
ATOM 2630 C CA . TYR A 1 319 ? 41.130 -19.552 -44.408 1.00 145.79 589 TYR A CA 1
ATOM 2631 C C . TYR A 1 319 ? 42.535 -19.105 -44.812 1.00 151.33 589 TYR A C 1
ATOM 2632 O O . TYR A 1 319 ? 42.686 -18.307 -45.736 1.00 150.62 589 TYR A O 1
ATOM 2641 N N . ASN A 1 320 ? 43.558 -19.739 -44.198 1.00 150.12 590 ASN A N 1
ATOM 2642 C CA . ASN A 1 320 ? 44.999 -19.585 -44.419 1.00 150.92 590 ASN A CA 1
ATOM 2643 C C . ASN A 1 320 ? 45.496 -18.143 -44.157 1.00 154.74 590 ASN A C 1
ATOM 2644 O O . ASN A 1 320 ? 46.644 -17.810 -44.480 1.00 154.67 590 ASN A O 1
ATOM 2649 N N . ILE A 1 321 ? 44.661 -17.311 -43.516 1.00 150.61 591 ILE A N 1
ATOM 2650 C CA . ILE A 1 321 ? 45.060 -15.942 -43.208 1.00 149.43 591 ILE A CA 1
ATOM 2651 C C . ILE A 1 321 ? 46.064 -15.990 -42.052 1.00 152.84 591 ILE A C 1
ATOM 2652 O O . ILE A 1 321 ? 45.691 -16.012 -40.874 1.00 152.11 591 ILE A O 1
ATOM 2657 N N . ARG A 1 322 ? 47.355 -16.084 -42.418 1.00 148.39 592 ARG A N 1
ATOM 2658 C CA . ARG A 1 322 ? 48.429 -16.113 -41.436 1.00 146.62 592 ARG A CA 1
ATOM 2659 C C . ARG A 1 322 ? 48.546 -14.703 -40.834 1.00 143.39 592 ARG A C 1
ATOM 2660 O O . ARG A 1 322 ? 49.044 -13.761 -41.470 1.00 140.80 592 ARG A O 1
ATOM 2668 N N . ILE A 1 323 ? 47.916 -14.576 -39.652 1.00 136.40 593 ILE A N 1
ATOM 2669 C CA . ILE A 1 323 ? 47.831 -13.415 -38.761 1.00 133.62 593 ILE A CA 1
ATOM 2670 C C . ILE A 1 323 ? 47.884 -13.938 -37.289 1.00 134.87 593 ILE A C 1
ATOM 2671 O O . ILE A 1 323 ? 48.023 -15.150 -37.090 1.00 134.82 593 ILE A O 1
ATOM 2676 N N . SER A 1 324 ? 47.815 -13.055 -36.274 1.00 128.90 594 SER A N 1
ATOM 2677 C CA . SER A 1 324 ? 47.925 -13.521 -34.886 1.00 128.43 594 SER A CA 1
ATOM 2678 C C . SER A 1 324 ? 46.578 -13.770 -34.213 1.00 130.70 594 SER A C 1
ATOM 2679 O O . SER A 1 324 ? 45.677 -12.917 -34.240 1.00 128.93 594 SER A O 1
ATOM 2682 N N . SER A 1 325 ? 46.509 -14.926 -33.516 1.00 126.83 595 SER A N 1
ATOM 2683 C CA . SER A 1 325 ? 45.362 -15.418 -32.750 1.00 125.44 595 SER A CA 1
ATOM 2684 C C . SER A 1 325 ? 45.120 -14.608 -31.453 1.00 127.13 595 SER A C 1
ATOM 2685 O O . SER A 1 325 ? 44.026 -14.684 -30.895 1.00 125.44 595 SER A O 1
ATOM 2688 N N . SER A 1 326 ? 46.123 -13.810 -31.006 1.00 124.10 596 SER A N 1
ATOM 2689 C CA . SER A 1 326 ? 46.111 -12.942 -29.808 1.00 122.98 596 SER A CA 1
ATOM 2690 C C . SER A 1 326 ? 44.874 -12.019 -29.734 1.00 121.95 596 SER A C 1
ATOM 2691 O O . SER A 1 326 ? 44.515 -11.376 -30.722 1.00 120.57 596 SER A O 1
ATOM 2694 N N . ASN A 1 327 ? 44.258 -11.941 -28.544 1.00 115.65 597 ASN A N 1
ATOM 2695 C CA . ASN A 1 327 ? 43.066 -11.149 -28.301 1.00 113.58 597 ASN A CA 1
ATOM 2696 C C . ASN A 1 327 ? 43.437 -9.729 -27.863 1.00 119.57 597 ASN A C 1
ATOM 2697 O O . ASN A 1 327 ? 43.998 -9.531 -26.782 1.00 121.48 597 ASN A O 1
ATOM 2702 N N . PRO A 1 328 ? 43.073 -8.704 -28.651 1.00 115.35 598 PRO A N 1
ATOM 2703 C CA . PRO A 1 328 ? 43.388 -7.331 -28.233 1.00 114.73 598 PRO A CA 1
ATOM 2704 C C . PRO A 1 328 ? 42.427 -6.775 -27.158 1.00 117.32 598 PRO A C 1
ATOM 2705 O O . PRO A 1 328 ? 42.673 -5.681 -26.652 1.00 118.31 598 PRO A O 1
ATOM 2709 N N . TYR A 1 329 ? 41.340 -7.496 -26.831 1.00 111.90 599 TYR A N 1
ATOM 2710 C CA . TYR A 1 329 ? 40.326 -7.039 -25.878 1.00 112.52 599 TYR A CA 1
ATOM 2711 C C . TYR A 1 329 ? 40.421 -7.712 -24.483 1.00 118.42 599 TYR A C 1
ATOM 2712 O O . TYR A 1 329 ? 39.737 -7.281 -23.551 1.00 117.73 599 TYR A O 1
ATOM 2721 N N . SER A 1 330 ? 41.229 -8.767 -24.341 1.00 116.36 600 SER A N 1
ATOM 2722 C CA . SER A 1 330 ? 41.309 -9.445 -23.065 1.00 116.94 600 SER A CA 1
ATOM 2723 C C . SER A 1 330 ? 42.707 -9.757 -22.675 1.00 123.21 600 SER A C 1
ATOM 2724 O O . SER A 1 330 ? 43.556 -10.174 -23.476 1.00 122.49 600 SER A O 1
ATOM 2727 N N . THR A 1 331 ? 42.891 -9.611 -21.382 1.00 122.38 6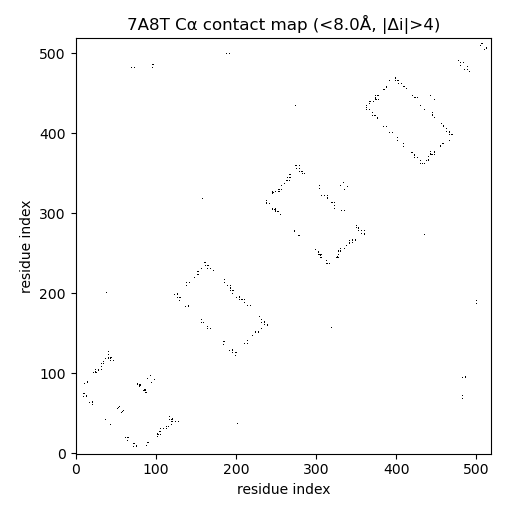01 THR A N 1
ATOM 2728 C CA . THR A 1 331 ? 44.086 -9.849 -20.598 1.00 123.59 601 THR A CA 1
ATOM 2729 C C . THR A 1 331 ? 44.193 -11.362 -20.282 1.00 128.85 601 THR A C 1
ATOM 2730 O O . THR A 1 331 ? 45.292 -11.932 -20.292 1.00 129.51 601 THR A O 1
ATOM 2734 N N . VAL A 1 332 ? 43.024 -12.000 -20.043 1.00 124.33 602 VAL A N 1
ATOM 2735 C CA . VAL A 1 332 ? 42.862 -13.402 -19.676 1.00 124.16 602 VAL A CA 1
ATOM 2736 C C . VAL A 1 332 ? 43.401 -14.313 -20.773 1.00 127.98 602 VAL A C 1
ATOM 2737 O O . VAL A 1 332 ? 42.877 -14.311 -21.888 1.00 128.59 602 VAL A O 1
ATOM 2741 N N . THR A 1 333 ? 44.438 -15.101 -20.439 1.00 124.29 603 THR A N 1
ATOM 2742 C CA . THR A 1 333 ? 45.058 -16.074 -21.344 1.00 124.81 603 THR A CA 1
ATOM 2743 C C . THR A 1 333 ? 44.405 -17.473 -21.200 1.00 126.96 603 THR A C 1
ATOM 2744 O O . THR A 1 333 ? 43.703 -17.742 -20.227 1.00 125.18 603 THR A O 1
ATOM 2748 N N . MET A 1 334 ? 44.663 -18.356 -22.179 1.00 124.43 604 MET A N 1
ATOM 2749 C CA . MET A 1 334 ? 44.201 -19.745 -22.188 1.00 125.01 604 MET A CA 1
ATOM 2750 C C . MET A 1 334 ? 44.752 -20.509 -21.013 1.00 128.01 604 MET A C 1
ATOM 2751 O O . MET A 1 334 ? 44.083 -21.403 -20.493 1.00 126.88 604 MET A O 1
ATOM 2756 N N . ASP A 1 335 ? 45.983 -20.161 -20.605 1.00 125.38 605 ASP A N 1
ATOM 2757 C CA . ASP A 1 335 ? 46.658 -20.793 -19.483 1.00 125.98 605 ASP A CA 1
ATOM 2758 C C . ASP A 1 335 ? 46.066 -20.356 -18.161 1.00 124.96 605 ASP A C 1
ATOM 2759 O O . ASP A 1 335 ? 46.020 -21.187 -17.265 1.00 124.21 605 ASP A O 1
ATOM 2764 N N . GLU A 1 336 ? 45.581 -19.089 -18.039 1.00 118.20 606 GLU A N 1
ATOM 2765 C CA . GLU A 1 336 ? 44.926 -18.590 -16.816 1.00 116.09 606 GLU A CA 1
ATOM 2766 C C . GLU A 1 336 ? 43.630 -19.365 -16.579 1.00 116.34 606 GLU A C 1
ATOM 2767 O O . GLU A 1 336 ? 43.382 -19.799 -15.463 1.00 116.58 606 GLU A O 1
ATOM 2773 N N . LEU A 1 337 ? 42.859 -19.620 -17.641 1.00 109.88 607 LEU A N 1
ATOM 2774 C CA . LEU A 1 337 ? 41.610 -20.376 -17.578 1.00 108.72 607 LEU A CA 1
ATOM 2775 C C . LEU A 1 337 ? 41.850 -21.840 -17.216 1.00 113.24 607 LEU A C 1
ATOM 2776 O O . LEU A 1 337 ? 40.933 -22.523 -16.772 1.00 114.13 607 LEU A O 1
ATOM 2781 N N . ARG A 1 338 ? 43.078 -22.312 -17.389 1.00 109.51 608 ARG A N 1
ATOM 2782 C CA . ARG A 1 338 ? 43.484 -23.678 -17.096 1.00 109.83 608 ARG A CA 1
ATOM 2783 C C . ARG A 1 338 ? 44.036 -23.753 -15.670 1.00 111.58 608 ARG A C 1
ATOM 2784 O O . ARG A 1 338 ? 43.447 -24.413 -14.832 1.00 111.90 608 ARG A O 1
ATOM 2792 N N . THR A 1 339 ? 45.120 -23.028 -15.389 1.00 106.28 609 THR A N 1
ATOM 2793 C CA . THR A 1 339 ? 45.847 -23.005 -14.116 1.00 105.10 609 THR A CA 1
ATOM 2794 C C . THR A 1 339 ? 45.005 -22.507 -12.927 1.00 105.86 609 THR A C 1
ATOM 2795 O O . THR A 1 339 ? 45.153 -23.052 -11.821 1.00 105.14 609 THR A O 1
ATOM 2799 N N . LYS A 1 340 ? 44.158 -21.465 -13.137 1.00 99.35 610 LYS A N 1
ATOM 2800 C CA . LYS A 1 340 ? 43.303 -20.928 -12.075 1.00 97.46 610 LYS A CA 1
ATOM 2801 C C . LYS A 1 340 ? 42.236 -21.944 -11.704 1.00 102.19 610 LYS A C 1
ATOM 2802 O O . LYS A 1 340 ? 42.045 -22.216 -10.519 1.00 103.57 610 LYS A O 1
ATOM 2808 N N . TRP A 1 341 ? 41.576 -22.539 -12.708 1.00 98.16 611 TRP A N 1
ATOM 2809 C CA . TRP A 1 341 ? 40.582 -23.584 -12.501 1.00 98.34 611 TRP A CA 1
ATOM 2810 C C . TRP A 1 341 ? 41.184 -24.773 -11.766 1.00 100.53 611 TRP A C 1
ATOM 2811 O O . TRP A 1 341 ? 40.549 -25.295 -10.867 1.00 100.20 611 TRP A O 1
ATOM 2822 N N . ASP A 1 342 ? 42.399 -25.192 -12.142 1.00 98.05 612 ASP A N 1
ATOM 2823 C CA . ASP A 1 342 ? 43.094 -26.308 -11.508 1.00 100.22 612 ASP A CA 1
ATOM 2824 C C . ASP A 1 342 ? 43.383 -26.010 -10.031 1.00 104.13 612 ASP A C 1
ATOM 2825 O O . ASP A 1 342 ? 43.347 -26.929 -9.211 1.00 105.29 612 ASP A O 1
ATOM 2830 N N . LYS A 1 343 ? 43.620 -24.728 -9.692 1.00 99.10 613 LYS A N 1
ATOM 2831 C CA . LYS A 1 343 ? 43.845 -24.264 -8.325 1.00 97.90 613 LYS A CA 1
ATOM 2832 C C . LYS A 1 343 ? 42.537 -24.385 -7.515 1.00 100.80 613 LYS A C 1
ATOM 2833 O O . LYS A 1 343 ? 42.565 -24.865 -6.379 1.00 100.30 613 LYS A O 1
ATOM 2839 N N . VAL A 1 344 ? 41.401 -23.935 -8.102 1.00 96.09 614 VAL A N 1
ATOM 2840 C CA . VAL A 1 344 ? 40.061 -23.966 -7.495 1.00 94.31 614 VAL A CA 1
ATOM 2841 C C . VAL A 1 344 ? 39.751 -25.409 -7.129 1.00 99.19 614 VAL A C 1
ATOM 2842 O O . VAL A 1 344 ? 39.471 -25.718 -5.971 1.00 99.78 614 VAL A O 1
ATOM 2846 N N . LYS A 1 345 ? 39.923 -26.296 -8.101 1.00 96.08 615 LYS A N 1
ATOM 2847 C CA . LYS A 1 345 ? 39.712 -27.721 -7.970 1.00 96.21 615 LYS A CA 1
ATOM 2848 C C . LYS A 1 345 ? 40.669 -28.351 -6.917 1.00 101.59 615 LYS A C 1
ATOM 2849 O O . LYS A 1 345 ? 40.299 -29.336 -6.275 1.00 103.68 615 LYS A O 1
ATOM 2855 N N . GLN A 1 346 ? 41.864 -27.771 -6.716 1.00 95.89 616 GLN A N 1
ATOM 2856 C CA . GLN A 1 346 ? 42.860 -28.270 -5.765 1.00 95.38 616 GLN A CA 1
ATOM 2857 C C . GLN A 1 346 ? 42.479 -27.873 -4.328 1.00 97.72 616 GLN A C 1
ATOM 2858 O O . GLN A 1 346 ? 42.691 -28.664 -3.398 1.00 98.34 616 GLN A O 1
ATOM 2864 N N . LEU A 1 347 ? 41.904 -26.658 -4.167 1.00 91.77 617 LEU A N 1
ATOM 2865 C CA . LEU A 1 347 ? 41.459 -26.076 -2.904 1.00 89.67 617 LEU A CA 1
ATOM 2866 C C . LEU A 1 347 ? 40.157 -26.701 -2.370 1.00 96.30 617 LEU A C 1
ATOM 2867 O O . LEU A 1 347 ? 40.012 -26.803 -1.155 1.00 96.86 617 LEU A O 1
ATOM 2872 N N . VAL A 1 348 ? 39.215 -27.111 -3.248 1.00 93.97 618 VAL A N 1
ATOM 2873 C CA . VAL A 1 348 ? 37.929 -27.727 -2.845 1.00 93.01 618 VAL A CA 1
ATOM 2874 C C . VAL A 1 348 ? 38.155 -28.867 -1.793 1.00 98.83 618 VAL A C 1
ATOM 2875 O O . VAL A 1 348 ? 37.571 -28.765 -0.702 1.00 97.74 618 VAL A O 1
ATOM 2879 N N . PRO A 1 349 ? 39.013 -29.906 -2.041 1.00 97.25 619 PRO A N 1
ATOM 2880 C CA . PRO A 1 349 ? 39.194 -30.964 -1.022 1.00 96.80 619 PRO A CA 1
ATOM 2881 C C . PRO A 1 349 ? 39.968 -30.506 0.213 1.00 98.80 619 PRO A C 1
ATOM 2882 O O . PRO A 1 349 ? 39.786 -31.085 1.283 1.00 99.76 619 PRO A O 1
ATOM 2886 N N . ILE A 1 350 ? 40.835 -29.489 0.084 1.00 92.91 620 ILE A N 1
ATOM 2887 C CA . ILE A 1 350 ? 41.558 -28.989 1.252 1.00 91.30 620 ILE A CA 1
ATOM 2888 C C . ILE A 1 350 ? 40.530 -28.343 2.191 1.00 93.85 620 ILE A C 1
ATOM 2889 O O . ILE A 1 350 ? 40.618 -28.580 3.399 1.00 93.11 620 ILE A O 1
ATOM 2894 N N . ARG A 1 351 ? 39.516 -27.595 1.643 1.00 90.79 621 ARG A N 1
ATOM 2895 C CA . ARG A 1 351 ? 38.472 -27.023 2.503 1.00 90.17 621 ARG A CA 1
ATOM 2896 C C . ARG A 1 351 ? 37.629 -28.155 3.094 1.00 94.53 621 ARG A C 1
ATOM 2897 O O . ARG A 1 351 ? 37.305 -28.081 4.280 1.00 93.20 621 ARG A O 1
ATOM 2905 N N . ASP A 1 352 ? 37.337 -29.222 2.299 1.00 92.13 622 ASP A N 1
ATOM 2906 C CA . ASP A 1 352 ? 36.578 -30.394 2.787 1.00 92.23 622 ASP A CA 1
ATOM 2907 C C . ASP A 1 352 ? 37.198 -30.933 4.061 1.00 94.57 622 ASP A C 1
ATOM 2908 O O . ASP A 1 352 ? 36.480 -31.116 5.038 1.00 94.94 622 ASP A O 1
ATOM 2913 N N . GLN A 1 353 ? 38.536 -31.135 4.065 1.00 90.86 623 GLN A N 1
ATOM 2914 C CA . GLN A 1 353 ? 39.295 -31.683 5.189 1.00 91.39 623 GLN A CA 1
ATOM 2915 C C . GLN A 1 353 ? 39.233 -30.784 6.399 1.00 96.48 623 GLN A C 1
ATOM 2916 O O . GLN A 1 353 ? 38.902 -31.265 7.490 1.00 97.13 623 GLN A O 1
ATOM 2922 N N . SER A 1 354 ? 39.521 -29.478 6.219 1.00 92.10 624 SER A N 1
ATOM 2923 C CA . SER A 1 354 ? 39.492 -28.549 7.340 1.00 90.59 624 SER A CA 1
ATOM 2924 C C . SER A 1 354 ? 38.067 -28.476 7.942 1.00 90.80 624 SER A C 1
ATOM 2925 O O . SER A 1 354 ? 37.922 -28.538 9.176 1.00 91.25 624 SER A O 1
ATOM 2928 N N . LEU A 1 355 ? 37.032 -28.436 7.085 1.00 83.42 625 LEU A N 1
ATOM 2929 C CA . LEU A 1 355 ? 35.652 -28.390 7.566 1.00 83.14 625 LEU A CA 1
ATOM 2930 C C . LEU A 1 355 ? 35.288 -29.656 8.369 1.00 88.91 625 LEU A C 1
ATOM 2931 O O . LEU A 1 355 ? 34.765 -29.533 9.480 1.00 89.07 625 LEU A O 1
ATOM 2936 N N . GLN A 1 356 ? 35.620 -30.856 7.839 1.00 85.72 626 GLN A N 1
ATOM 2937 C CA . GLN A 1 356 ? 35.316 -32.124 8.501 1.00 85.90 626 GLN A CA 1
ATOM 2938 C C . GLN A 1 356 ? 36.095 -32.268 9.808 1.00 92.34 626 GLN A C 1
ATOM 2939 O O . GLN A 1 356 ? 35.533 -32.762 10.797 1.00 92.73 626 GLN A O 1
ATOM 2945 N N . GLU A 1 357 ? 37.369 -31.819 9.836 1.00 89.46 627 GLU A N 1
ATOM 2946 C CA . GLU A 1 357 ? 38.168 -31.894 11.058 1.00 89.82 627 GLU A CA 1
ATOM 2947 C C . GLU A 1 357 ? 37.501 -31.080 12.135 1.00 92.73 627 GLU A C 1
ATOM 2948 O O . GLU A 1 357 ? 37.415 -31.536 13.278 1.00 93.43 627 GLU A O 1
ATOM 2954 N N . GLU A 1 358 ? 36.975 -29.901 11.760 1.00 88.19 628 GLU A N 1
ATOM 2955 C CA . GLU A 1 358 ? 36.287 -29.009 12.682 1.00 87.34 628 GLU A CA 1
ATOM 2956 C C . GLU A 1 358 ? 34.955 -29.590 13.098 1.00 90.96 628 GLU A C 1
ATOM 2957 O O . GLU A 1 358 ? 34.628 -29.533 14.278 1.00 92.42 628 GLU A O 1
ATOM 2963 N N . LEU A 1 359 ? 34.211 -30.210 12.180 1.00 86.16 629 LEU A N 1
ATOM 2964 C CA . LEU A 1 359 ? 32.957 -30.858 12.583 1.00 85.26 629 LEU A CA 1
ATOM 2965 C C . LEU A 1 359 ? 33.237 -31.908 13.658 1.00 91.07 629 LEU A C 1
ATOM 2966 O O . LEU A 1 359 ? 32.529 -31.911 14.676 1.00 91.96 629 LEU A O 1
ATOM 2971 N N . ALA A 1 360 ? 34.328 -32.732 13.484 1.00 87.44 630 ALA A N 1
ATOM 2972 C CA . ALA A 1 360 ? 34.725 -33.769 14.460 1.00 86.82 630 ALA A CA 1
ATOM 2973 C C . ALA A 1 360 ? 34.963 -33.146 15.821 1.00 92.90 630 ALA A C 1
ATOM 2974 O O . ALA A 1 360 ? 34.448 -33.666 16.820 1.00 95.09 630 ALA A O 1
ATOM 2976 N N . ARG A 1 361 ? 35.671 -31.988 15.850 1.00 88.75 631 ARG A N 1
ATOM 2977 C CA . ARG A 1 361 ? 35.969 -31.240 17.070 1.00 87.96 631 ARG A CA 1
ATOM 2978 C C . ARG A 1 361 ? 34.679 -30.740 17.712 1.00 91.49 631 ARG A C 1
ATOM 2979 O O . ARG A 1 361 ? 34.481 -30.978 18.892 1.00 91.04 631 ARG A O 1
ATOM 2987 N N . GLN A 1 362 ? 33.791 -30.071 16.941 1.00 88.67 632 GLN A N 1
ATOM 2988 C CA . GLN A 1 362 ? 32.549 -29.516 17.483 1.00 88.62 632 GLN A CA 1
ATOM 2989 C C . GLN A 1 362 ? 31.684 -30.568 18.173 1.00 93.49 632 GLN A C 1
ATOM 2990 O O . GLN A 1 362 ? 31.084 -30.270 19.234 1.00 93.11 632 GLN A O 1
ATOM 2996 N N . HIS A 1 363 ? 31.678 -31.800 17.604 1.00 88.70 633 HIS A N 1
ATOM 2997 C CA . HIS A 1 363 ? 31.005 -32.967 18.167 1.00 87.91 633 HIS A CA 1
ATOM 2998 C C . HIS A 1 363 ? 31.696 -33.393 19.422 1.00 90.83 633 HIS A C 1
ATOM 2999 O O . HIS A 1 363 ? 31.033 -33.604 20.438 1.00 92.68 633 HIS A O 1
ATOM 3006 N N . ALA A 1 364 ? 33.040 -33.499 19.379 1.00 85.24 634 ALA A N 1
ATOM 3007 C CA . ALA A 1 364 ? 33.830 -33.905 20.548 1.00 84.15 634 ALA A CA 1
ATOM 3008 C C . ALA A 1 364 ? 33.510 -33.031 21.775 1.00 87.79 634 ALA A C 1
ATOM 3009 O O . ALA A 1 364 ? 33.294 -33.562 22.871 1.00 87.41 634 ALA A O 1
ATOM 3011 N N . ASN A 1 365 ? 33.444 -31.698 21.562 1.00 83.99 635 ASN A N 1
ATOM 3012 C CA . ASN A 1 365 ? 33.118 -30.670 22.539 1.00 83.69 635 ASN A CA 1
ATOM 3013 C C . ASN A 1 365 ? 31.715 -30.860 23.132 1.00 88.90 635 ASN A C 1
ATOM 3014 O O . ASN A 1 365 ? 31.578 -30.845 24.356 1.00 90.40 635 ASN A O 1
ATOM 3019 N N . GLU A 1 366 ? 30.692 -31.078 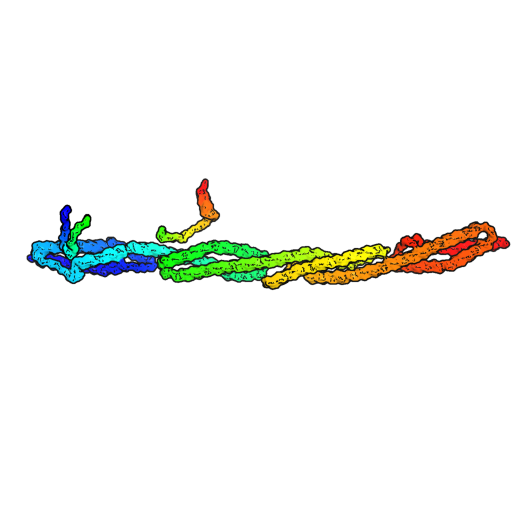22.290 1.00 85.10 636 GLU A N 1
ATOM 3020 C CA . GLU A 1 366 ? 29.310 -31.343 22.714 1.00 85.15 636 GLU A CA 1
ATOM 3021 C C . GLU A 1 366 ? 29.267 -32.596 23.585 1.00 91.03 636 GLU A C 1
ATOM 3022 O O . GLU A 1 366 ? 28.608 -32.599 24.634 1.00 90.44 636 GLU A O 1
ATOM 3028 N N . ARG A 1 367 ? 30.013 -33.649 23.175 1.00 88.57 637 ARG A N 1
ATOM 3029 C CA . ARG A 1 367 ? 30.139 -34.881 23.955 1.00 88.75 637 ARG A CA 1
ATOM 3030 C C . ARG A 1 367 ? 30.623 -34.517 25.376 1.00 93.88 637 ARG A C 1
ATOM 3031 O O . ARG A 1 367 ? 30.000 -34.944 26.336 1.00 96.92 637 ARG A O 1
ATOM 3039 N N . LEU A 1 368 ? 31.645 -33.650 25.511 1.00 88.64 638 LEU A N 1
ATOM 3040 C CA . LEU A 1 368 ? 32.148 -33.210 26.812 1.00 88.12 638 LEU A CA 1
ATOM 3041 C C . LEU A 1 368 ? 31.130 -32.387 27.567 1.00 93.66 638 LEU A C 1
ATOM 3042 O O . LEU A 1 368 ? 31.032 -32.538 28.776 1.00 95.71 638 LEU A O 1
ATOM 3047 N N . ARG A 1 369 ? 30.422 -31.479 26.892 1.00 89.05 639 ARG A N 1
ATOM 3048 C CA . ARG A 1 369 ? 29.401 -30.632 27.522 1.00 88.34 639 ARG A CA 1
ATOM 3049 C C . ARG A 1 369 ? 28.350 -31.479 28.203 1.00 90.66 639 ARG A C 1
ATOM 3050 O O . ARG A 1 369 ? 27.973 -31.226 29.355 1.00 90.54 639 ARG A O 1
ATOM 3058 N N . ARG A 1 370 ? 27.867 -32.478 27.457 1.00 86.17 640 ARG A N 1
ATOM 3059 C CA . ARG A 1 370 ? 26.811 -33.399 27.856 1.00 86.08 640 ARG A CA 1
ATOM 3060 C C . ARG A 1 370 ? 27.252 -34.285 28.998 1.00 90.90 640 ARG A C 1
ATOM 3061 O O . ARG A 1 370 ? 26.424 -34.585 29.872 1.00 91.98 640 ARG A O 1
ATOM 3069 N N . GLN A 1 371 ? 28.545 -34.718 28.999 1.00 86.07 641 GLN A N 1
ATOM 3070 C CA . GLN A 1 371 ? 29.023 -35.642 30.021 1.00 85.27 641 GLN A CA 1
ATOM 3071 C C . GLN A 1 371 ? 29.220 -34.901 31.343 1.00 89.42 641 GLN A C 1
ATOM 3072 O O . GLN A 1 371 ? 28.871 -35.461 32.394 1.00 91.26 641 GLN A O 1
ATOM 3078 N N . PHE A 1 372 ? 29.662 -33.621 31.289 1.00 83.07 642 PHE A N 1
ATOM 3079 C CA . PHE A 1 372 ? 29.826 -32.765 32.459 1.00 81.17 642 PHE A CA 1
ATOM 3080 C C . PHE A 1 372 ? 28.464 -32.444 33.069 1.00 86.60 642 PHE A C 1
ATOM 3081 O O . PHE A 1 372 ? 28.309 -32.511 34.287 1.00 87.24 642 PHE A O 1
ATOM 3089 N N . ALA A 1 373 ? 27.498 -32.027 32.228 1.00 83.37 643 ALA A N 1
ATOM 3090 C CA . ALA A 1 373 ? 26.147 -31.663 32.644 1.00 83.71 643 ALA A CA 1
ATOM 3091 C C . ALA A 1 373 ? 25.435 -32.808 33.335 1.00 90.81 643 ALA A C 1
ATOM 3092 O O . ALA A 1 373 ? 24.743 -32.578 34.324 1.00 91.11 643 ALA A O 1
ATOM 3094 N N . ALA A 1 374 ? 25.614 -34.043 32.835 1.00 89.32 644 ALA A N 1
ATOM 3095 C CA . ALA A 1 374 ? 24.967 -35.229 33.393 1.00 90.25 644 ALA A CA 1
ATOM 3096 C C . ALA A 1 374 ? 25.397 -35.442 34.818 1.00 95.43 644 ALA A C 1
ATOM 3097 O O . ALA A 1 374 ? 24.550 -35.764 35.663 1.00 97.92 644 ALA A O 1
ATOM 3099 N N . GLN A 1 375 ? 26.705 -35.223 35.092 1.00 89.32 645 GLN A N 1
ATOM 3100 C CA . GLN A 1 375 ? 27.311 -35.397 36.405 1.00 87.98 645 GLN A CA 1
ATOM 3101 C C . GLN A 1 375 ? 26.922 -34.244 37.316 1.00 91.37 645 GLN A C 1
ATOM 3102 O O . GLN A 1 375 ? 26.379 -34.496 38.392 1.00 91.94 645 GLN A O 1
ATOM 3108 N N . ALA A 1 376 ? 27.176 -32.989 36.890 1.00 85.89 646 ALA A N 1
ATOM 3109 C CA . ALA A 1 376 ? 26.857 -31.803 37.680 1.00 85.90 646 ALA A CA 1
ATOM 3110 C C . ALA A 1 376 ? 25.381 -31.782 38.119 1.00 91.43 646 ALA A C 1
ATOM 3111 O O . ALA A 1 376 ? 25.099 -31.508 39.296 1.00 90.51 646 ALA A O 1
ATOM 3113 N N . ASN A 1 377 ? 24.446 -32.138 37.197 1.00 88.58 647 ASN A N 1
ATOM 3114 C CA . ASN A 1 377 ? 23.010 -32.126 37.481 1.00 89.49 647 ASN A CA 1
ATOM 3115 C C . ASN A 1 377 ? 22.586 -33.207 38.473 1.00 94.82 647 ASN A C 1
ATOM 3116 O O . ASN A 1 377 ? 21.417 -33.241 38.890 1.00 97.53 647 ASN A O 1
ATOM 3121 N N . ALA A 1 378 ? 23.526 -34.080 38.857 1.00 88.87 648 ALA A N 1
ATOM 3122 C CA . ALA A 1 378 ? 23.302 -35.137 39.840 1.00 87.67 648 ALA A CA 1
ATOM 3123 C C . ALA A 1 378 ? 24.032 -34.797 41.137 1.00 91.36 648 ALA A C 1
ATOM 3124 O O . ALA A 1 378 ? 23.466 -34.942 42.230 1.00 92.71 648 ALA A O 1
ATOM 3126 N N . ILE A 1 379 ? 25.288 -34.336 41.008 1.00 85.67 649 ILE A N 1
ATOM 3127 C CA . ILE A 1 379 ? 26.118 -33.957 42.129 1.00 85.47 649 ILE A CA 1
ATOM 3128 C C . ILE A 1 379 ? 25.481 -32.754 42.839 1.00 89.96 649 ILE A C 1
ATOM 3129 O O . ILE A 1 379 ? 25.312 -32.805 44.064 1.00 92.04 649 ILE A O 1
ATOM 3134 N N . GLY A 1 380 ? 25.147 -31.705 42.078 1.00 83.57 650 GLY A N 1
ATOM 3135 C CA . GLY A 1 380 ? 24.548 -30.481 42.606 1.00 83.83 650 GLY A CA 1
ATOM 3136 C C . GLY A 1 380 ? 23.448 -30.745 43.611 1.00 89.42 650 GLY A C 1
ATOM 3137 O O . GLY A 1 380 ? 23.621 -30.479 44.804 1.00 90.07 650 GLY A O 1
ATOM 3138 N N . PRO A 1 381 ? 22.343 -31.397 43.194 1.00 87.00 651 PRO A N 1
ATOM 3139 C CA . PRO A 1 381 ? 21.261 -31.681 44.154 1.00 87.85 651 PRO A CA 1
ATOM 3140 C C . PRO A 1 381 ? 21.648 -32.653 45.267 1.00 91.61 651 PRO A C 1
ATOM 3141 O O . PRO A 1 381 ? 21.006 -32.627 46.309 1.00 94.80 651 PRO A O 1
ATOM 3145 N N . TRP A 1 382 ? 22.660 -33.511 45.071 1.00 85.01 652 TRP A N 1
ATOM 3146 C CA . TRP A 1 382 ? 23.063 -34.4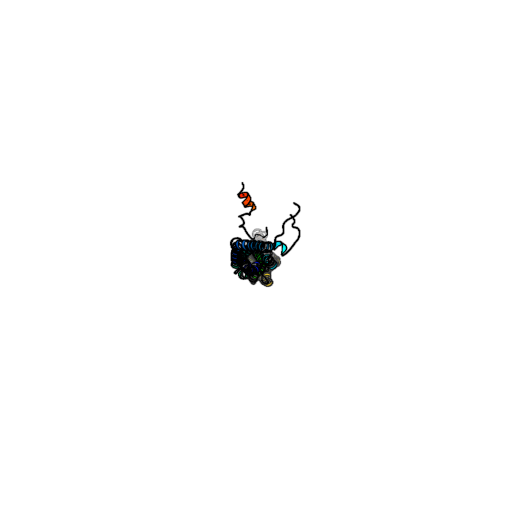49 46.121 1.00 83.17 652 TRP A CA 1
ATOM 3147 C C . TRP A 1 382 ? 23.650 -33.683 47.310 1.00 90.25 652 TRP A C 1
ATOM 3148 O O . TRP A 1 382 ? 23.399 -34.060 48.463 1.00 90.18 652 TRP A O 1
ATOM 3159 N N . ILE A 1 383 ? 24.456 -32.627 47.023 1.00 89.11 653 ILE A N 1
ATOM 3160 C CA . ILE A 1 383 ? 25.088 -31.753 48.024 1.00 90.32 653 ILE A CA 1
ATOM 3161 C C . ILE A 1 383 ? 23.995 -31.007 48.777 1.00 97.58 653 ILE A C 1
ATOM 3162 O O . ILE A 1 383 ? 24.015 -30.975 50.007 1.00 98.73 653 ILE A O 1
ATOM 3167 N N . GLN A 1 384 ? 23.035 -30.424 48.041 1.00 96.05 654 GLN A N 1
ATOM 3168 C CA . GLN A 1 384 ? 21.927 -29.678 48.635 1.00 98.07 654 GLN A CA 1
ATOM 3169 C C . GLN A 1 384 ? 21.060 -30.558 49.553 1.00 102.22 654 GLN A C 1
ATOM 3170 O O . GLN A 1 384 ? 20.640 -30.065 50.598 1.00 103.90 654 GLN A O 1
ATOM 3176 N N . ASN A 1 385 ? 20.818 -31.842 49.211 1.00 97.94 655 ASN A N 1
ATOM 3177 C CA . ASN A 1 385 ? 19.979 -32.671 50.088 1.00 98.67 655 ASN A CA 1
ATOM 3178 C C . ASN A 1 385 ? 20.768 -33.122 51.322 1.00 100.09 655 ASN A C 1
ATOM 3179 O O . ASN A 1 385 ? 20.161 -33.285 52.382 1.00 100.92 655 ASN A O 1
ATOM 3184 N N . LYS A 1 386 ? 22.114 -33.254 51.213 1.00 93.67 656 LYS A N 1
ATOM 3185 C CA . LYS A 1 386 ? 22.967 -33.612 52.349 1.00 91.88 656 LYS A CA 1
ATOM 3186 C C . LYS A 1 386 ? 23.051 -32.435 53.342 1.00 98.92 656 LYS A C 1
ATOM 3187 O O . LYS A 1 386 ? 22.962 -32.648 54.555 1.00 99.08 656 LYS A O 1
ATOM 3193 N N . MET A 1 387 ? 23.165 -31.199 52.824 1.00 97.30 657 MET A N 1
ATOM 3194 C CA . MET A 1 387 ? 23.143 -29.971 53.616 1.00 99.44 657 MET A CA 1
ATOM 3195 C C . MET A 1 387 ? 21.835 -29.898 54.422 1.00 105.62 657 MET A C 1
ATOM 3196 O O . MET A 1 387 ? 21.881 -29.677 55.635 1.00 105.81 657 MET A O 1
ATOM 3201 N N . GLU A 1 388 ? 20.677 -30.145 53.762 1.00 103.14 658 GLU A N 1
ATOM 3202 C CA . GLU A 1 388 ? 19.362 -30.137 54.418 1.00 104.94 658 GLU A CA 1
ATOM 3203 C C . GLU A 1 388 ? 19.289 -31.234 55.481 1.00 109.42 658 GLU A C 1
ATOM 3204 O O . GLU A 1 388 ? 18.686 -31.013 56.530 1.00 111.27 658 GLU A O 1
ATOM 3210 N N . GLU A 1 389 ? 19.931 -32.399 55.240 1.00 103.27 659 GLU A N 1
ATOM 3211 C CA . GLU A 1 389 ? 19.929 -33.501 56.201 1.00 101.40 659 GLU A CA 1
ATOM 3212 C C . GLU A 1 389 ? 20.759 -33.154 57.420 1.00 107.58 659 GLU A C 1
ATOM 3213 O O . GLU A 1 389 ? 20.336 -33.464 58.543 1.00 109.55 659 GLU A O 1
ATOM 3219 N N . ILE A 1 390 ? 21.934 -32.516 57.223 1.00 103.08 660 ILE A N 1
ATOM 3220 C CA . ILE A 1 390 ? 22.786 -32.120 58.348 1.00 102.80 660 ILE A CA 1
ATOM 3221 C C . ILE A 1 390 ? 22.059 -31.045 59.156 1.00 111.94 660 ILE A C 1
ATOM 3222 O O . ILE A 1 390 ? 21.957 -31.172 60.370 1.00 112.26 660 ILE A O 1
ATOM 3227 N N . ALA A 1 391 ? 21.503 -30.025 58.478 1.00 113.01 661 ALA A N 1
ATOM 3228 C CA . ALA A 1 391 ? 20.764 -28.936 59.119 1.00 116.50 661 ALA A CA 1
ATOM 3229 C C . ALA A 1 391 ? 19.571 -29.459 59.926 1.00 124.47 661 ALA A C 1
ATOM 3230 O O . ALA A 1 391 ? 19.316 -28.935 60.999 1.00 126.21 661 ALA A O 1
ATOM 3232 N N . ARG A 1 392 ? 18.896 -30.520 59.453 1.00 122.30 662 ARG A N 1
ATOM 3233 C CA . ARG A 1 392 ? 17.768 -31.164 60.139 1.00 124.06 662 ARG A CA 1
ATOM 3234 C C . ARG A 1 392 ? 18.247 -31.960 61.362 1.00 129.36 662 ARG A C 1
ATOM 3235 O O . ARG A 1 392 ? 17.463 -32.207 62.264 1.00 129.07 662 ARG A O 1
ATOM 3243 N N . SER A 1 393 ? 19.523 -32.367 61.382 1.00 128.01 663 SER A N 1
ATOM 3244 C CA . SER A 1 393 ? 20.126 -33.149 62.466 1.00 128.68 663 SER A CA 1
ATOM 3245 C C . SER A 1 393 ? 20.676 -32.264 63.590 1.00 139.85 663 SER A C 1
ATOM 3246 O O . SER A 1 393 ? 20.594 -32.646 64.755 1.00 140.30 663 SER A O 1
ATOM 3249 N N . SER A 1 394 ? 21.250 -31.100 63.245 1.00 141.30 664 SER A N 1
ATOM 3250 C CA . SER A 1 394 ? 21.827 -30.175 64.214 1.00 144.34 664 SER A CA 1
ATOM 3251 C C . SER A 1 394 ? 20.740 -29.386 64.980 1.00 155.06 664 SER A C 1
ATOM 3252 O O . SER A 1 394 ? 20.731 -29.430 66.216 1.00 154.81 664 SER A O 1
ATOM 3255 N N . ILE A 1 395 ? 19.835 -28.675 64.240 1.00 156.94 665 ILE A N 1
ATOM 3256 C CA . ILE A 1 395 ? 18.737 -27.815 64.748 1.00 161.05 665 ILE A CA 1
ATOM 3257 C C . ILE A 1 395 ? 17.686 -28.647 65.530 1.00 167.63 665 ILE A C 1
ATOM 3258 O O . ILE A 1 395 ? 17.302 -28.250 66.639 1.00 169.39 665 ILE A O 1
ATOM 3263 N N . GLN A 1 396 ? 17.216 -29.772 64.950 1.00 163.81 666 GLN A N 1
ATOM 3264 C CA . GLN A 1 396 ? 16.223 -30.643 65.584 1.00 164.25 666 GLN A CA 1
ATOM 3265 C C . GLN A 1 396 ? 16.886 -31.604 66.584 1.00 166.07 666 GLN A C 1
ATOM 3266 O O . GLN A 1 396 ? 17.716 -32.448 66.217 1.00 163.68 666 GLN A O 1
ATOM 3272 N N . ILE A 1 397 ? 16.509 -31.452 67.856 1.00 162.78 667 ILE A N 1
ATOM 3273 C CA . ILE A 1 397 ? 16.984 -32.304 68.931 1.00 160.72 667 ILE A CA 1
ATOM 3274 C C . ILE A 1 397 ? 15.738 -32.967 69.509 1.00 162.65 667 ILE A C 1
ATOM 3275 O O . ILE A 1 397 ? 14.782 -32.287 69.892 1.00 163.59 667 ILE A O 1
ATOM 3280 N N . THR A 1 398 ? 15.736 -34.309 69.469 1.00 156.38 668 THR A N 1
ATOM 3281 C CA . THR A 1 398 ? 14.679 -35.190 69.961 1.00 155.79 668 THR A CA 1
ATOM 3282 C C . THR A 1 398 ? 15.346 -36.003 71.105 1.00 155.40 668 THR A C 1
ATOM 3283 O O . THR A 1 398 ? 15.573 -35.447 72.187 1.00 156.32 668 THR A O 1
ATOM 3287 N N . GLY A 1 399 ? 15.745 -37.247 70.836 1.00 146.72 669 GLY A N 1
ATOM 3288 C CA . GLY A 1 399 ? 16.442 -38.081 71.803 1.00 143.70 669 GLY A CA 1
ATOM 3289 C C . GLY A 1 399 ? 17.853 -37.578 72.021 1.00 143.44 669 GLY A C 1
ATOM 3290 O O . GLY A 1 399 ? 18.262 -36.575 71.409 1.00 143.24 669 GLY A O 1
ATOM 3291 N N . ALA A 1 400 ? 18.609 -38.304 72.893 1.00 135.25 670 ALA A N 1
ATOM 3292 C CA . ALA A 1 400 ? 20.004 -38.065 73.322 1.00 131.54 670 ALA A CA 1
ATOM 3293 C C . ALA A 1 400 ? 20.941 -37.519 72.227 1.00 128.58 670 ALA A C 1
ATOM 3294 O O . ALA A 1 400 ? 20.797 -37.849 71.046 1.00 127.30 670 ALA A O 1
ATOM 3296 N N . LEU A 1 401 ? 21.941 -36.724 72.654 1.00 121.29 671 LEU A N 1
ATOM 3297 C CA . LEU A 1 401 ? 22.990 -36.147 71.812 1.00 118.82 671 LEU A CA 1
ATOM 3298 C C . LEU A 1 401 ? 23.665 -37.240 70.983 1.00 117.83 671 LEU A C 1
ATOM 3299 O O . LEU A 1 401 ? 24.149 -36.958 69.888 1.00 117.18 671 LEU A O 1
ATOM 3304 N N . GLU A 1 402 ? 23.666 -38.489 71.494 1.00 111.18 672 GLU A N 1
ATOM 3305 C CA . GLU A 1 402 ? 24.231 -39.652 70.817 1.00 109.34 672 GLU A CA 1
ATOM 3306 C C . GLU A 1 402 ? 23.494 -39.964 69.519 1.00 113.64 672 GLU A C 1
ATOM 3307 O O . GLU A 1 402 ? 24.141 -40.270 68.518 1.00 113.11 672 GLU A O 1
ATOM 3313 N N . ASP A 1 403 ? 22.163 -39.851 69.511 1.00 110.43 673 ASP A N 1
ATOM 3314 C CA . ASP A 1 403 ? 21.379 -40.123 68.312 1.00 110.34 673 ASP A CA 1
ATOM 3315 C C . ASP A 1 403 ? 21.757 -39.160 67.185 1.00 111.78 673 ASP A C 1
ATOM 3316 O O . ASP A 1 403 ? 21.860 -39.610 66.042 1.00 110.69 673 ASP A O 1
ATOM 3321 N N . GLN A 1 404 ? 22.060 -37.873 67.513 1.00 107.49 674 GLN A N 1
ATOM 3322 C CA . GLN A 1 404 ? 22.537 -36.867 66.535 1.00 106.82 674 GLN A CA 1
ATOM 3323 C C . GLN A 1 404 ? 23.923 -37.235 66.038 1.00 107.17 674 GLN A C 1
ATOM 3324 O O . GLN A 1 404 ? 24.237 -37.035 64.879 1.00 107.24 674 GLN A O 1
ATOM 3330 N N . MET A 1 405 ? 24.762 -37.748 66.935 1.00 101.61 675 MET A N 1
ATOM 3331 C CA . MET A 1 405 ? 26.136 -38.150 66.661 1.00 98.59 675 MET A CA 1
ATOM 3332 C C . MET A 1 405 ? 26.191 -39.330 65.692 1.00 100.24 675 MET A C 1
ATOM 3333 O O . MET A 1 405 ? 27.096 -39.388 64.874 1.00 98.09 675 MET A O 1
ATOM 3338 N N . ASN A 1 406 ? 25.227 -40.264 65.790 1.00 97.44 676 ASN A N 1
ATOM 3339 C CA . ASN A 1 406 ? 25.141 -41.429 64.919 1.00 96.42 676 ASN A CA 1
ATOM 3340 C C . ASN A 1 406 ? 24.687 -41.021 63.547 1.00 100.99 676 ASN A C 1
ATOM 3341 O O . ASN A 1 406 ? 25.215 -41.519 62.562 1.00 100.89 676 ASN A O 1
ATOM 3346 N N . GLN A 1 407 ? 23.703 -40.112 63.484 1.00 98.55 677 GLN A N 1
ATOM 3347 C CA . GLN A 1 407 ? 23.140 -39.589 62.251 1.00 98.47 677 GLN A CA 1
ATOM 3348 C C . GLN A 1 407 ? 24.245 -38.849 61.503 1.00 99.64 677 GLN A C 1
ATOM 3349 O O . GLN A 1 407 ? 24.617 -39.277 60.419 1.00 99.04 677 GLN A O 1
ATOM 3355 N N . LEU A 1 408 ? 24.860 -37.845 62.133 1.00 96.03 678 LEU A N 1
ATOM 3356 C CA . LEU A 1 408 ? 25.965 -37.065 61.553 1.00 95.86 678 LEU A CA 1
ATOM 3357 C C . LEU A 1 408 ? 27.174 -37.921 61.170 1.00 96.71 678 LEU A C 1
ATOM 3358 O O . LEU A 1 408 ? 27.862 -37.604 60.202 1.00 94.70 678 LEU A O 1
ATOM 3363 N N . LYS A 1 409 ? 27.447 -38.985 61.928 1.00 93.33 679 LYS A N 1
ATOM 3364 C CA . LYS A 1 409 ? 28.599 -39.818 61.624 1.00 92.46 679 LYS A CA 1
ATOM 3365 C C . LYS A 1 409 ? 28.328 -40.650 60.385 1.00 95.70 679 LYS A C 1
ATOM 3366 O O . LYS A 1 409 ? 29.264 -40.851 59.597 1.00 95.96 679 LYS A O 1
ATOM 3372 N N . GLN A 1 410 ? 27.050 -41.035 60.151 1.00 90.35 680 GLN A N 1
ATOM 3373 C CA . GLN A 1 410 ? 26.666 -41.755 58.935 1.00 89.68 680 GLN A CA 1
ATOM 3374 C C . GLN A 1 410 ? 26.695 -40.790 57.728 1.00 95.25 680 GLN A C 1
ATOM 3375 O O . GLN A 1 410 ? 27.329 -41.115 56.719 1.00 96.96 680 GLN A O 1
ATOM 3381 N N . TYR A 1 411 ? 26.103 -39.585 57.849 1.00 90.12 681 TYR A N 1
ATOM 3382 C CA . TYR A 1 411 ? 26.189 -38.571 56.793 1.00 89.62 681 TYR A CA 1
ATOM 3383 C C . TYR A 1 411 ? 27.657 -38.331 56.354 1.00 93.78 681 TYR A C 1
ATOM 3384 O O . TYR A 1 411 ? 27.936 -38.134 55.169 1.00 93.69 681 TYR A O 1
ATOM 3393 N N . GLU A 1 412 ? 28.586 -38.397 57.311 1.00 90.42 682 GLU A N 1
ATOM 3394 C CA . GLU A 1 412 ? 30.006 -38.180 57.081 1.00 90.68 682 GLU A CA 1
ATOM 3395 C C . GLU A 1 412 ? 30.595 -39.316 56.267 1.00 95.37 682 GLU A C 1
ATOM 3396 O O . GLU A 1 412 ? 31.411 -39.066 55.387 1.00 94.49 682 GLU A O 1
ATOM 3402 N N . HIS A 1 413 ? 30.160 -40.553 56.532 1.00 93.46 683 HIS A N 1
ATOM 3403 C CA . HIS A 1 413 ? 30.620 -41.731 55.797 1.00 93.74 683 HIS A CA 1
ATOM 3404 C C . HIS A 1 413 ? 30.194 -41.612 54.329 1.00 97.33 683 HIS A C 1
ATOM 3405 O O . HIS A 1 413 ? 31.031 -41.753 53.417 1.00 96.85 683 HIS A O 1
ATOM 3412 N N . ASN A 1 414 ? 28.897 -41.256 54.126 1.00 91.09 684 ASN A N 1
ATOM 3413 C CA . ASN A 1 414 ? 28.283 -40.984 52.840 1.00 89.69 684 ASN A CA 1
ATOM 3414 C C . ASN A 1 414 ? 29.049 -39.938 52.038 1.00 92.14 684 ASN A C 1
ATOM 3415 O O . ASN A 1 414 ? 29.180 -40.104 50.834 1.00 91.92 684 ASN A O 1
ATOM 3420 N N . ILE A 1 415 ? 29.522 -38.855 52.691 1.00 88.00 685 ILE A N 1
ATOM 3421 C CA . ILE A 1 415 ? 30.260 -37.766 52.043 1.00 87.22 685 ILE A CA 1
ATOM 3422 C C . ILE A 1 415 ? 31.603 -38.317 51.543 1.00 93.84 685 ILE A C 1
ATOM 3423 O O . ILE A 1 415 ? 31.925 -38.125 50.367 1.00 94.19 685 ILE A 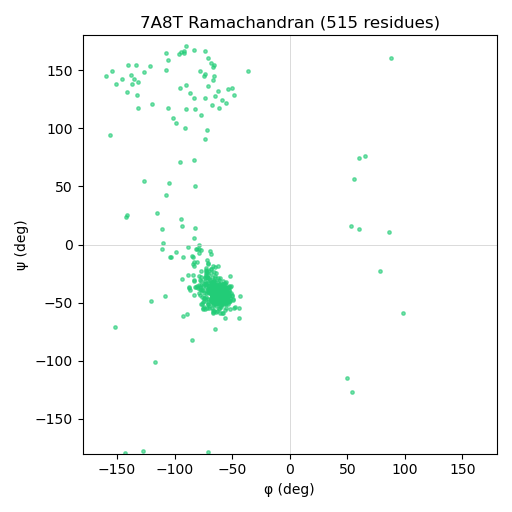O 1
ATOM 3428 N N . ILE A 1 416 ? 32.343 -39.045 52.411 1.00 91.63 686 ILE A N 1
ATOM 3429 C CA . ILE A 1 416 ? 33.632 -39.681 52.104 1.00 92.12 686 ILE A CA 1
ATOM 3430 C C . ILE A 1 416 ? 33.491 -40.554 50.845 1.00 99.14 686 ILE A C 1
ATOM 3431 O O . ILE A 1 416 ? 34.283 -40.396 49.917 1.00 101.02 686 ILE A O 1
ATOM 3436 N N . ASN A 1 417 ? 32.453 -41.431 50.796 1.00 96.23 687 ASN A N 1
ATOM 3437 C CA . ASN A 1 417 ? 32.182 -42.348 49.677 1.00 95.90 687 ASN A CA 1
ATOM 3438 C C . ASN A 1 417 ? 31.743 -41.629 48.379 1.00 99.58 687 ASN A C 1
ATOM 3439 O O . ASN A 1 417 ? 31.871 -42.207 47.297 1.00 102.45 687 ASN A O 1
ATOM 3444 N N . TYR A 1 418 ? 31.247 -40.388 48.478 1.00 92.46 688 TYR A N 1
ATOM 3445 C CA . TYR A 1 418 ? 30.814 -39.598 47.333 1.00 90.46 688 TYR A CA 1
ATOM 3446 C C . TYR A 1 418 ? 31.929 -38.718 46.815 1.00 98.85 688 TYR A C 1
ATOM 3447 O O . TYR A 1 418 ? 31.769 -38.130 45.745 1.00 100.35 688 TYR A O 1
ATOM 3456 N N . LYS A 1 419 ? 33.056 -38.594 47.567 1.00 97.01 689 LYS A N 1
ATOM 3457 C CA . LYS A 1 419 ? 34.188 -37.719 47.210 1.00 97.51 689 LYS A CA 1
ATOM 3458 C C . LYS A 1 419 ? 34.613 -37.957 45.748 1.00 101.26 689 LYS A C 1
ATOM 3459 O O . LYS A 1 419 ? 34.695 -37.020 44.957 1.00 100.88 689 LYS A O 1
ATOM 3465 N N . ASN A 1 420 ? 34.748 -39.239 45.387 1.00 97.60 690 ASN A N 1
ATOM 3466 C CA . ASN A 1 420 ? 35.119 -39.809 44.097 1.00 96.50 690 ASN A CA 1
ATOM 3467 C C . ASN A 1 420 ? 34.414 -39.108 42.918 1.00 97.49 690 ASN A C 1
ATOM 3468 O O . ASN A 1 420 ? 35.061 -38.788 41.918 1.00 98.82 690 ASN A O 1
ATOM 3473 N N . ASN A 1 421 ? 33.111 -38.841 43.049 1.00 90.67 691 ASN A N 1
ATOM 3474 C CA . ASN A 1 421 ? 32.302 -38.214 42.006 1.00 88.68 691 ASN A CA 1
ATOM 3475 C C . ASN A 1 421 ? 32.738 -36.777 41.745 1.00 91.89 691 ASN A C 1
ATOM 3476 O O . ASN A 1 421 ? 32.726 -36.335 40.602 1.00 93.35 691 ASN A O 1
ATOM 3481 N N . ILE A 1 422 ? 33.175 -36.073 42.779 1.00 87.10 692 ILE A N 1
ATOM 3482 C CA . ILE A 1 422 ? 33.609 -34.686 42.654 1.00 86.83 692 ILE A CA 1
ATOM 3483 C C . ILE A 1 422 ? 34.883 -34.638 41.823 1.00 95.29 692 ILE A C 1
ATOM 3484 O O . ILE A 1 422 ? 35.008 -33.764 40.967 1.00 95.14 692 ILE A O 1
ATOM 3489 N N . ASP A 1 423 ? 35.797 -35.607 42.042 1.00 95.24 693 ASP A N 1
ATOM 3490 C CA . ASP A 1 423 ? 37.056 -35.726 41.314 1.00 96.38 693 ASP A CA 1
ATOM 3491 C C . ASP A 1 423 ? 36.760 -36.009 39.829 1.00 98.22 693 ASP A C 1
ATOM 3492 O O . ASP A 1 423 ? 37.340 -35.330 38.969 1.00 98.39 693 ASP A O 1
ATOM 3497 N N . LYS A 1 424 ? 35.819 -36.962 39.538 1.00 91.78 694 LYS A N 1
ATOM 3498 C CA . LYS A 1 424 ? 35.399 -37.295 38.179 1.00 91.43 694 LYS A CA 1
ATOM 3499 C C . LYS A 1 424 ? 34.967 -36.033 37.415 1.00 97.49 694 LYS A C 1
ATOM 3500 O O . LYS A 1 424 ? 35.429 -35.814 36.279 1.00 99.38 694 LYS A O 1
ATOM 3506 N N . LEU A 1 425 ? 34.128 -35.190 38.056 1.00 91.54 695 LEU A N 1
ATOM 3507 C CA . LEU A 1 425 ? 33.646 -33.935 37.490 1.00 90.57 695 LEU A CA 1
ATOM 3508 C C . LEU A 1 425 ? 34.791 -32.943 37.260 1.00 96.15 695 LEU A C 1
ATOM 3509 O O . LEU A 1 425 ? 34.779 -32.213 36.267 1.00 97.15 695 LEU A O 1
ATOM 3514 N N . GLU A 1 426 ? 35.781 -32.913 38.162 1.00 92.81 696 GLU A N 1
ATOM 3515 C CA . GLU A 1 426 ? 36.908 -31.982 38.026 1.00 93.34 696 GLU A CA 1
ATOM 3516 C C . GLU A 1 426 ? 37.755 -32.351 36.819 1.00 99.77 696 GLU A C 1
ATOM 3517 O O . GLU A 1 426 ? 38.380 -31.482 36.197 1.00 101.16 696 GLU A O 1
ATOM 3523 N N . GLY A 1 427 ? 37.735 -33.642 36.499 1.00 96.00 697 GLY A N 1
ATOM 3524 C CA . GLY A 1 427 ? 38.451 -34.214 35.375 1.00 95.79 697 GLY A CA 1
ATOM 3525 C C . GLY A 1 427 ? 37.823 -33.811 34.070 1.00 99.37 697 GLY A C 1
ATOM 3526 O O . GLY A 1 427 ? 38.524 -33.337 33.177 1.00 100.53 697 GLY A O 1
ATOM 3527 N N . ASP A 1 428 ? 36.494 -33.972 33.967 1.00 95.11 698 ASP A N 1
ATOM 3528 C CA . ASP A 1 428 ? 35.715 -33.625 32.779 1.00 94.64 698 ASP A CA 1
ATOM 3529 C C . ASP A 1 428 ? 35.683 -32.130 32.584 1.00 97.27 698 ASP A C 1
ATOM 3530 O O . ASP A 1 428 ? 35.719 -31.675 31.450 1.00 96.96 698 ASP A O 1
ATOM 3535 N N . HIS A 1 429 ? 35.710 -31.371 33.678 1.00 93.54 699 HIS A N 1
ATOM 3536 C CA . HIS A 1 429 ? 35.773 -29.921 33.640 1.00 93.26 699 HIS A CA 1
ATOM 3537 C C . HIS A 1 429 ? 37.083 -29.489 32.975 1.00 97.37 699 HIS A C 1
ATOM 3538 O O . HIS A 1 429 ? 37.067 -28.606 32.113 1.00 98.06 699 HIS A O 1
ATOM 3545 N N . GLN A 1 430 ? 38.200 -30.154 33.327 1.00 92.68 700 GLN A N 1
ATOM 3546 C CA . GLN A 1 430 ? 39.510 -29.851 32.752 1.00 92.56 700 GLN A CA 1
ATOM 3547 C C . GLN A 1 430 ? 39.477 -30.007 31.243 1.00 97.74 700 GLN A C 1
ATOM 3548 O O . GLN A 1 430 ? 39.865 -29.068 30.548 1.00 100.22 700 GLN A O 1
ATOM 3554 N N . LEU A 1 431 ? 38.944 -31.151 30.731 1.00 91.27 701 LEU A N 1
ATOM 3555 C CA . LEU A 1 431 ? 38.841 -31.430 29.298 1.00 88.95 701 LEU A CA 1
ATOM 3556 C C . LEU A 1 431 ? 38.099 -30.327 28.567 1.00 94.66 701 LEU A C 1
ATOM 3557 O O . LEU A 1 431 ? 38.571 -29.875 27.520 1.00 96.68 701 LEU A O 1
ATOM 3562 N N . ILE A 1 432 ? 36.970 -29.876 29.131 1.00 89.96 702 ILE A N 1
ATOM 3563 C CA . ILE A 1 432 ? 36.133 -28.806 28.593 1.00 90.27 702 ILE A CA 1
ATOM 3564 C C . ILE A 1 432 ? 36.941 -27.500 28.470 1.00 94.72 702 ILE A C 1
ATOM 3565 O O . ILE A 1 432 ? 36.869 -26.834 27.442 1.00 93.96 702 ILE A O 1
ATOM 3570 N N . GLN A 1 433 ? 37.681 -27.130 29.515 1.00 91.96 703 GLN A N 1
ATOM 3571 C CA . GLN A 1 433 ? 38.464 -25.893 29.511 1.00 92.48 703 GLN A CA 1
ATOM 3572 C C . GLN A 1 433 ? 39.682 -26.000 28.584 1.00 99.43 703 GLN A C 1
ATOM 3573 O O . GLN A 1 433 ? 40.045 -25.008 27.934 1.00 101.27 703 GLN A O 1
ATOM 3579 N N . GLU A 1 434 ? 40.268 -27.212 28.468 1.00 94.71 704 GLU A N 1
ATOM 3580 C CA . GLU A 1 434 ? 41.399 -27.473 27.568 1.00 93.79 704 GLU A CA 1
ATOM 3581 C C . GLU A 1 434 ? 40.917 -27.421 26.093 1.00 97.14 704 GLU A C 1
ATOM 3582 O O . GLU A 1 434 ? 41.672 -27.028 25.202 1.00 97.67 704 GLU A O 1
ATOM 3588 N N . ALA A 1 435 ? 39.639 -27.767 25.861 1.00 93.08 705 ALA A N 1
ATOM 3589 C CA . ALA A 1 435 ? 38.994 -27.764 24.546 1.00 92.20 705 ALA A CA 1
ATOM 3590 C C . ALA A 1 435 ? 38.529 -26.366 24.146 1.00 96.80 705 ALA A C 1
ATOM 3591 O O . ALA A 1 435 ? 38.048 -26.192 23.031 1.00 97.85 705 ALA A O 1
ATOM 3593 N N . LEU A 1 436 ? 38.677 -25.379 25.034 1.00 94.23 706 LEU A N 1
ATOM 3594 C CA . LEU A 1 436 ? 38.220 -24.005 24.837 1.00 95.27 706 LEU A CA 1
ATOM 3595 C C . LEU A 1 436 ? 36.688 -23.994 24.517 1.00 99.78 706 LEU A C 1
ATOM 3596 O O . LEU A 1 436 ? 36.231 -23.510 23.480 1.00 100.40 706 LEU A O 1
ATOM 3601 N N . VAL A 1 437 ? 35.919 -24.587 25.442 1.00 96.19 707 VAL A N 1
ATOM 3602 C CA . VAL A 1 437 ? 34.459 -24.628 25.477 1.00 94.64 707 VAL A CA 1
ATOM 3603 C C . VAL A 1 437 ? 34.061 -23.660 26.585 1.00 100.69 707 VAL A C 1
ATOM 3604 O O . VAL A 1 437 ? 34.498 -23.821 27.734 1.00 100.22 707 VAL A O 1
ATOM 3608 N N . PHE A 1 438 ? 33.334 -22.595 26.224 1.00 99.59 708 PHE A N 1
ATOM 3609 C CA . PHE A 1 438 ? 33.004 -21.547 27.192 1.00 101.54 708 PHE A CA 1
ATOM 3610 C C . PHE A 1 438 ? 31.517 -21.522 27.568 1.00 105.14 708 PHE A C 1
ATOM 3611 O O . PHE A 1 438 ? 31.108 -20.705 28.403 1.00 106.96 708 PHE A O 1
ATOM 3619 N N . ASP A 1 439 ? 30.736 -22.448 27.009 1.00 98.53 709 ASP A N 1
ATOM 3620 C CA . ASP A 1 439 ? 29.297 -22.525 27.192 1.00 98.76 709 ASP A CA 1
ATOM 3621 C C . ASP A 1 439 ? 28.826 -23.937 27.502 1.00 101.33 709 ASP A C 1
ATOM 3622 O O . ASP A 1 439 ? 29.483 -24.891 27.089 1.00 101.51 709 ASP A O 1
ATOM 3627 N N . ASN A 1 440 ? 27.667 -24.079 28.187 1.00 96.35 710 ASN A N 1
ATOM 3628 C CA . ASN A 1 440 ? 27.073 -25.394 28.457 1.00 94.92 710 ASN A CA 1
ATOM 3629 C C . ASN A 1 440 ? 25.580 -25.257 28.686 1.00 98.91 710 ASN A C 1
ATOM 3630 O O . ASN A 1 440 ? 25.130 -25.010 29.806 1.00 99.85 710 ASN A O 1
ATOM 3635 N N . LYS A 1 441 ? 24.807 -25.440 27.614 1.00 94.97 711 LYS A N 1
ATOM 3636 C CA . LYS A 1 441 ? 23.359 -25.294 27.663 1.00 95.27 711 LYS A CA 1
ATOM 3637 C C . LYS A 1 441 ? 22.692 -26.404 28.488 1.00 99.98 711 LYS A C 1
ATOM 3638 O O . LYS A 1 441 ? 21.603 -26.189 29.018 1.00 102.54 711 LYS A O 1
ATOM 3644 N N . HIS A 1 442 ? 23.376 -27.537 28.667 1.00 93.59 712 HIS A N 1
ATOM 3645 C CA . HIS A 1 442 ? 22.859 -28.734 29.315 1.00 92.48 712 HIS A CA 1
ATOM 3646 C C . HIS A 1 442 ? 22.858 -28.722 30.864 1.00 98.08 712 HIS A C 1
ATOM 3647 O O . HIS A 1 442 ? 22.357 -29.679 31.464 1.00 98.98 712 HIS A O 1
ATOM 3654 N N . THR A 1 443 ? 23.392 -27.675 31.510 1.00 94.11 713 THR A N 1
ATOM 3655 C CA . THR A 1 443 ? 23.419 -27.564 32.970 1.00 93.82 713 THR A CA 1
ATOM 3656 C C . THR A 1 443 ? 23.477 -26.101 33.394 1.00 101.84 713 THR A C 1
ATOM 3657 O O . THR A 1 443 ? 24.036 -25.267 32.674 1.00 103.14 713 THR A O 1
ATOM 3661 N N . ASN A 1 444 ? 22.899 -25.792 34.566 1.00 100.41 714 ASN A N 1
ATOM 3662 C CA . ASN A 1 444 ? 22.941 -24.444 35.142 1.00 101.14 714 ASN A CA 1
ATOM 3663 C C . ASN A 1 444 ? 24.053 -24.395 36.204 1.00 103.20 714 ASN A C 1
ATOM 3664 O O . ASN A 1 444 ? 24.362 -23.313 36.705 1.00 104.49 714 ASN A O 1
ATOM 3669 N N . TYR A 1 445 ? 24.671 -25.566 36.519 1.00 96.40 715 TYR A N 1
ATOM 3670 C CA . TYR A 1 445 ? 25.776 -25.690 37.469 1.00 94.96 715 TYR A CA 1
ATOM 3671 C C . TYR A 1 445 ? 27.127 -25.458 36.820 1.00 101.90 715 TYR A C 1
ATOM 3672 O O . TYR A 1 445 ? 27.433 -26.064 35.784 1.00 103.08 715 TYR A O 1
ATOM 3681 N N . THR A 1 446 ? 27.941 -24.600 37.441 1.00 97.89 716 THR A N 1
ATOM 3682 C CA . THR A 1 446 ? 29.310 -24.364 37.043 1.00 96.49 716 THR A CA 1
ATOM 3683 C C . THR A 1 446 ? 30.128 -25.264 37.960 1.00 99.16 716 THR A C 1
ATOM 3684 O O . THR A 1 446 ? 29.584 -25.736 38.961 1.00 100.72 716 THR A O 1
ATOM 3688 N N . MET A 1 447 ? 31.408 -25.526 37.640 1.00 93.42 717 MET A N 1
ATOM 3689 C CA . MET A 1 447 ? 32.274 -26.347 38.497 1.00 91.75 717 MET A CA 1
ATOM 3690 C C . MET A 1 447 ? 32.457 -25.640 39.817 1.00 96.45 717 MET A C 1
ATOM 3691 O O . MET A 1 447 ? 32.405 -26.274 40.875 1.00 96.47 717 MET A O 1
ATOM 3696 N N . GLU A 1 448 ? 32.606 -24.312 39.751 1.00 93.40 718 GLU A N 1
ATOM 3697 C CA . GLU A 1 448 ? 32.778 -23.480 40.922 1.00 95.00 718 GLU A CA 1
ATOM 3698 C C . GLU A 1 448 ? 31.627 -23.656 41.918 1.00 100.22 718 GLU A C 1
ATOM 3699 O O . GLU A 1 448 ? 31.930 -23.881 43.086 1.00 99.48 718 GLU A O 1
ATOM 3705 N N . HIS A 1 449 ? 30.343 -23.688 41.455 1.00 97.88 719 HIS A N 1
ATOM 3706 C CA . HIS A 1 449 ? 29.161 -23.906 42.309 1.00 98.87 719 HIS A CA 1
ATOM 3707 C C . HIS A 1 449 ? 29.325 -25.184 43.097 1.00 100.95 719 HIS A C 1
ATOM 3708 O O . HIS A 1 449 ? 29.193 -25.172 44.331 1.00 101.84 719 HIS A O 1
ATOM 3715 N N . ILE A 1 450 ? 29.680 -26.276 42.385 1.00 93.69 720 ILE A N 1
ATOM 3716 C CA . ILE A 1 450 ? 29.937 -27.595 42.968 1.00 91.06 720 ILE A CA 1
ATOM 3717 C C . ILE A 1 450 ? 31.107 -27.502 43.981 1.00 95.53 720 ILE A C 1
ATOM 3718 O O . ILE A 1 450 ? 30.993 -28.046 45.079 1.00 95.78 720 ILE A O 1
ATOM 3723 N N . ARG A 1 451 ? 32.208 -26.803 43.622 1.00 91.44 721 ARG A N 1
ATOM 3724 C CA . ARG A 1 451 ? 33.375 -26.650 44.494 1.00 91.64 721 ARG A CA 1
ATOM 3725 C C . ARG A 1 451 ? 33.008 -25.928 45.795 1.00 98.26 721 ARG A C 1
ATOM 3726 O O . ARG A 1 451 ? 33.262 -26.478 46.878 1.00 98.00 721 ARG A O 1
ATOM 3734 N N . VAL A 1 452 ? 32.399 -24.700 45.704 1.00 96.04 722 VAL A N 1
ATOM 3735 C CA . VAL A 1 452 ? 32.010 -23.930 46.908 1.00 96.56 722 VAL A CA 1
ATOM 3736 C C . VAL A 1 452 ? 30.982 -24.767 47.702 1.00 99.01 722 VAL A C 1
ATOM 3737 O O . VAL A 1 452 ? 31.129 -24.891 48.916 1.00 100.29 722 VAL A O 1
ATOM 3741 N N . GLY A 1 453 ? 30.050 -25.413 46.997 1.00 94.40 723 GLY A N 1
ATOM 3742 C CA . GLY A 1 453 ? 29.048 -26.299 47.586 1.00 93.70 723 GLY A CA 1
ATOM 3743 C C . GLY A 1 453 ? 29.616 -27.464 48.377 1.00 95.22 723 GLY A C 1
ATOM 3744 O O . GLY A 1 453 ? 29.162 -27.727 49.492 1.00 94.80 723 GLY A O 1
ATOM 3745 N N . TRP A 1 454 ? 30.624 -28.154 47.807 1.00 91.39 724 TRP A N 1
ATOM 3746 C CA . TRP A 1 454 ? 31.318 -29.301 48.408 1.00 90.68 724 TRP A CA 1
ATOM 3747 C C . TRP A 1 454 ? 32.103 -28.871 49.625 1.00 96.62 724 TRP A C 1
ATOM 3748 O O . TRP A 1 454 ? 32.007 -29.546 50.652 1.00 97.23 724 TRP A O 1
ATOM 3759 N N . GLU A 1 455 ? 32.886 -27.759 49.524 1.00 94.19 725 GLU A N 1
ATOM 3760 C CA . GLU A 1 455 ? 33.653 -27.205 50.657 1.00 95.08 725 GLU A CA 1
ATOM 3761 C C . GLU A 1 455 ? 32.719 -26.951 51.794 1.00 100.26 725 GLU A C 1
ATOM 3762 O O . GLU A 1 455 ? 32.939 -27.480 52.886 1.00 100.95 725 GLU A O 1
ATOM 3768 N N . LEU A 1 456 ? 31.611 -26.227 51.515 1.00 96.47 726 LEU A N 1
ATOM 3769 C CA . LEU A 1 456 ? 30.587 -25.921 52.514 1.00 96.91 726 LEU A CA 1
ATOM 3770 C C . LEU A 1 456 ? 30.107 -27.196 53.212 1.00 99.71 726 LEU A C 1
ATOM 3771 O O . LEU A 1 456 ? 30.010 -27.214 54.437 1.00 101.00 726 LEU A O 1
ATOM 3776 N N . LEU A 1 457 ? 29.902 -28.280 52.446 1.00 94.45 727 LEU A N 1
ATOM 3777 C CA . LEU A 1 457 ? 29.459 -29.566 52.986 1.00 93.01 727 LEU A CA 1
ATOM 3778 C C . LEU A 1 457 ? 30.502 -30.142 53.943 1.00 96.50 727 LEU A C 1
ATOM 3779 O O . LEU A 1 457 ? 30.142 -30.560 55.047 1.00 96.92 727 LEU A O 1
ATOM 3784 N N . LEU A 1 458 ? 31.793 -30.127 53.550 1.00 91.34 728 LEU A N 1
ATOM 3785 C CA . LEU A 1 458 ? 32.862 -30.669 54.398 1.00 89.56 728 LEU A CA 1
ATOM 3786 C C . LEU A 1 458 ? 32.978 -29.871 55.672 1.00 96.98 728 LEU A C 1
ATOM 3787 O O . LEU A 1 458 ? 33.059 -30.464 56.751 1.00 97.45 728 LEU A O 1
ATOM 3792 N N . THR A 1 459 ? 32.918 -28.527 55.546 1.00 95.44 729 THR A N 1
ATOM 3793 C CA . THR A 1 459 ? 32.944 -27.555 56.641 1.00 97.37 729 THR A CA 1
ATOM 3794 C C . THR A 1 459 ? 31.818 -27.786 57.626 1.00 104.02 729 THR A C 1
ATOM 3795 O O . THR A 1 459 ? 32.098 -27.981 58.807 1.00 106.13 729 THR A O 1
ATOM 3799 N N . THR A 1 460 ? 30.545 -27.746 57.170 1.00 100.78 730 THR A N 1
ATOM 3800 C CA . THR A 1 460 ? 29.439 -27.873 58.122 1.00 101.03 730 THR A CA 1
ATOM 3801 C C . THR A 1 460 ? 29.387 -29.302 58.739 1.00 102.96 730 THR A C 1
ATOM 3802 O O . THR A 1 460 ? 29.073 -29.392 59.925 1.00 104.26 730 THR A O 1
ATOM 3806 N N . ILE A 1 461 ? 29.752 -30.388 58.013 1.00 96.41 731 ILE A N 1
ATOM 3807 C CA . ILE A 1 461 ? 29.730 -31.712 58.677 1.00 94.69 731 ILE A CA 1
ATOM 3808 C C . ILE A 1 461 ? 30.745 -31.711 59.846 1.00 99.61 731 ILE A C 1
ATOM 3809 O O . ILE A 1 461 ? 30.392 -32.114 60.963 1.00 99.39 731 ILE A O 1
ATOM 3814 N N . ALA A 1 462 ? 31.970 -31.186 59.601 1.00 97.23 732 ALA A N 1
ATOM 3815 C CA . ALA A 1 462 ? 33.053 -31.103 60.588 1.00 97.14 732 ALA A CA 1
ATOM 3816 C C . ALA A 1 462 ? 32.619 -30.302 61.809 1.00 103.60 732 ALA A C 1
ATOM 3817 O O . ALA A 1 462 ? 32.762 -30.778 62.935 1.00 103.25 732 ALA A O 1
ATOM 3819 N N . ARG A 1 463 ? 32.034 -29.112 61.568 1.00 102.79 733 ARG A N 1
ATOM 3820 C CA . ARG A 1 463 ? 31.552 -28.163 62.573 1.00 105.06 733 ARG A CA 1
ATOM 3821 C C . ARG A 1 463 ? 30.402 -28.756 63.405 1.00 108.54 733 ARG A C 1
ATOM 3822 O O . ARG A 1 463 ? 30.499 -28.774 64.635 1.00 109.50 733 ARG A O 1
ATOM 3830 N N . THR A 1 464 ? 29.347 -29.266 62.750 1.00 104.14 734 THR A N 1
ATOM 3831 C CA . THR A 1 464 ? 28.197 -29.813 63.477 1.00 104.76 734 THR A CA 1
ATOM 3832 C C . THR A 1 464 ? 28.585 -31.034 64.324 1.00 107.21 734 THR A C 1
ATOM 3833 O O . THR A 1 464 ? 28.075 -31.155 65.438 1.00 108.22 734 THR A O 1
ATOM 3837 N N . ILE A 1 465 ? 29.503 -31.899 63.845 1.00 101.64 735 ILE A N 1
ATOM 3838 C CA . ILE A 1 465 ? 29.949 -33.056 64.644 1.00 100.37 735 ILE A CA 1
ATOM 3839 C C . ILE A 1 465 ? 30.600 -32.530 65.926 1.00 104.24 735 ILE A C 1
ATOM 3840 O O . ILE A 1 465 ? 30.231 -32.973 67.017 1.00 103.37 735 ILE A O 1
ATOM 3845 N N . ASN A 1 466 ? 31.511 -31.534 65.783 1.00 101.88 736 ASN A N 1
ATOM 3846 C CA . ASN A 1 466 ? 32.220 -30.916 66.893 1.00 103.74 736 ASN A CA 1
ATOM 3847 C C . ASN A 1 466 ? 31.259 -30.293 67.901 1.00 111.69 736 ASN A C 1
ATOM 3848 O O . ASN A 1 466 ? 31.428 -30.531 69.105 1.00 111.69 736 ASN A O 1
ATOM 3853 N N . GLU A 1 467 ? 30.224 -29.552 67.426 1.00 109.61 737 GLU A N 1
ATOM 3854 C CA . GLU A 1 467 ? 29.212 -28.968 68.322 1.00 110.84 737 GLU A CA 1
ATOM 3855 C C . GLU A 1 467 ? 28.581 -30.057 69.201 1.00 113.36 737 GLU A C 1
ATOM 3856 O O . GLU A 1 467 ? 28.516 -29.885 70.416 1.00 114.60 737 GLU A O 1
ATOM 3862 N N . VAL A 1 468 ? 28.179 -31.196 68.601 1.00 107.68 738 VAL A N 1
ATOM 3863 C CA . VAL A 1 468 ? 27.557 -32.321 69.325 1.00 106.51 738 VAL A CA 1
ATOM 3864 C C . VAL A 1 468 ? 28.576 -32.952 70.283 1.00 111.82 738 VAL A C 1
ATOM 3865 O O . VAL A 1 468 ? 28.205 -33.311 71.403 1.00 111.15 738 VAL A O 1
ATOM 3869 N N . GLU A 1 469 ? 29.854 -33.078 69.837 1.00 109.40 739 GLU A N 1
ATOM 3870 C CA . GLU A 1 469 ? 30.952 -33.677 70.606 1.00 109.51 739 GLU A CA 1
ATOM 3871 C C . GLU A 1 469 ? 31.196 -32.916 71.920 1.00 116.87 739 GLU A C 1
ATOM 3872 O O . GLU A 1 469 ? 31.198 -33.530 73.003 1.00 115.97 739 GLU A O 1
ATOM 3878 N N . THR A 1 470 ? 31.354 -31.569 71.811 1.00 116.39 740 THR A N 1
ATOM 3879 C CA . THR A 1 470 ? 31.596 -30.663 72.937 1.00 118.82 740 THR A CA 1
ATOM 3880 C C . THR A 1 470 ? 30.354 -30.632 73.842 1.00 124.46 740 THR A C 1
ATOM 3881 O O . THR A 1 470 ? 30.508 -30.721 75.063 1.00 125.58 740 THR A O 1
ATOM 3885 N N . GLN A 1 471 ? 29.133 -30.598 73.254 1.00 120.54 741 GLN A N 1
ATOM 3886 C CA . GLN A 1 471 ? 27.884 -30.654 74.026 1.00 121.30 741 GLN A CA 1
ATOM 3887 C C . GLN A 1 471 ? 27.817 -31.918 74.885 1.00 126.70 741 GLN A C 1
ATOM 3888 O O . GLN A 1 471 ? 27.290 -31.854 75.998 1.00 128.39 741 GLN A O 1
ATOM 3894 N N . ILE A 1 472 ? 28.384 -33.045 74.396 1.00 121.95 742 ILE A N 1
ATOM 3895 C CA . ILE A 1 472 ? 28.431 -34.309 75.139 1.00 120.85 742 ILE A CA 1
ATOM 3896 C C . ILE A 1 472 ? 29.474 -34.188 76.291 1.00 127.58 742 ILE A C 1
ATOM 3897 O O . ILE A 1 472 ? 29.210 -34.695 77.389 1.00 128.19 742 ILE A O 1
ATOM 3902 N N . LEU A 1 473 ? 30.605 -33.484 76.072 1.00 125.24 743 LEU A N 1
ATOM 3903 C CA . LEU A 1 473 ? 31.596 -33.284 77.135 1.00 126.91 743 LEU A CA 1
ATOM 3904 C C . LEU A 1 473 ? 31.049 -32.409 78.275 1.00 134.89 743 LEU A C 1
ATOM 3905 O O . LEU A 1 473 ? 31.324 -32.683 79.444 1.00 134.90 743 LEU A O 1
ATOM 3910 N N . THR A 1 474 ? 30.267 -31.374 77.920 1.00 134.39 744 THR A N 1
ATOM 3911 C CA . THR A 1 474 ? 29.604 -30.420 78.808 1.00 137.48 744 THR A CA 1
ATOM 3912 C C . THR A 1 474 ? 28.492 -31.121 79.632 1.00 144.37 744 THR A C 1
ATOM 3913 O O . THR A 1 474 ? 28.283 -30.770 80.795 1.00 146.26 744 THR A O 1
ATOM 3917 N N . ARG A 1 475 ? 27.801 -32.108 79.029 1.00 141.05 745 ARG A N 1
ATOM 3918 C CA . ARG A 1 475 ? 26.680 -32.851 79.616 1.00 141.28 745 ARG A CA 1
ATOM 3919 C C . ARG A 1 475 ? 27.085 -33.709 80.845 1.00 147.16 745 ARG A C 1
ATOM 3920 O O . ARG A 1 475 ? 26.696 -33.361 81.972 1.00 148.94 745 ARG A O 1
ATOM 3928 N N . ASP A 1 476 ? 27.820 -34.837 80.619 1.00 142.13 746 ASP A N 1
ATOM 3929 C CA . ASP A 1 476 ? 28.279 -35.802 81.635 1.00 174.43 746 ASP A CA 1
ATOM 3930 C C . ASP A 1 476 ? 27.105 -36.367 82.468 1.00 197.25 746 ASP A C 1
ATOM 3931 O O . ASP A 1 476 ? 26.070 -36.755 81.921 1.00 153.96 746 ASP A O 1
ATOM 3936 N N . VAL B 2 9 ? 14.495 27.053 -140.718 1.00 182.28 180 VAL B N 1
ATOM 3937 C CA . VAL B 2 9 ? 13.123 26.584 -140.510 1.00 181.87 180 VAL B CA 1
ATOM 3938 C C . VAL B 2 9 ? 12.993 25.167 -141.094 1.00 187.59 180 VAL B C 1
ATOM 3939 O O . VAL B 2 9 ? 12.503 24.274 -140.401 1.00 186.85 180 VAL B O 1
ATOM 3943 N N . PHE B 2 10 ? 13.441 24.966 -142.358 1.00 185.83 181 PHE B N 1
ATOM 3944 C CA . PHE B 2 10 ? 13.398 23.685 -143.080 1.00 186.49 181 PHE B CA 1
ATOM 3945 C C . PHE B 2 10 ? 14.683 22.866 -142.828 1.00 189.45 181 PHE B C 1
ATOM 3946 O O . PHE B 2 10 ? 14.583 21.746 -142.315 1.00 189.02 181 PHE B O 1
ATOM 3954 N N . LYS B 2 11 ? 15.879 23.423 -143.188 1.00 184.91 182 LYS B N 1
ATOM 3955 C CA . LYS B 2 11 ? 17.186 22.758 -143.032 1.00 183.46 182 LYS B CA 1
ATOM 3956 C C . LYS B 2 11 ? 18.243 23.640 -142.268 1.00 185.25 182 LYS B C 1
ATOM 3957 O O . LYS B 2 11 ? 17.925 24.735 -141.775 1.00 183.88 182 LYS B O 1
ATOM 3963 N N . THR B 2 12 ? 19.485 23.089 -142.132 1.00 180.62 183 THR B N 1
ATOM 3964 C CA . THR B 2 12 ? 20.669 23.674 -141.483 1.00 178.97 183 THR B CA 1
ATOM 3965 C C . THR B 2 12 ? 21.948 23.221 -142.251 1.00 180.78 183 THR B C 1
ATOM 3966 O O . THR B 2 12 ? 22.034 22.081 -142.724 1.00 180.56 183 THR B O 1
ATOM 3970 N N . TYR B 2 13 ? 22.922 24.148 -142.364 1.00 175.07 184 TYR B N 1
ATOM 3971 C CA . TYR B 2 13 ? 24.210 24.047 -143.066 1.00 173.44 184 TYR B CA 1
ATOM 3972 C C . TYR B 2 13 ? 25.176 23.020 -142.431 1.00 174.51 184 TYR B C 1
ATOM 3973 O O . TYR B 2 13 ? 25.110 22.738 -141.230 1.00 173.67 184 TYR B O 1
ATOM 3982 N N . ILE B 2 14 ? 26.071 22.468 -143.278 1.00 169.09 185 ILE B N 1
ATOM 3983 C CA . ILE B 2 14 ? 27.111 21.495 -142.935 1.00 167.44 185 ILE B CA 1
ATOM 3984 C C . ILE B 2 14 ? 28.432 21.982 -143.565 1.00 169.74 185 ILE B C 1
ATOM 3985 O O . ILE B 2 14 ? 28.520 22.104 -144.792 1.00 169.88 185 ILE B O 1
ATOM 3990 N N . SER B 2 15 ? 29.441 22.280 -142.723 1.00 164.30 186 SER B N 1
ATOM 3991 C CA . SER B 2 15 ? 30.751 22.817 -143.135 1.00 162.92 186 SER B CA 1
ATOM 3992 C C . SER B 2 15 ? 31.755 21.718 -143.612 1.00 164.05 186 SER B C 1
ATOM 3993 O O . SER B 2 15 ? 31.503 20.548 -143.331 1.00 163.87 186 SER B O 1
ATOM 3996 N N . PRO B 2 16 ? 32.913 22.055 -144.265 1.00 157.97 187 PRO B N 1
ATOM 3997 C CA . PRO B 2 16 ? 33.895 21.007 -144.632 1.00 156.50 187 PRO B CA 1
ATOM 3998 C C . PRO B 2 16 ? 34.355 20.102 -143.457 1.00 160.74 187 PRO B C 1
ATOM 3999 O O . PRO B 2 16 ? 34.548 18.898 -143.663 1.00 159.74 187 PRO B O 1
ATOM 4003 N N . TRP B 2 17 ? 34.530 20.676 -142.234 1.00 158.29 188 TRP B N 1
ATOM 4004 C CA . TRP B 2 17 ? 34.919 19.960 -141.000 1.00 158.45 188 TRP B CA 1
ATOM 4005 C C . TRP B 2 17 ? 33.785 19.021 -140.572 1.00 163.88 188 TRP B C 1
ATOM 4006 O O . TRP B 2 17 ? 34.034 17.865 -140.233 1.00 162.84 188 TRP B O 1
ATOM 4017 N N . GLU B 2 18 ? 32.541 19.531 -140.611 1.00 162.94 189 GLU B N 1
ATOM 4018 C CA . GLU B 2 18 ? 31.313 18.820 -140.250 1.00 164.52 189 GLU B CA 1
ATOM 4019 C C . GLU B 2 18 ? 30.959 17.738 -141.295 1.00 171.15 189 GLU B C 1
ATOM 4020 O O . GLU B 2 18 ? 30.250 16.788 -140.960 1.00 171.58 189 GLU B O 1
ATOM 4026 N N . ARG B 2 19 ? 31.455 17.880 -142.547 1.00 169.12 190 ARG B N 1
ATOM 4027 C CA . ARG B 2 19 ? 31.240 16.922 -143.643 1.00 169.55 190 ARG B CA 1
ATOM 4028 C C . ARG B 2 19 ? 32.218 15.760 -143.488 1.00 174.72 190 ARG B C 1
ATOM 4029 O O . ARG B 2 19 ? 31.845 14.618 -143.754 1.00 174.74 190 ARG B O 1
ATOM 4037 N N . ALA B 2 20 ? 33.455 16.057 -143.006 1.00 171.79 191 ALA B N 1
ATOM 4038 C CA . ALA B 2 20 ? 34.532 15.093 -142.760 1.00 171.91 191 ALA B CA 1
ATOM 4039 C C . ALA B 2 20 ? 34.073 13.909 -141.894 1.00 180.28 191 ALA B C 1
ATOM 4040 O O . ALA B 2 20 ? 34.501 12.783 -142.145 1.00 180.25 191 ALA B O 1
ATOM 4042 N N . MET B 2 21 ? 33.185 14.150 -140.910 1.00 180.11 192 MET B N 1
ATOM 4043 C CA . MET B 2 21 ? 32.638 13.095 -140.060 1.00 182.68 192 MET B CA 1
ATOM 4044 C C . MET B 2 21 ? 31.219 13.471 -139.578 1.00 189.72 192 MET B C 1
ATOM 4045 O O . MET B 2 21 ? 30.967 14.627 -139.233 1.00 189.33 192 MET B O 1
ATOM 4050 N N . GLY B 2 22 ? 30.315 12.493 -139.586 1.00 188.55 193 GLY B N 1
ATOM 4051 C CA . GLY B 2 22 ? 28.936 12.658 -139.131 1.00 189.50 193 GLY B CA 1
ATOM 4052 C C . GLY B 2 22 ? 28.069 13.598 -139.948 1.00 193.61 193 GLY B C 1
ATOM 4053 O O . GLY B 2 22 ? 27.793 14.723 -139.515 1.00 192.04 193 GLY B O 1
ATOM 4054 N N . VAL B 2 23 ? 27.611 13.120 -141.127 1.00 191.61 194 VAL B N 1
ATOM 4055 C CA . VAL B 2 23 ? 26.727 13.848 -142.054 1.00 191.50 194 VAL B CA 1
ATOM 4056 C C . VAL B 2 23 ? 25.264 13.397 -141.745 1.00 197.19 194 VAL B C 1
ATOM 4057 O O . VAL B 2 23 ? 24.650 12.640 -142.510 1.00 197.91 194 VAL B O 1
ATOM 4061 N N . ASP B 2 24 ? 24.741 13.839 -140.581 1.00 193.59 195 ASP B N 1
ATOM 4062 C CA . ASP B 2 24 ? 23.391 13.508 -140.106 1.00 194.19 195 ASP B CA 1
ATOM 4063 C C . ASP B 2 24 ? 22.590 14.791 -139.768 1.00 196.13 195 ASP B C 1
ATOM 4064 O O . ASP B 2 24 ? 23.203 15.774 -139.339 1.00 194.96 195 ASP B O 1
ATOM 4069 N N . PRO B 2 25 ? 21.237 14.812 -139.937 1.00 191.59 196 PRO B N 1
ATOM 4070 C CA . PRO B 2 25 ? 20.480 16.039 -139.619 1.00 189.77 196 PRO B CA 1
ATOM 4071 C C . PRO B 2 25 ? 20.571 16.435 -138.139 1.00 190.27 196 PRO B C 1
ATOM 4072 O O . PRO B 2 25 ? 20.430 15.588 -137.252 1.00 190.09 196 PRO B O 1
ATOM 4076 N N . GLN B 2 26 ? 20.862 17.731 -137.896 1.00 183.85 197 GLN B N 1
ATOM 4077 C CA . GLN B 2 26 ? 21.012 18.358 -136.577 1.00 181.73 197 GLN B CA 1
ATOM 4078 C C . GLN B 2 26 ? 19.636 18.536 -135.917 1.00 183.38 197 GLN B C 1
ATOM 4079 O O . GLN B 2 26 ? 18.647 18.768 -136.619 1.00 182.73 197 GLN B O 1
ATOM 4085 N N . GLN B 2 27 ? 19.577 18.426 -134.569 1.00 178.34 198 GLN B N 1
ATOM 4086 C CA . GLN B 2 27 ? 18.324 18.484 -133.803 1.00 176.92 198 GLN B CA 1
ATOM 4087 C C . GLN B 2 27 ? 18.412 19.331 -132.515 1.00 177.86 198 GLN B C 1
ATOM 4088 O O . GLN B 2 27 ? 19.388 19.221 -131.766 1.00 177.26 198 GLN B O 1
ATOM 4094 N N . LYS B 2 28 ? 17.342 20.139 -132.258 1.00 171.97 199 LYS B N 1
ATOM 4095 C CA . LYS B 2 28 ? 17.136 21.056 -131.122 1.00 177.81 199 LYS B CA 1
ATOM 4096 C C . LYS B 2 28 ? 18.309 22.046 -130.982 1.00 205.18 199 LYS B C 1
ATOM 4097 O O . LYS B 2 28 ? 18.093 23.247 -130.808 1.00 160.23 199 LYS B O 1
ATOM 4103 N N . PRO B 2 45 ? 26.929 15.490 -92.331 1.00 157.02 216 PRO B N 1
ATOM 4104 C CA . PRO B 2 45 ? 26.090 14.525 -93.050 1.00 158.23 216 PRO B CA 1
ATOM 4105 C C . PRO B 2 45 ? 26.880 13.305 -93.538 1.00 160.02 216 PRO B C 1
ATOM 4106 O O . PRO B 2 45 ? 26.536 12.189 -93.137 1.00 160.94 216 PRO B O 1
ATOM 4110 N N . LYS B 2 46 ? 27.926 13.499 -94.385 1.00 152.68 217 LYS B N 1
ATOM 4111 C CA . LYS B 2 46 ? 28.757 12.399 -94.909 1.00 150.32 217 LYS B CA 1
ATOM 4112 C C . LYS B 2 46 ? 29.664 11.806 -93.800 1.00 148.48 217 LYS B C 1
ATOM 4113 O O . LYS B 2 46 ? 30.061 10.636 -93.913 1.00 149.27 217 LYS B O 1
ATOM 4119 N N . TYR B 2 47 ? 29.977 12.585 -92.734 1.00 137.91 218 TYR B N 1
ATOM 4120 C CA . TYR B 2 47 ? 30.860 12.053 -91.704 1.00 134.09 218 TYR B CA 1
ATOM 4121 C C . TYR B 2 47 ? 30.350 12.254 -90.278 1.00 134.42 218 TYR B C 1
ATOM 4122 O O . TYR B 2 47 ? 29.820 13.322 -89.950 1.00 134.28 218 TYR B O 1
ATOM 4131 N N . LYS B 2 48 ? 30.540 11.205 -89.431 1.00 127.36 219 LYS B N 1
ATOM 4132 C CA . LYS B 2 48 ? 30.197 11.167 -88.003 1.00 125.96 219 LYS B CA 1
ATOM 4133 C C . LYS B 2 48 ? 31.068 12.140 -87.231 1.00 123.76 219 LYS B C 1
ATOM 4134 O O . LYS B 2 48 ? 32.262 12.230 -87.526 1.00 122.16 219 LYS B O 1
ATOM 4140 N N . SER B 2 49 ? 30.510 12.843 -86.231 1.00 117.10 220 SER B N 1
ATOM 4141 C CA . SER B 2 49 ? 31.333 13.765 -85.445 1.00 114.75 220 SER B CA 1
ATOM 4142 C C . SER B 2 49 ? 31.942 13.061 -84.243 1.00 117.21 220 SER B C 1
ATOM 4143 O O . SER B 2 49 ? 31.253 12.298 -83.561 1.00 118.04 220 SER B O 1
ATOM 4146 N N . PHE B 2 50 ? 33.234 13.326 -83.978 1.00 111.09 221 PHE B N 1
ATOM 4147 C CA . PHE B 2 50 ? 33.944 12.764 -82.824 1.00 109.34 221 PHE B CA 1
ATOM 4148 C C . PHE B 2 50 ? 34.263 13.853 -81.810 1.00 112.29 221 PHE B C 1
ATOM 4149 O O . PHE B 2 50 ? 35.032 13.618 -80.876 1.00 113.32 221 PHE B O 1
ATOM 4157 N N . ASN B 2 51 ? 33.633 15.025 -81.963 1.00 107.42 222 ASN B N 1
ATOM 4158 C CA . ASN B 2 51 ? 33.819 16.163 -81.064 1.00 106.02 222 ASN B CA 1
ATOM 4159 C C . ASN B 2 51 ? 33.129 15.910 -79.733 1.00 109.30 222 ASN B C 1
ATOM 4160 O O . ASN B 2 51 ? 31.943 15.575 -79.691 1.00 110.24 222 ASN B O 1
ATOM 4165 N N . ARG B 2 52 ? 33.884 16.035 -78.654 1.00 103.91 223 ARG B N 1
ATOM 4166 C CA . ARG B 2 52 ? 33.343 15.850 -77.318 1.00 104.55 223 ARG B CA 1
ATOM 4167 C C . ARG B 2 52 ? 33.241 17.208 -76.636 1.00 107.14 223 ARG B C 1
ATOM 4168 O O . ARG B 2 52 ? 33.779 18.198 -77.156 1.00 106.81 223 ARG B O 1
ATOM 4176 N N . THR B 2 53 ? 32.472 17.277 -75.530 1.00 102.41 224 THR B N 1
ATOM 4177 C CA . THR B 2 53 ? 32.310 18.500 -74.735 1.00 100.85 224 THR B CA 1
ATOM 4178 C C . THR B 2 53 ? 32.361 18.142 -73.256 1.00 105.22 224 THR B C 1
ATOM 4179 O O . THR B 2 53 ? 31.911 17.060 -72.845 1.00 105.01 224 THR B O 1
ATOM 4183 N N . ALA B 2 54 ? 32.93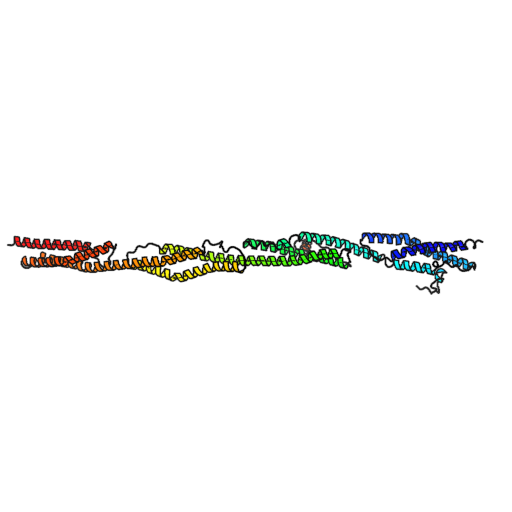2 19.069 -72.463 1.00 100.74 225 ALA B N 1
ATOM 4184 C CA . ALA B 2 54 ? 33.066 18.972 -71.019 1.00 98.41 225 ALA B CA 1
ATOM 4185 C C . ALA B 2 54 ? 31.706 18.988 -70.404 1.00 106.50 225 ALA B C 1
ATOM 4186 O O . ALA B 2 54 ? 30.873 19.826 -70.743 1.00 105.89 225 ALA B O 1
ATOM 4188 N N . MET B 2 55 ? 31.454 17.993 -69.563 1.00 108.50 226 MET B N 1
ATOM 4189 C CA . MET B 2 55 ? 30.208 17.825 -68.829 1.00 110.81 226 MET B CA 1
ATOM 4190 C C . MET B 2 55 ? 30.071 18.950 -67.793 1.00 112.68 226 MET B C 1
ATOM 4191 O O . MET B 2 55 ? 30.944 19.082 -66.927 1.00 109.86 226 MET B O 1
ATOM 4196 N N . PRO B 2 56 ? 28.994 19.774 -67.878 1.00 109.78 227 PRO B N 1
ATOM 4197 C CA . PRO B 2 56 ? 28.792 20.824 -66.854 1.00 109.50 227 PRO B CA 1
ATOM 4198 C C . PRO B 2 56 ? 28.507 20.186 -65.510 1.00 111.82 227 PRO B C 1
ATOM 4199 O O . PRO B 2 56 ? 27.885 19.123 -65.478 1.00 111.97 227 PRO B O 1
ATOM 4203 N N . TYR B 2 57 ? 28.983 20.791 -64.420 1.00 107.49 228 TYR B N 1
ATOM 4204 C CA . TYR B 2 57 ? 28.754 20.249 -63.077 1.00 107.92 228 TYR B CA 1
ATOM 4205 C C . TYR B 2 57 ? 27.242 20.074 -62.848 1.00 116.52 228 TYR B C 1
ATOM 4206 O O . TYR B 2 57 ? 26.473 21.016 -63.017 1.00 116.58 228 TYR B O 1
ATOM 4215 N N . GLY B 2 58 ? 26.828 18.853 -62.553 1.00 116.51 229 GLY B N 1
ATOM 4216 C CA . GLY B 2 58 ? 25.418 18.547 -62.343 1.00 118.58 229 GLY B CA 1
ATOM 4217 C C . GLY B 2 58 ? 24.641 18.215 -63.605 1.00 125.85 229 GLY B C 1
ATOM 4218 O O . GLY B 2 58 ? 23.409 18.137 -63.563 1.00 126.93 229 GLY B O 1
ATOM 4219 N N . GLY B 2 59 ? 25.353 18.017 -64.721 1.00 122.64 230 GLY B N 1
ATOM 4220 C CA . GLY B 2 59 ? 24.751 17.634 -65.994 1.00 122.84 230 GLY B CA 1
ATOM 4221 C C . GLY B 2 59 ? 24.293 18.764 -66.883 1.00 127.30 230 GLY B C 1
ATOM 4222 O O . GLY B 2 59 ? 24.066 19.882 -66.404 1.00 127.22 230 GLY B O 1
ATOM 4223 N N . TYR B 2 60 ? 24.118 18.447 -68.192 1.00 123.25 231 TYR B N 1
ATOM 4224 C CA . TYR B 2 60 ? 23.702 19.379 -69.251 1.00 122.22 231 TYR B CA 1
ATOM 4225 C C . TYR B 2 60 ? 22.287 19.972 -69.025 1.00 127.69 231 TYR B C 1
ATOM 4226 O O . TYR B 2 60 ? 22.076 21.149 -69.316 1.00 126.69 231 TYR B O 1
ATOM 4235 N N . GLU B 2 61 ? 21.334 19.163 -68.522 1.00 126.36 232 GLU B N 1
ATOM 4236 C CA . GLU B 2 61 ? 19.946 19.583 -68.269 1.00 127.36 232 GLU B CA 1
ATOM 4237 C C . GLU B 2 61 ? 19.871 20.665 -67.174 1.00 130.13 232 GLU B C 1
ATOM 4238 O O . GLU B 2 61 ? 19.118 21.625 -67.335 1.00 129.41 232 GLU B O 1
ATOM 4244 N N . LYS B 2 62 ? 20.681 20.526 -66.100 1.00 126.53 233 LYS B N 1
ATOM 4245 C CA . LYS B 2 62 ? 20.768 21.479 -64.985 1.00 126.14 233 LYS B CA 1
ATOM 4246 C C . LYS B 2 62 ? 21.383 22.784 -65.467 1.00 130.32 233 LYS B C 1
ATOM 4247 O O . LYS B 2 62 ? 20.920 23.858 -65.085 1.00 129.54 233 LYS B O 1
ATOM 4253 N N . ALA B 2 63 ? 22.419 22.679 -66.322 1.00 127.95 234 ALA B N 1
ATOM 4254 C CA . ALA B 2 63 ? 23.139 23.807 -66.919 1.00 127.95 234 ALA B CA 1
ATOM 4255 C C . ALA B 2 63 ? 22.251 24.608 -67.894 1.00 134.67 234 ALA B C 1
ATOM 4256 O O . ALA B 2 63 ? 22.391 25.832 -67.973 1.00 133.23 234 ALA B O 1
ATOM 4258 N N . SER B 2 64 ? 21.335 23.920 -68.618 1.00 134.48 235 SER B N 1
ATOM 4259 C CA . SER B 2 64 ? 20.378 24.551 -69.535 1.00 135.83 235 SER B CA 1
ATOM 4260 C C . SER B 2 64 ? 19.420 25.436 -68.738 1.00 143.35 235 SER B C 1
ATOM 4261 O O . SER B 2 64 ? 19.233 26.604 -69.076 1.00 143.13 235 SER B O 1
ATOM 4264 N N . LYS B 2 65 ? 18.861 24.875 -67.648 1.00 142.30 236 LYS B N 1
ATOM 4265 C CA . LYS B 2 65 ? 17.925 25.524 -66.735 1.00 143.53 236 LYS B CA 1
ATOM 4266 C C . LYS B 2 65 ? 18.584 26.708 -65.987 1.00 149.31 236 LYS B C 1
ATOM 4267 O O . LYS B 2 65 ? 17.902 27.708 -65.758 1.00 149.66 236 LYS B O 1
ATOM 4273 N N . ARG B 2 66 ? 19.902 26.618 -65.647 1.00 146.11 237 ARG B N 1
ATOM 4274 C CA . ARG B 2 66 ? 20.653 27.696 -64.976 1.00 145.91 237 ARG B CA 1
ATOM 4275 C C . ARG B 2 66 ? 20.856 28.913 -65.895 1.00 150.90 237 ARG B C 1
ATOM 4276 O O . ARG B 2 66 ? 21.028 30.027 -65.392 1.00 150.52 237 ARG B O 1
ATOM 4284 N N . MET B 2 67 ? 20.829 28.700 -67.236 1.00 148.14 238 MET B N 1
ATOM 4285 C CA . MET B 2 67 ? 20.949 29.765 -68.248 1.00 147.70 238 MET B CA 1
ATOM 4286 C C . MET B 2 67 ? 19.631 30.538 -68.353 1.00 153.56 238 MET B C 1
ATOM 4287 O O . MET B 2 67 ? 19.641 31.768 -68.270 1.00 153.04 238 MET B O 1
ATOM 4292 N N . THR B 2 68 ? 18.499 29.803 -68.517 1.00 152.02 239 THR B N 1
ATOM 4293 C CA . THR B 2 68 ? 17.143 30.349 -68.661 1.00 153.11 239 THR B CA 1
ATOM 4294 C C . THR B 2 68 ? 16.344 30.311 -67.317 1.00 158.17 239 THR B C 1
ATOM 4295 O O . THR B 2 68 ? 15.848 29.256 -66.895 1.00 158.02 239 THR B O 1
ATOM 4299 N N . PHE B 2 69 ? 16.211 31.496 -66.674 1.00 154.91 240 PHE B N 1
ATOM 4300 C CA . PHE B 2 69 ? 15.455 31.691 -65.433 1.00 186.72 240 PHE B CA 1
ATOM 4301 C C . PHE B 2 69 ? 15.124 33.168 -65.218 1.00 205.23 240 PHE B C 1
ATOM 4302 O O . PHE B 2 69 ? 14.073 33.495 -64.668 1.00 163.58 240 PHE B O 1
#

Secondary structure (DSSP, 8-state):
-HHHHSSHHHHHHHHHHHHHHHHHHHHHHHHHT-----SSHHHHHHHHHHHHHIIIIIHHHHHHHHHHHHHHHHHHHHHHHHTTPPPP---STTSHHHHHHHHHHHHHHHHSSHHHHHHHHHHHHHHHHHHHHHHHHHHHHHHHHTTHHHHHH--GGGG--HHHHHHHHHHHHHHHHHHHHTHHHHHHHHHHHHHHHHTT-TTHHHHHHHHHHHHHHHHHHHHHHHHHHHHHHHHHHHHHHHHHHHHHHHHHHHHHHHHHHHHHHHTT-----SSHHHHHHHHHHHHHHHHHHHHHHHHHHHHHHHHHHHHHHHHHTT-------TT----TTHHHHHHHHHHHHHHHHHHHHHHHHHHHHHHHHHHHHHHHHHHHHHHHHHHHHHHHHHHHH---S-HHHHHHHHHHHHHHHHHHHHHHHHHHHHHHHHHHTT----TT-S--HHHHHHHHHHHHHHHHHHHHHHHHHHHHH-/-------HHHHHS---------S------PPPTT-HHHHHHHH--

Sequence (519 aa):
SAVNQENERLMEEYERLASELLEWIRRTIPWLENRTPEKTMQAMQKKLEDFRDYRRKHKPPKVQEKCQLEINFNTLQTKLRISNRPAFMPSEGKMVSDIAGAWQRLEQAEKGYEEWLLNEIRRLERLEHLAEKFRQKASTHETWAYGKEQILLQKDYESASLTEVRALLRKHEAFESDLAAHQDRVEQIAAIAQELNELDYHDAVNVNDRCQKICDQWDRLGTLTQKRREALERMEKLLETIDQLHLEFAKRAAPFNNWMEGAMEDLQDMFIVHSIEEIQSLITAHEQFKATLPEADGERQSIMAIQNEVEKVIQSYNIRISSSNPYSTVTMDELRTKWDKVKQLVPIRDQSLQEELARQHANERLRRQFAAQANAIGPWIQNKMEEIARSSIQITGALEDQMNQLKQYEHNIINYKNNIDKLEGDHQLIQEALVFDNKHTNYTMEHIRVGWELLLTTIARTINEVETQILTRDVFKTYISPWERAMGVDPQQKPKYKSFNRTAMPYGGYEKASKRMTF

Radius of gyration: 71.53 Å; Cα contacts (8 Å, |Δi|>4): 324; chains: 2; bounding box: 39×77×241 Å

Organism: Homo sapiens (NCBI:txid9606)

InterPro domains:
  IPR001589 Actinin-type actin-binding domain, conserved site [PS00019] (40-49)
  IPR001589 Actinin-type actin-binding domain, conserved site [PS00020] (114-138)
  IPR001715 Calponin homology domain [PF00307] (39-142)
  IPR001715 Calponin homology domain [PF00307] (152-257)
  IPR001715 Calponin homology domain [PS50021] (38-142)
  IPR001715 Calponin homology domain [PS50021] (151-257)
  IPR001715 Calponin homology domain [SM00033] (40-140)
  IPR001715 Calponin homology domain [SM00033] (153-252)
  IPR002017 Spectrin repeat [PF00435] (282-390)
  IPR002017 Spectrin repeat [PF00435] (401-505)
  IPR002017 Spectrin repeat [PF00435] (518-627)
  IPR002017 Spectrin repeat [PF00435] (638-739)
  IPR002048 EF-hand domain [PF13499] (758-819)
  IPR002048 EF-hand domain [PS50222] (753-788)
  IPR002048 EF-hand domain [PS50222] (789-824)
  IPR002048 EF-hand domain [SM00054] (757-785)
  IPR002048 EF-hand domain [SM00054] (793-821)
  IPR002048 EF-hand domain [cd00051] (757-819)
  IPR011992 EF-hand domain pair [SSF47473] (739-867)
  IPR014837 EF-hand, Ca insensitive [PF08726] (824-890)

Solvent-accessible surface area: 33384 Å² total; per-residue (Å²): 115,84,53,89,143,74,28,114,146,65,31,94,54,2,25,123,25,0,49,81,2,11,104,14,2,159,142,17,16,79,74,0,74,56,143,88,64,78,156,65,41,136,28,0,75,130,36,27,81,47,8,102,47,4,110,171,125,98,9,61,60,39,67,102,42,30,54,56,0,40,90,37,7,29,82,9,30,51,66,12,167,149,47,140,80,112,78,26,147,12,64,154,28,37,71,13,73,47,0,30,44,23,24,109,145,0,78,109,11,13,159,27,1,79,131,41,0,83,58,29,23,112,44,7,103,31,8,75,97,1,6,96,29,4,108,98,26,0,42,84,5,48,93,40,6,160,38,46,44,136,91,13,114,92,138,62,36,97,99,10,52,29,94,100,0,75,53,40,5,135,157,7,95,60,36,35,76,57,20,65,59,33,73,68,114,8,92,29,0,38,39,0,3,104,24,0,68,123,24,107,31,115,48,19,120,91,12,57,73,66,12,102,132,5,37,62,31,28,93,108,0,32,89,26,5,87,143,23,40,106,24,0,73,123,8,20,113,17,17,36,60,9,34,121,41,7,81,69,3,15,140,67,0,49,77,15,24,103,84,0,84,28,10,40,137,96,11,112,77,185,59,148,10,77,33,56,127,67,0,76,62,52,24,69,53,8,92,117,43,66,69,66,10,98,135,14,45,36,57,30,103,48,0,30,55,18,13,92,74,0,68,105,13,20,136,53,102,109,12,214,49,77,37,82,25,105,107,24,135,12,67,40,77,54,0,96,80,26,12,80,74,0,110,87,6,12,70,100,27,38,115,41,2,100,117,28,27,64,88,1,92,49,7,16,142,20,11,136,51,8,4,69,48,0,67,58,5,6,61,50,11,102,72,13,43,100,43,2,53,137,11,22,150,103,106,112,37,51,29,68,83,14,34,99,73,0,89,92,10,50,104,48,2,105,97,36,134,84,41,15,109,114,0,58,34,24,24,106,79,15,106,120,21,112,10,158,76,38,173,53,15,148,75,63,2,95,100,3,80,90,15,19,118,88,0,78,59,24,7,63,144,14,13,78,76,2,76,69,79,43,142,123,115,162,208,201,142,87,140,47,5,21,15,67,119,54,67,59,105,88,118,104,148,255,184,96,56,162,91,20,107,104,101,98,130,41,226,29,3,106,99,126,31,53,135,214,166,104,241

Nearest PDB structures (foldseek):
  7a8t-assembly1_A  TM=1.002E+00  e=3.491E-54  Homo sapiens
  4d1e-assembly1_A  TM=8.988E-01  e=4.734E-42  Homo sapiens
  1sjj-assembly1_B  TM=8.534E-01  e=4.142E-38  Gallus gallus
  7ank-assembly1_B  TM=9.890E-01  e=1.864E-22  Homo sapiens
  1quu-assembly1_A-2  TM=9.737E-01  e=3.162E-22  Homo sapiens